Protein AF-0000000079725754 (afdb_homodimer)

pLDDT: mean 85.3, std 19.96, range [20.05, 97.38]

Radius of gyration: 43.08 Å; Cα contacts (8 Å, |Δi|>4): 451; chains: 2; bounding box: 110×137×98 Å

Foldseek 3Di:
DVLQVVLVVLLVVLLVLLDDVLSVLLCVLCNDVLSSVLCSLAPSVLVSVLPNLDHSVLVSLCPVLADSVLVSQLSVQADSVLVSLLSVLDDSVLVSVCSVQPRSNLLRVLCVLPNSVLSSVLCVLQDVVLVSLVCVQDPSVLVSVLCVLANSVLVSLLNNLDDSVLSNVCCVQPNRVCVSVVCVLQNSVRVSVVCVVQPSVRVSVVCVVQPDVRVSVVVVVVVPDDDDPVPDDPDDDDPDPVPVVPPPVPPPPPPPPPPPPDPPPPDD/DVLQVVLVVLLVVLLVLLDDVLSVLLCVLCNDVLSSVLCSLAPSVLVSVLSNLDDSVLVSLCPVLADSVLVSQLSVQADSVLVSLLSVLDDSVLVSVCSVQPRSNLLRVLCVLVNSVLSSVLCVLQDVVLVSLVCVQDPSVLVSVLCVLANSVLVSLLNNLDDSVLSNVCCVQPNRVCVSVVCVLQNSVRVSVVCVVQPSVRVSVVCVVQPDVRVSVVVVVVVPDDDDPVPDDPDDDDPPDDPVVPPVPVPCPVPPPPPPPPVPPPDD

Secondary structure (DSSP, 8-state):
-HHHHHHHHHHHHHHHHH-HHHHHHHHHHHHHHHHHHHHHHS-HHHHHHHHHHS-HHHHHHHHHHS-HHHHHHHHHHS-HHHHHHHHHHS-HHHHHHHHHHS-HHHHHHHHHHH-HHHHHHHHHHH-HHHHHHHHTTS-HHHHHHHHHHS-HHHHHHHHHHS-HHHHHHHHHHH-STTHHHHHHHH-HHHHHHHHHHH-HHHHHHHHHHH-HHHHHHHHHHHHTS---GGGS-S--------GGGTT---------------------/-HHHHHHHHHHHHHHHHH-HHHHHHHHHHHHHHHHHHHHHHS-HHHHHHHHHHS-HHHHHHHHHHS-HHHHHHHHHHS-HHHHHHHHHHS-HHHHHHHHHHS-HHHHHHHHHHH-HHHHHHHHHHH-HHHHHHHHTTS-HHHHHHHHHHS-HHHHHHHHHHS-HHHHHHHHHHH-STHHHHHHHHH-HHHHHHHHHHH-HHHHHHHHHHH-HHHHHHHHHHHHTS---GGGS-S------STGGGTT---------------------

Organism: NCBI:txid2484901

Structure (mmCIF, N/CA/C/O backbone):
data_AF-0000000079725754-model_v1
#
loop_
_entity.id
_entity.type
_entity.pdbx_description
1 polymer 'Magnesium transporter MgtE intracellular domain-containing protein'
#
loop_
_atom_site.group_PDB
_atom_site.id
_atom_site.type_symbol
_atom_site.label_atom_id
_atom_site.label_alt_id
_atom_site.label_comp_id
_atom_site.label_asym_id
_atom_site.label_entity_id
_atom_site.label_seq_id
_atom_site.pdbx_PDB_ins_code
_atom_site.Cartn_x
_atom_site.Cartn_y
_atom_site.Cartn_z
_atom_site.occupancy
_atom_site.B_iso_or_equiv
_atom_site.auth_seq_id
_atom_site.auth_comp_id
_atom_site.auth_asym_id
_atom_site.auth_atom_id
_atom_site.pdbx_PDB_model_num
ATOM 1 N N . MET A 1 1 ? 11.883 57.156 43.969 1 67.56 1 MET A N 1
ATOM 2 C CA . MET A 1 1 ? 11.031 58.344 43.875 1 67.56 1 MET A CA 1
ATOM 3 C C . MET A 1 1 ? 11.117 58.938 42.469 1 67.56 1 MET A C 1
ATOM 5 O O . MET A 1 1 ? 10.086 59.219 41.844 1 67.56 1 MET A O 1
ATOM 9 N N . LYS A 1 2 ? 12.305 59.031 41.969 1 76 2 LYS A N 1
ATOM 10 C CA . LYS A 1 2 ? 12.477 59.594 40.625 1 76 2 LYS A CA 1
ATOM 11 C C . LYS A 1 2 ? 11.797 58.719 39.562 1 76 2 LYS A C 1
ATOM 13 O O . LYS A 1 2 ? 11.148 59.25 38.656 1 76 2 LYS A O 1
ATOM 18 N N . GLU A 1 3 ? 11.953 57.469 39.75 1 73.5 3 GLU A N 1
ATOM 19 C CA . GLU A 1 3 ? 11.383 56.562 38.75 1 73.5 3 GLU A CA 1
ATOM 20 C C . GLU A 1 3 ? 9.859 56.625 38.75 1 73.5 3 GLU A C 1
ATOM 22 O O . GLU A 1 3 ? 9.242 56.594 37.688 1 73.5 3 GLU A O 1
ATOM 27 N N . VAL A 1 4 ? 9.414 56.875 39.844 1 75.69 4 VAL A N 1
ATOM 28 C CA . VAL A 1 4 ? 7.965 57 40 1 75.69 4 VAL A CA 1
ATOM 29 C C . VAL A 1 4 ? 7.48 58.281 39.344 1 75.69 4 VAL A C 1
ATOM 31 O O . VAL A 1 4 ? 6.445 58.312 38.688 1 75.69 4 VAL A O 1
ATOM 34 N N . LEU A 1 5 ? 8.172 59.281 39.594 1 77.38 5 LEU A N 1
ATOM 35 C CA . LEU A 1 5 ? 7.801 60.562 39.031 1 77.38 5 LEU A CA 1
ATOM 36 C C . LEU A 1 5 ? 7.832 60.5 37.5 1 77.38 5 LEU A C 1
ATOM 38 O O . LEU A 1 5 ? 6.965 61.094 36.844 1 77.38 5 LEU A O 1
ATOM 42 N N . VAL A 1 6 ? 8.852 59.969 37.062 1 78.44 6 VAL A N 1
ATOM 43 C CA . VAL A 1 6 ? 8.977 59.844 35.594 1 78.44 6 VAL A CA 1
ATOM 44 C C . VAL A 1 6 ? 7.797 59.062 35.062 1 78.44 6 VAL A C 1
ATOM 46 O O . VAL A 1 6 ? 7.254 59.406 34 1 78.44 6 VAL A O 1
ATOM 49 N N . THR A 1 7 ? 7.375 58.125 35.781 1 80.19 7 THR A N 1
ATOM 50 C CA . THR A 1 7 ? 6.262 57.281 35.344 1 80.19 7 THR A CA 1
ATOM 51 C C . THR A 1 7 ? 4.957 58.062 35.344 1 80.19 7 THR A C 1
ATOM 53 O O . THR A 1 7 ? 4.121 57.938 34.438 1 80.19 7 THR A O 1
ATOM 56 N N . ILE A 1 8 ? 4.816 58.812 36.312 1 82.69 8 ILE A N 1
ATOM 57 C CA . ILE A 1 8 ? 3.625 59.656 36.406 1 82.69 8 ILE A CA 1
ATOM 58 C C . ILE A 1 8 ? 3.588 60.625 35.25 1 82.69 8 ILE A C 1
ATOM 60 O O . ILE A 1 8 ? 2.539 60.844 34.656 1 82.69 8 ILE A O 1
ATOM 64 N N . GLN A 1 9 ? 4.719 61.188 35 1 84.19 9 GLN A N 1
ATOM 65 C CA . GLN A 1 9 ? 4.812 62.125 33.906 1 84.19 9 GLN A CA 1
ATOM 66 C C . GLN A 1 9 ? 4.477 61.438 32.562 1 84.19 9 GLN A C 1
ATOM 68 O O . GLN A 1 9 ? 3.828 62 31.703 1 84.19 9 GLN A O 1
ATOM 73 N N . ASN A 1 10 ? 4.965 60.344 32.469 1 82.94 10 ASN A N 1
ATOM 74 C CA . ASN A 1 10 ? 4.691 59.562 31.266 1 82.94 10 ASN A CA 1
ATOM 75 C C . ASN A 1 10 ? 3.199 59.312 31.109 1 82.94 10 ASN A C 1
ATOM 77 O O . ASN A 1 10 ? 2.676 59.375 29.984 1 82.94 10 ASN A O 1
ATOM 81 N N . VAL A 1 11 ? 2.557 58.969 32.156 1 85.19 11 VAL A N 1
ATOM 82 C CA . VAL A 1 11 ? 1.119 58.719 32.125 1 85.19 11 VAL A CA 1
ATOM 83 C C . VAL A 1 11 ? 0.39 60 31.656 1 85.19 11 VAL A C 1
ATOM 85 O O . VAL A 1 11 ? -0.514 59.938 30.812 1 85.19 11 VAL A O 1
ATOM 88 N N . TYR A 1 12 ? 0.832 61.031 32.188 1 84.88 12 TYR A N 1
ATOM 89 C CA . TYR A 1 12 ? 0.195 62.281 31.828 1 84.88 12 TYR A CA 1
ATOM 90 C C . TYR A 1 12 ? 0.4 62.594 30.344 1 84.88 12 TYR A C 1
ATOM 92 O O . TYR A 1 12 ? -0.533 63.031 29.656 1 84.88 12 TYR A O 1
ATOM 100 N N . GLN A 1 13 ? 1.567 62.5 29.922 1 86.44 13 GLN A N 1
ATOM 101 C CA . GLN A 1 13 ? 1.865 62.75 28.516 1 86.44 13 GLN A CA 1
ATOM 102 C C . GLN A 1 13 ? 1.074 61.812 27.609 1 86.44 13 GLN A C 1
ATOM 104 O O . GLN A 1 13 ? 0.595 62.219 26.547 1 86.44 13 GLN A O 1
ATOM 109 N N . TYR A 1 14 ? 1.067 60.594 28.016 1 87.75 14 TYR A N 1
ATOM 110 C CA . TYR A 1 14 ? 0.296 59.594 27.297 1 87.75 14 TYR A CA 1
ATOM 111 C C . TYR A 1 14 ? -1.165 60 27.172 1 87.75 14 TYR A C 1
ATOM 113 O O . TYR A 1 14 ? -1.729 60 26.078 1 87.75 14 TYR A O 1
ATOM 121 N N . LEU A 1 15 ? -1.794 60.406 28.234 1 87.12 15 LEU A N 1
ATOM 122 C CA . LEU A 1 15 ? -3.201 60.812 28.25 1 87.12 15 LEU A CA 1
ATOM 123 C C . LEU A 1 15 ? -3.43 62.094 27.453 1 87.12 15 LEU A C 1
ATOM 125 O O . LEU A 1 15 ? -4.445 62.219 26.766 1 87.12 15 LEU A O 1
ATOM 129 N N . GLU A 1 16 ? -2.533 62.906 27.5 1 87.31 16 GLU A N 1
ATOM 130 C CA . GLU A 1 16 ? -2.635 64.188 26.781 1 87.31 16 GLU A CA 1
ATOM 131 C C . GLU A 1 16 ? -2.633 63.969 25.281 1 87.31 16 GLU A C 1
ATOM 133 O O . GLU A 1 16 ? -3.379 64.625 24.547 1 87.31 16 GLU A O 1
ATOM 138 N N . LYS A 1 17 ? -1.833 63.156 24.859 1 88.69 17 LYS A N 1
ATOM 139 C CA . LYS A 1 17 ? -1.67 62.906 23.422 1 88.69 17 LYS A CA 1
ATOM 140 C C . LYS A 1 17 ? -2.877 62.156 22.844 1 88.69 17 LYS A C 1
ATOM 142 O O . LYS A 1 17 ? -3.143 62.25 21.656 1 88.69 17 LYS A O 1
ATOM 147 N N . LEU A 1 18 ? -3.67 61.438 23.578 1 88.44 18 LEU A N 1
ATOM 148 C CA . LEU A 1 18 ? -4.828 60.656 23.125 1 88.44 18 LEU A CA 1
ATOM 149 C C . LEU A 1 18 ? -6.035 61.562 22.938 1 88.44 18 LEU A C 1
ATOM 151 O O . LEU A 1 18 ? -6.977 61.219 22.219 1 88.44 18 LEU A O 1
ATOM 155 N N . GLY A 1 19 ? -6.043 62.719 23.484 1 85.88 19 GLY A N 1
ATOM 156 C CA . GLY A 1 19 ? -7.191 63.594 23.469 1 85.88 19 GLY A CA 1
ATOM 157 C C . GLY A 1 19 ? -8.094 63.438 24.672 1 85.88 19 GLY A C 1
ATOM 158 O O . GLY A 1 19 ? -8.07 62.375 25.328 1 85.88 19 GLY A O 1
ATOM 159 N N . PRO A 1 20 ? -8.844 64.312 24.922 1 87.44 20 PRO A N 1
ATOM 160 C CA . PRO A 1 20 ? -9.609 64.375 26.172 1 87.44 20 PRO A CA 1
ATOM 161 C C . PRO A 1 20 ? -10.656 63.25 26.266 1 87.44 20 PRO A C 1
ATOM 163 O O . PRO A 1 20 ? -10.773 62.594 27.297 1 87.44 20 PRO A O 1
ATOM 166 N N . LYS A 1 21 ? -11.438 63.125 25.25 1 87.25 21 LYS A N 1
ATOM 167 C CA . LYS A 1 21 ? -12.508 62.125 25.281 1 87.25 21 LYS A CA 1
ATOM 168 C C . LYS A 1 21 ? -11.961 60.719 25.516 1 87.25 21 LYS A C 1
ATOM 170 O O . LYS A 1 21 ? -12.398 60.031 26.422 1 87.25 21 LYS A O 1
ATOM 175 N N . LYS A 1 22 ? -11.016 60.375 24.734 1 88.44 22 LYS A N 1
ATOM 176 C CA . LYS A 1 22 ? -10.453 59.031 24.812 1 88.44 22 LYS A CA 1
ATOM 177 C C . LYS A 1 22 ? -9.68 58.844 26.109 1 88.44 22 LYS A C 1
ATOM 179 O O . LYS A 1 22 ? -9.758 57.781 26.719 1 88.44 22 LYS A O 1
ATOM 184 N N . SER A 1 23 ? -8.945 59.844 26.531 1 87.88 23 SER A N 1
ATOM 185 C CA . SER A 1 23 ? -8.164 59.75 27.766 1 87.88 23 SER A CA 1
ATOM 186 C C . SER A 1 23 ? -9.062 59.594 28.984 1 87.88 23 SER A C 1
ATOM 188 O O . SER A 1 23 ? -8.75 58.781 29.875 1 87.88 23 SER A O 1
ATOM 190 N N . PHE A 1 24 ? -10.062 60.281 28.969 1 88.5 24 PHE A N 1
ATOM 191 C CA . PHE A 1 24 ? -10.992 60.219 30.078 1 88.5 24 PHE A CA 1
ATOM 192 C C . PHE A 1 24 ? -11.586 58.812 30.188 1 88.5 24 PHE A C 1
ATOM 194 O O . PHE A 1 24 ? -11.672 58.25 31.266 1 88.5 24 PHE A O 1
ATOM 201 N N . GLN A 1 25 ? -12.031 58.281 29.141 1 89.06 25 GLN A N 1
ATOM 202 C CA . GLN A 1 25 ? -12.664 56.969 29.109 1 89.06 25 GLN A CA 1
ATOM 203 C C . GLN A 1 25 ? -11.688 55.875 29.547 1 89.06 25 GLN A C 1
ATOM 205 O O . GLN A 1 25 ? -12.047 54.969 30.281 1 89.06 25 GLN A O 1
ATOM 210 N N . ILE A 1 26 ? -10.477 55.906 29.078 1 89.31 26 ILE A N 1
ATOM 211 C CA . ILE A 1 26 ? -9.445 54.938 29.391 1 89.31 26 ILE A CA 1
ATOM 212 C C . ILE A 1 26 ? -9.102 55.031 30.875 1 89.31 26 ILE A C 1
ATOM 214 O O . ILE A 1 26 ? -9 54 31.562 1 89.31 26 ILE A O 1
ATOM 218 N N . LEU A 1 27 ? -8.953 56.25 31.344 1 88.88 27 LEU A N 1
ATOM 219 C CA . LEU A 1 27 ? -8.641 56.438 32.75 1 88.88 27 LEU A CA 1
ATOM 220 C C . LEU A 1 27 ? -9.781 55.938 33.625 1 88.88 27 LEU A C 1
ATOM 222 O O . LEU A 1 27 ? -9.539 55.344 34.688 1 88.88 27 LEU A O 1
ATOM 226 N N . LYS A 1 28 ? -10.898 56.219 33.219 1 89.81 28 LYS A N 1
ATOM 227 C CA . LYS A 1 28 ? -12.078 55.812 33.969 1 89.81 28 LYS A CA 1
ATOM 228 C C . LYS A 1 28 ? -12.195 54.312 34.031 1 89.81 28 LYS A C 1
ATOM 230 O O . LYS A 1 28 ? -12.523 53.75 35.062 1 89.81 28 LYS A O 1
ATOM 235 N N . SER A 1 29 ? -11.945 53.625 33 1 89 29 SER A N 1
ATOM 236 C CA . SER A 1 29 ? -12.188 52.188 32.875 1 89 29 SER A CA 1
ATOM 237 C C . SER A 1 29 ? -11.023 51.375 33.469 1 89 29 SER A C 1
ATOM 239 O O . SER A 1 29 ? -11.227 50.312 34.062 1 89 29 SER A O 1
ATOM 241 N N . LEU A 1 30 ? -9.797 51.719 33.281 1 89.31 30 LEU A N 1
ATOM 242 C CA . LEU A 1 30 ? -8.625 50.938 33.688 1 89.31 30 LEU A CA 1
ATOM 243 C C . LEU A 1 30 ? -8.094 51.406 35.031 1 89.31 30 LEU A C 1
ATOM 245 O O . LEU A 1 30 ? -7.48 50.625 35.75 1 89.31 30 LEU A O 1
ATOM 249 N N . GLY A 1 31 ? -8.359 52.656 35.281 1 86.12 31 GLY A N 1
ATOM 250 C CA . GLY A 1 31 ? -7.801 53.219 36.5 1 86.12 31 GLY A CA 1
ATOM 251 C C . GLY A 1 31 ? -6.363 53.688 36.344 1 86.12 31 GLY A C 1
ATOM 252 O O . GLY A 1 31 ? -5.676 53.25 35.406 1 86.12 31 GLY A O 1
ATOM 253 N N . TYR A 1 32 ? -6 54.5 37.219 1 84.12 32 TYR A N 1
ATOM 254 C CA . TYR A 1 32 ? -4.688 55.125 37.156 1 84.12 32 TYR A CA 1
ATOM 255 C C . TYR A 1 32 ? -3.58 54.125 37.406 1 84.12 32 TYR A C 1
ATOM 257 O O . TYR A 1 32 ? -2.518 54.188 36.781 1 84.12 32 TYR A O 1
ATOM 265 N N . GLU A 1 33 ? -3.748 53.156 38.25 1 85 33 GLU A N 1
ATOM 266 C CA . GLU A 1 33 ? -2.725 52.188 38.625 1 85 33 GLU A CA 1
ATOM 267 C C . GLU A 1 33 ? -2.32 51.312 37.469 1 85 33 GLU A C 1
ATOM 269 O O . GLU A 1 33 ? -1.132 51.062 37.25 1 85 33 GLU A O 1
ATOM 274 N N . LYS A 1 34 ? -3.303 50.875 36.812 1 86.94 34 LYS A N 1
ATOM 275 C CA . LYS A 1 34 ? -3.029 50 35.688 1 86.94 34 LYS A CA 1
ATOM 276 C C . LYS A 1 34 ? -2.275 50.781 34.594 1 86.94 34 LYS A C 1
ATOM 278 O O . LYS A 1 34 ? -1.373 50.219 33.969 1 86.94 34 LYS A O 1
ATOM 283 N N . LEU A 1 35 ? -2.664 51.969 34.375 1 86.69 35 LEU A N 1
ATOM 284 C CA . LEU A 1 35 ? -2.012 52.781 33.375 1 86.69 35 LEU A CA 1
ATOM 285 C C . LEU A 1 35 ? -0.565 53.062 33.75 1 86.69 35 LEU A C 1
ATOM 287 O O . LEU A 1 35 ? 0.328 53.031 32.906 1 86.69 35 LEU A O 1
ATOM 291 N N . LEU A 1 36 ? -0.364 53.375 34.969 1 86.56 36 LEU A N 1
ATOM 292 C CA . LEU A 1 36 ? 0.98 53.594 35.469 1 86.56 36 LEU A CA 1
ATOM 293 C C . LEU A 1 36 ? 1.87 52.375 35.281 1 86.56 36 LEU A C 1
ATOM 295 O O . LEU A 1 36 ? 3.029 52.5 34.875 1 86.56 36 LEU A O 1
ATOM 299 N N . SER A 1 37 ? 1.345 51.312 35.625 1 88.69 37 SER A N 1
ATOM 300 C CA . SER A 1 37 ? 2.09 50.062 35.5 1 88.69 37 SER A CA 1
ATOM 301 C C . SER A 1 37 ? 2.467 49.812 34.031 1 88.69 37 SER A C 1
ATOM 303 O O . SER A 1 37 ? 3.609 49.438 33.75 1 88.69 37 SER A O 1
ATOM 305 N N . LEU A 1 38 ? 1.552 49.969 33.125 1 88.81 38 LEU A N 1
ATOM 306 C CA . LEU A 1 38 ? 1.773 49.688 31.703 1 88.81 38 LEU A CA 1
ATOM 307 C C . LEU A 1 38 ? 2.758 50.688 31.109 1 88.81 38 LEU A C 1
ATOM 309 O O . LEU A 1 38 ? 3.652 50.312 30.359 1 88.81 38 LEU A O 1
ATOM 313 N N . THR A 1 39 ? 2.623 51.938 31.422 1 87.31 39 THR A N 1
ATOM 314 C CA . THR A 1 39 ? 3.463 53 30.859 1 87.31 39 THR A CA 1
ATOM 315 C C . THR A 1 39 ? 4.887 52.906 31.406 1 87.31 39 THR A C 1
ATOM 317 O O . THR A 1 39 ? 5.824 53.438 30.797 1 87.31 39 THR A O 1
ATOM 320 N N . GLY A 1 40 ? 5.008 52.25 32.5 1 87.56 40 GLY A N 1
ATOM 321 C CA . GLY A 1 40 ? 6.332 52.062 33.062 1 87.56 40 GLY A CA 1
ATOM 322 C C . GLY A 1 40 ? 7.094 50.938 32.375 1 87.56 40 GLY A C 1
ATOM 323 O O . GLY A 1 40 ? 8.32 50.844 32.469 1 87.56 40 GLY A O 1
ATOM 324 N N . LYS A 1 41 ? 6.41 50.125 31.766 1 90.94 41 LYS A N 1
ATOM 325 C CA . LYS A 1 41 ? 7.016 48.906 31.234 1 90.94 41 LYS A CA 1
ATOM 326 C C . LYS A 1 41 ? 7.09 48.938 29.719 1 90.94 41 LYS A C 1
ATOM 328 O O . LYS A 1 41 ? 7.844 48.188 29.109 1 90.94 41 LYS A O 1
ATOM 333 N N . VAL A 1 42 ? 6.285 49.75 29.094 1 91 42 VAL A N 1
ATOM 334 C CA . VAL A 1 42 ? 6.23 49.875 27.641 1 91 42 VAL A CA 1
ATOM 335 C C . VAL A 1 42 ? 6.566 51.312 27.234 1 91 42 VAL A C 1
ATOM 337 O O . VAL A 1 42 ? 6.18 52.25 27.906 1 91 42 VAL A O 1
ATOM 340 N N . PRO A 1 43 ? 7.324 51.406 26.141 1 89.25 43 PRO A N 1
ATOM 341 C CA . PRO A 1 43 ? 7.586 52.781 25.656 1 89.25 43 PRO A CA 1
ATOM 342 C C . PRO A 1 43 ? 6.305 53.562 25.359 1 89.25 43 PRO A C 1
ATOM 344 O O . PRO A 1 43 ? 5.402 53.031 24.688 1 89.25 43 PRO A O 1
ATOM 347 N N . LYS A 1 44 ? 6.336 54.719 25.797 1 87.5 44 LYS A N 1
ATOM 348 C CA . LYS A 1 44 ? 5.164 55.594 25.703 1 87.5 44 LYS A CA 1
ATOM 349 C C . LYS A 1 44 ? 4.727 55.781 24.266 1 87.5 44 LYS A C 1
ATOM 351 O O . LYS A 1 44 ? 3.527 55.812 23.969 1 87.5 44 LYS A O 1
ATOM 356 N N . GLU A 1 45 ? 5.699 56 23.391 1 89.62 45 GLU A N 1
ATOM 357 C CA . GLU A 1 45 ? 5.391 56.25 21.984 1 89.62 45 GLU A CA 1
ATOM 358 C C . GLU A 1 45 ? 4.629 55.094 21.375 1 89.62 45 GLU A C 1
ATOM 360 O O . GLU A 1 45 ? 3.713 55.281 20.578 1 89.62 45 GLU A O 1
ATOM 365 N N . ARG A 1 46 ? 4.973 53.875 21.766 1 92.19 46 ARG A N 1
ATOM 366 C CA . ARG A 1 46 ? 4.309 52.656 21.281 1 92.19 46 ARG A CA 1
ATOM 367 C C . ARG A 1 46 ? 2.877 52.594 21.797 1 92.19 46 ARG A C 1
ATOM 369 O O . ARG A 1 46 ? 1.961 52.25 21.047 1 92.19 46 ARG A O 1
ATOM 376 N N . LEU A 1 47 ? 2.74 52.875 23.047 1 91.5 47 LEU A N 1
ATOM 377 C CA . LEU A 1 47 ? 1.422 52.844 23.672 1 91.5 47 LEU A CA 1
ATOM 378 C C . LEU A 1 47 ? 0.488 53.875 23.016 1 91.5 47 LEU A C 1
ATOM 380 O O . LEU A 1 47 ? -0.689 53.594 22.797 1 91.5 47 LEU A O 1
ATOM 384 N N . ILE A 1 48 ? 1.032 55 22.75 1 90.5 48 ILE A N 1
ATOM 385 C CA . ILE A 1 48 ? 0.248 56.031 22.125 1 90.5 48 ILE A CA 1
ATOM 386 C C . ILE A 1 48 ? -0.207 55.594 20.734 1 90.5 48 ILE A C 1
ATOM 388 O O . ILE A 1 48 ? -1.38 55.75 20.391 1 90.5 48 ILE A O 1
ATOM 392 N N . GLU A 1 49 ? 0.721 55.156 19.969 1 91.75 49 GLU A N 1
ATOM 393 C CA . GLU A 1 49 ? 0.414 54.719 18.609 1 91.75 49 GLU A CA 1
ATOM 394 C C . GLU A 1 49 ? -0.647 53.625 18.594 1 91.75 49 GLU A C 1
ATOM 396 O O . GLU A 1 49 ? -1.595 53.688 17.812 1 91.75 49 GLU A O 1
ATOM 401 N N . LEU A 1 50 ? -0.537 52.625 19.438 1 93.19 50 LEU A N 1
ATOM 402 C CA . LEU A 1 50 ? -1.479 51.531 19.516 1 93.19 50 LEU A CA 1
ATOM 403 C C . LEU A 1 50 ? -2.854 52 19.953 1 93.19 50 LEU A C 1
ATOM 405 O O . LEU A 1 50 ? -3.871 51.625 19.375 1 93.19 50 LEU A O 1
ATOM 409 N N . THR A 1 51 ? -2.877 52.844 20.984 1 91.5 51 THR A N 1
ATOM 410 C CA . THR A 1 51 ? -4.141 53.312 21.531 1 91.5 51 THR A CA 1
ATOM 411 C C . THR A 1 51 ? -4.859 54.219 20.531 1 91.5 51 THR A C 1
ATOM 413 O O . THR A 1 51 ? -6.09 54.219 20.484 1 91.5 51 THR A O 1
ATOM 416 N N . ARG A 1 52 ? -4.086 54.875 19.719 1 91.06 52 ARG A N 1
ATOM 417 C CA . ARG A 1 52 ? -4.695 55.719 18.703 1 91.06 52 ARG A CA 1
ATOM 418 C C . ARG A 1 52 ? -5.387 54.906 17.641 1 91.06 52 ARG A C 1
ATOM 420 O O . ARG A 1 52 ? -6.414 55.312 17.094 1 91.06 52 ARG A O 1
ATOM 427 N N . LYS A 1 53 ? -4.844 53.812 17.328 1 92.69 53 LYS A N 1
ATOM 428 C CA . LYS A 1 53 ? -5.32 53 16.234 1 92.69 53 LYS A CA 1
ATOM 429 C C . LYS A 1 53 ? -6.422 52.031 16.688 1 92.69 53 LYS A C 1
ATOM 431 O O . LYS A 1 53 ? -7.121 51.438 15.875 1 92.69 53 LYS A O 1
ATOM 436 N N . LEU A 1 54 ? -6.586 51.938 17.984 1 93.81 54 LEU A N 1
ATOM 437 C CA . LEU A 1 54 ? -7.594 51.031 18.547 1 93.81 54 LEU A CA 1
ATOM 438 C C . LEU A 1 54 ? -8.711 51.844 19.219 1 93.81 54 LEU A C 1
ATOM 440 O O . LEU A 1 54 ? -8.5 52.969 19.641 1 93.81 54 LEU A O 1
ATOM 444 N N . SER A 1 55 ? -9.859 51.25 19.234 1 91.12 55 SER A N 1
ATOM 445 C CA . SER A 1 55 ? -10.953 51.906 19.969 1 91.12 55 SER A CA 1
ATOM 446 C C . SER A 1 55 ? -10.727 51.812 21.469 1 91.12 55 SER A C 1
ATOM 448 O O . SER A 1 55 ? -9.984 50.969 21.953 1 91.12 55 SER A O 1
ATOM 450 N N . GLU A 1 56 ? -11.398 52.719 22.188 1 90 56 GLU A N 1
ATOM 451 C CA . GLU A 1 56 ? -11.281 52.75 23.641 1 90 56 GLU A CA 1
ATOM 452 C C . GLU A 1 56 ? -11.758 51.438 24.25 1 90 56 GLU A C 1
ATOM 454 O O . GLU A 1 56 ? -11.117 50.875 25.156 1 90 56 GLU A O 1
ATOM 459 N N . ASP A 1 57 ? -12.859 50.969 23.719 1 91.56 57 ASP A N 1
ATOM 460 C CA . ASP A 1 57 ? -13.43 49.719 24.234 1 91.56 57 ASP A CA 1
ATOM 461 C C . ASP A 1 57 ? -12.469 48.562 24.031 1 91.56 57 ASP A C 1
ATOM 463 O O . ASP A 1 57 ? -12.328 47.688 24.906 1 91.56 57 ASP A O 1
ATOM 467 N N . THR A 1 58 ? -11.812 48.531 22.922 1 93.62 58 THR A N 1
ATOM 468 C CA . THR A 1 58 ? -10.875 47.469 22.594 1 93.62 58 THR A CA 1
ATOM 469 C C . THR A 1 58 ? -9.672 47.5 23.531 1 93.62 58 THR A C 1
ATOM 471 O O . THR A 1 58 ? -9.219 46.438 24 1 93.62 58 THR A O 1
ATOM 474 N N . VAL A 1 59 ? -9.172 48.688 23.75 1 92.56 59 VAL A N 1
ATOM 475 C CA . VAL A 1 59 ? -8.008 48.875 24.609 1 92.56 59 VAL A CA 1
ATOM 476 C C . VAL A 1 59 ? -8.328 48.406 26.031 1 92.56 59 VAL A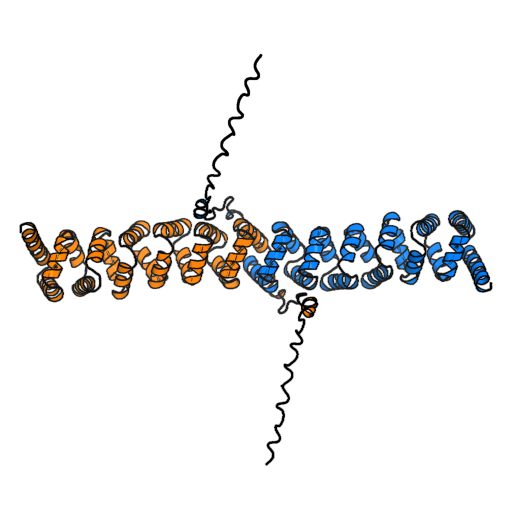 C 1
ATOM 478 O O . VAL A 1 59 ? -7.543 47.656 26.625 1 92.56 59 VAL A O 1
ATOM 481 N N . VAL A 1 60 ? -9.453 48.75 26.484 1 91.75 60 VAL A N 1
ATOM 482 C CA . VAL A 1 60 ? -9.875 48.375 27.828 1 91.75 60 VAL A CA 1
ATOM 483 C C . VAL A 1 60 ? -10.039 46.875 27.938 1 91.75 60 VAL A C 1
ATOM 485 O O . VAL A 1 60 ? -9.617 46.25 28.922 1 91.75 60 VAL A O 1
ATOM 488 N N . GLU A 1 61 ? -10.641 46.312 27 1 93.62 61 GLU A N 1
ATOM 489 C CA . GLU A 1 61 ? -10.852 44.844 26.984 1 93.62 61 GLU A CA 1
ATOM 490 C C . GLU A 1 61 ? -9.523 44.094 26.953 1 93.62 61 GLU A C 1
ATOM 492 O O . GLU A 1 61 ? -9.359 43.094 27.625 1 93.62 61 GLU A O 1
ATOM 497 N N . LEU A 1 62 ? -8.625 44.562 26.125 1 93.94 62 LEU A N 1
ATOM 498 C CA . LEU A 1 62 ? -7.305 43.969 26.031 1 93.94 62 LEU A CA 1
ATOM 499 C C . LEU A 1 62 ? -6.605 43.938 27.375 1 93.94 62 LEU A C 1
ATOM 501 O O . LEU A 1 62 ? -6.09 42.906 27.797 1 93.94 62 LEU A O 1
ATOM 505 N N . VAL A 1 63 ? -6.582 45.031 28.047 1 92.69 63 VAL A N 1
ATOM 506 C CA . VAL A 1 63 ? -5.883 45.188 29.312 1 92.69 63 VAL A CA 1
ATOM 507 C C . VAL A 1 63 ? -6.559 44.312 30.375 1 92.69 63 VAL A C 1
ATOM 509 O O . VAL A 1 63 ? -5.891 43.75 31.266 1 92.69 63 VAL A O 1
ATOM 512 N N . ASN A 1 64 ? -7.82 44.125 30.234 1 91.94 64 ASN A N 1
ATOM 513 C CA . ASN A 1 64 ? -8.562 43.375 31.234 1 91.94 64 ASN A CA 1
ATOM 514 C C . ASN A 1 64 ? -8.461 41.875 30.984 1 91.94 64 ASN A C 1
ATOM 516 O O . ASN A 1 64 ? -8.5 41.094 31.938 1 91.94 64 ASN A O 1
ATOM 520 N N . GLN A 1 65 ? -8.375 41.5 29.75 1 92.69 65 GLN A N 1
ATOM 521 C CA . GLN A 1 65 ? -8.477 40.062 29.422 1 92.69 65 GLN A CA 1
ATOM 522 C C . GLN A 1 65 ? -7.098 39.438 29.266 1 92.69 65 GLN A C 1
ATOM 524 O O . GLN A 1 65 ? -6.953 38.219 29.391 1 92.69 65 GLN A O 1
ATOM 529 N N . ILE A 1 66 ? -6.164 40.219 28.953 1 93.88 66 ILE A N 1
ATOM 530 C CA . ILE A 1 66 ? -4.816 39.688 28.75 1 93.88 66 ILE A CA 1
ATOM 531 C C . ILE A 1 66 ? -3.918 40.125 29.906 1 93.88 66 ILE A C 1
ATOM 533 O O . ILE A 1 66 ? -3.84 41.344 30.203 1 93.88 66 ILE A O 1
ATOM 537 N N . PRO A 1 67 ? -3.295 39.156 30.547 1 93.5 67 PRO A N 1
ATOM 538 C CA . PRO A 1 67 ? -2.377 39.562 31.625 1 93.5 67 PRO A CA 1
ATOM 539 C C . PRO A 1 67 ? -1.335 40.562 31.172 1 93.5 67 PRO A C 1
ATOM 541 O O . PRO A 1 67 ? -0.827 40.469 30.047 1 93.5 67 PRO A O 1
ATOM 544 N N . GLU A 1 68 ? -1.016 41.406 32.094 1 93.31 68 GLU A N 1
ATOM 545 C CA . GLU A 1 68 ? -0.135 42.531 31.797 1 93.31 68 GLU A CA 1
ATOM 546 C C . GLU A 1 68 ? 1.215 42.031 31.266 1 93.31 68 GLU A C 1
ATOM 548 O O . GLU A 1 68 ? 1.764 42.625 30.328 1 93.31 68 GLU A O 1
ATOM 553 N N . ARG A 1 69 ? 1.733 41.062 31.922 1 93.5 69 ARG A N 1
ATOM 554 C CA . ARG A 1 69 ? 3.035 40.531 31.516 1 93.5 69 ARG A CA 1
ATOM 555 C C . ARG A 1 69 ? 3.031 40.125 30.047 1 93.5 69 ARG A C 1
ATOM 557 O O . ARG A 1 69 ? 3.992 40.375 29.312 1 93.5 69 ARG A O 1
ATOM 564 N N . ILE A 1 70 ? 1.96 39.5 29.609 1 94.88 70 ILE A N 1
ATOM 565 C CA . ILE A 1 70 ? 1.827 39 28.234 1 94.88 70 ILE A CA 1
ATOM 566 C C . ILE A 1 70 ? 1.638 40.188 27.281 1 94.88 70 ILE A C 1
ATOM 568 O O . ILE A 1 70 ? 2.213 40.219 26.203 1 94.88 70 ILE A O 1
ATOM 572 N N . LEU A 1 71 ? 0.833 41.125 27.734 1 94.69 71 LEU A N 1
ATOM 573 C CA . LEU A 1 71 ? 0.576 42.312 26.938 1 94.69 71 LEU A CA 1
ATOM 574 C C . LEU A 1 71 ? 1.869 43.062 26.656 1 94.69 71 LEU A C 1
ATOM 576 O O . LEU A 1 71 ? 2.098 43.531 25.547 1 94.69 71 LEU A O 1
ATOM 580 N N . VAL A 1 72 ? 2.633 43.219 27.656 1 94.56 72 VAL A N 1
ATOM 581 C CA . VAL A 1 72 ? 3.908 43.906 27.547 1 94.56 72 VAL A CA 1
ATOM 582 C C . VAL A 1 72 ? 4.805 43.188 26.547 1 94.56 72 VAL A C 1
ATOM 584 O O . VAL A 1 72 ? 5.438 43.812 25.688 1 94.56 72 VAL A O 1
ATOM 587 N N . GLU A 1 73 ? 4.859 41.906 26.609 1 95.12 73 GLU A N 1
ATOM 588 C CA . GLU A 1 73 ? 5.676 41.125 25.703 1 95.12 73 GLU A CA 1
ATOM 589 C C . GLU A 1 73 ? 5.152 41.219 24.266 1 95.12 73 GLU A C 1
ATOM 591 O O . GLU A 1 73 ? 5.938 41.25 23.312 1 95.12 73 GLU A O 1
ATOM 596 N N . MET A 1 74 ? 3.865 41.219 24.156 1 95.5 74 MET A N 1
ATOM 597 C CA . MET A 1 74 ? 3.246 41.344 22.844 1 95.5 74 MET A CA 1
ATOM 598 C C . MET A 1 74 ? 3.674 42.625 22.172 1 95.5 74 MET A C 1
ATOM 600 O O . MET A 1 74 ? 4.02 42.656 20.984 1 95.5 74 MET A O 1
ATOM 604 N N . ILE A 1 75 ? 3.643 43.688 22.906 1 94.69 75 ILE A N 1
ATOM 605 C CA . ILE A 1 75 ? 3.988 45 22.375 1 94.69 75 ILE A CA 1
ATOM 606 C C . ILE A 1 75 ? 5.484 45.031 22.078 1 94.69 75 ILE A C 1
ATOM 608 O O . ILE A 1 75 ? 5.898 45.625 21.078 1 94.69 75 ILE A O 1
ATOM 612 N N . ARG A 1 76 ? 6.246 44.406 22.875 1 93.88 76 ARG A N 1
ATOM 613 C CA . ARG A 1 76 ? 7.695 44.406 22.703 1 93.88 76 ARG A CA 1
ATOM 614 C C . ARG A 1 76 ? 8.117 43.625 21.469 1 93.88 76 ARG A C 1
ATOM 616 O O . ARG A 1 76 ? 9.008 44.031 20.734 1 93.88 76 ARG A O 1
ATOM 623 N N . GLU A 1 77 ? 7.438 42.469 21.219 1 94.38 77 GLU A N 1
ATOM 624 C CA . GLU A 1 77 ? 7.91 41.5 20.234 1 94.38 77 GLU A CA 1
ATOM 625 C C . GLU A 1 77 ? 7.281 41.75 18.875 1 94.38 77 GLU A C 1
ATOM 627 O O . GLU A 1 77 ? 7.781 41.25 17.859 1 94.38 77 GLU A O 1
ATOM 632 N N . ASN A 1 78 ? 6.199 42.531 18.828 1 94.88 78 ASN A N 1
ATOM 633 C CA . ASN A 1 78 ? 5.465 42.656 17.578 1 94.88 78 ASN A CA 1
ATOM 634 C C . ASN A 1 78 ? 5.418 44.094 17.109 1 94.88 78 ASN A C 1
ATOM 636 O O . ASN A 1 78 ? 5.41 45.031 17.922 1 94.88 78 ASN A O 1
ATOM 640 N N . ALA A 1 79 ? 5.402 44.281 15.836 1 94.5 79 ALA A N 1
ATOM 641 C CA . ALA A 1 79 ? 5.207 45.594 15.273 1 94.5 79 ALA A CA 1
ATOM 642 C C . ALA A 1 79 ? 3.783 46.094 15.523 1 94.5 79 ALA A C 1
ATOM 644 O O . ALA A 1 79 ? 2.84 45.312 15.555 1 94.5 79 ALA A O 1
ATOM 645 N N . ASP A 1 80 ? 3.664 47.375 15.578 1 94.38 80 ASP A N 1
ATOM 646 C CA . ASP A 1 80 ? 2.371 47.969 15.875 1 94.38 80 ASP A CA 1
ATOM 647 C C . ASP A 1 80 ? 1.334 47.625 14.812 1 94.38 80 ASP A C 1
ATOM 649 O O . ASP A 1 80 ? 0.19 47.281 15.141 1 94.38 80 ASP A O 1
ATOM 653 N N . GLU A 1 81 ? 1.753 47.688 13.578 1 94.44 81 GLU A N 1
ATOM 654 C CA . GLU A 1 81 ? 0.829 47.406 12.484 1 94.44 81 GLU A CA 1
ATOM 655 C C . GLU A 1 81 ? 0.307 45.969 12.555 1 94.44 81 GLU A C 1
ATOM 657 O O . GLU A 1 81 ? -0.866 45.719 12.273 1 94.44 81 GLU A O 1
ATOM 662 N N . ASP A 1 82 ? 1.176 45.062 12.938 1 95 82 ASP A N 1
ATOM 663 C CA . ASP A 1 82 ? 0.788 43.656 13.055 1 95 82 ASP A CA 1
ATOM 664 C C . ASP A 1 82 ? -0.166 43.469 14.234 1 95 82 ASP A C 1
ATOM 666 O O . ASP A 1 82 ? -1.18 42.781 14.102 1 95 82 ASP A O 1
ATOM 670 N N . LEU A 1 83 ? 0.186 44.031 15.32 1 95.31 83 LEU A N 1
ATOM 671 C CA . LEU A 1 83 ? -0.647 43.906 16.516 1 95.31 83 LEU A CA 1
ATOM 672 C C . LEU A 1 83 ? -2.053 44.438 16.25 1 95.31 83 LEU A C 1
ATOM 674 O O . LEU A 1 83 ? -3.041 43.812 16.594 1 95.31 83 LEU A O 1
ATOM 678 N N . VAL A 1 84 ? -2.09 45.562 15.656 1 95.69 84 VAL A N 1
ATOM 679 C CA . VAL A 1 84 ? -3.373 46.219 15.375 1 95.69 84 VAL A CA 1
ATOM 680 C C . VAL A 1 84 ? -4.191 45.312 14.438 1 95.69 84 VAL A C 1
ATOM 682 O O . VAL A 1 84 ? -5.395 45.125 14.641 1 95.69 84 VAL A O 1
ATOM 685 N N . TYR A 1 85 ? -3.59 44.812 13.438 1 96.12 85 TYR A N 1
ATOM 686 C CA . TYR A 1 85 ? -4.281 43.969 12.492 1 96.12 85 TYR A CA 1
ATOM 687 C C . TYR A 1 85 ? -4.836 42.719 13.18 1 96.12 85 TYR A C 1
ATOM 689 O O . TYR A 1 85 ? -5.98 42.312 12.945 1 96.12 85 TYR A O 1
ATOM 697 N N . PHE A 1 86 ? -4.039 42.125 14.008 1 95.56 86 PHE A N 1
ATOM 698 C CA . PHE A 1 86 ? -4.469 40.938 14.727 1 95.56 86 PHE A CA 1
ATOM 699 C C . PHE A 1 86 ? -5.648 41.25 15.641 1 95.56 86 PHE A C 1
ATOM 701 O O . PHE A 1 86 ? -6.617 40.469 15.695 1 95.56 86 PHE A O 1
ATOM 708 N N . ILE A 1 87 ? -5.582 42.312 16.328 1 95.56 87 ILE A N 1
ATOM 709 C CA . ILE A 1 87 ? -6.609 42.719 17.281 1 95.56 87 ILE A CA 1
ATOM 710 C C . ILE A 1 87 ? -7.918 42.969 16.547 1 95.56 87 ILE A C 1
ATOM 712 O O . ILE A 1 87 ? -9 42.656 17.047 1 95.56 87 ILE A O 1
ATOM 716 N N . HIS A 1 88 ? -7.812 43.5 15.336 1 95.06 88 HIS A N 1
ATOM 717 C CA . HIS A 1 88 ? -9.016 43.812 14.562 1 95.06 88 HIS A CA 1
ATOM 718 C C . HIS A 1 88 ? -9.578 42.562 13.891 1 95.06 88 HIS A C 1
ATOM 720 O O . HIS A 1 88 ? -10.766 42.5 13.578 1 95.06 88 HIS A O 1
ATOM 726 N N . SER A 1 89 ? -8.766 41.625 13.695 1 95 89 SER A N 1
ATOM 727 C CA . SER A 1 89 ? -9.141 40.5 12.852 1 95 89 SER A CA 1
ATOM 728 C C . SER A 1 89 ? -9.68 39.344 13.68 1 95 89 SER A C 1
ATOM 730 O O . SER A 1 89 ? -10.359 38.438 13.148 1 95 89 SER A O 1
ATOM 732 N N . LEU A 1 90 ? -9.344 39.312 14.938 1 94.31 90 LEU A N 1
ATOM 733 C CA . LEU A 1 90 ? -9.758 38.219 15.789 1 94.31 90 LEU A CA 1
ATOM 734 C C . LEU A 1 90 ? -10.688 38.719 16.906 1 94.31 90 LEU A C 1
ATOM 736 O O . LEU A 1 90 ? -10.5 39.812 17.422 1 94.31 90 LEU A O 1
ATOM 740 N N . PRO A 1 91 ? -11.711 37.906 17.172 1 93.94 91 PRO A N 1
ATOM 741 C CA . PRO A 1 91 ? -12.484 38.219 18.375 1 93.94 91 PRO A CA 1
ATOM 742 C C . PRO A 1 91 ? -11.633 38.25 19.641 1 93.94 91 PRO A C 1
ATOM 744 O O . PRO A 1 91 ? -10.672 37.469 19.75 1 93.94 91 PRO A O 1
ATOM 747 N N . MET A 1 92 ? -12.039 39 20.578 1 93.44 92 MET A N 1
ATOM 748 C CA . MET A 1 92 ? -11.266 39.219 21.797 1 93.44 92 MET A CA 1
ATOM 749 C C . MET A 1 92 ? -11.031 37.875 22.531 1 93.44 92 MET A C 1
ATOM 751 O O . MET A 1 92 ? -9.945 37.656 23.078 1 93.44 92 MET A O 1
ATOM 755 N N . THR A 1 93 ? -12.023 37.094 22.547 1 93.19 93 THR A N 1
ATOM 756 C CA . THR A 1 93 ? -11.898 35.812 23.234 1 93.19 93 THR A CA 1
ATOM 757 C C . THR A 1 93 ? -10.805 34.938 22.609 1 93.19 93 THR A C 1
ATOM 759 O O . THR A 1 93 ? -10.023 34.312 23.312 1 93.19 93 THR A O 1
ATOM 762 N N . GLU A 1 94 ? -10.766 34.969 21.312 1 93.81 94 GLU A N 1
ATOM 763 C CA . GLU A 1 94 ? -9.766 34.219 20.578 1 93.81 94 GLU A CA 1
ATOM 764 C C . GLU A 1 94 ? -8.383 34.812 20.719 1 93.81 94 GLU A C 1
ATOM 766 O O . GLU A 1 94 ? -7.387 34.125 20.859 1 93.81 94 GLU A O 1
ATOM 771 N N . LEU A 1 95 ? -8.398 36.125 20.688 1 94.5 95 LEU A N 1
ATOM 772 C CA . LEU A 1 95 ? -7.137 36.844 20.859 1 94.5 95 LEU A CA 1
ATOM 773 C C . LEU A 1 95 ? -6.527 36.531 22.219 1 94.5 95 LEU A C 1
ATOM 775 O O . LEU A 1 95 ? -5.32 36.312 22.328 1 94.5 95 LEU A O 1
ATOM 779 N N . ALA A 1 96 ? -7.309 36.562 23.203 1 94.19 96 ALA A N 1
ATOM 780 C CA . ALA A 1 96 ? -6.855 36.281 24.562 1 94.19 96 ALA A CA 1
ATOM 781 C C . ALA A 1 96 ? -6.312 34.844 24.656 1 94.19 96 ALA A C 1
ATOM 783 O O . ALA A 1 96 ? -5.289 34.594 25.297 1 94.19 96 ALA A O 1
ATOM 784 N N . LEU A 1 97 ? -6.992 33.969 24.031 1 94.25 97 LEU A N 1
ATOM 785 C CA . LEU A 1 97 ? -6.582 32.594 24.031 1 94.25 97 LEU A CA 1
ATOM 786 C C . LEU A 1 97 ? -5.238 32.406 23.344 1 94.25 97 LEU A C 1
ATOM 788 O O . LEU A 1 97 ? -4.352 31.719 23.844 1 94.25 97 LEU A O 1
ATOM 792 N N . VAL A 1 98 ? -5.102 32.969 22.203 1 94.06 98 VAL A N 1
ATOM 793 C CA . VAL A 1 98 ? -3.865 32.875 21.438 1 94.06 98 VAL A CA 1
ATOM 794 C C . VAL A 1 98 ? -2.715 33.469 22.25 1 94.06 98 VAL A C 1
ATOM 796 O O . VAL A 1 98 ? -1.634 32.906 22.328 1 94.06 98 VAL A O 1
ATOM 799 N N . SER A 1 99 ? -2.955 34.656 22.844 1 93.5 99 SER A N 1
ATOM 800 C CA . SER A 1 99 ? -1.916 35.375 23.578 1 93.5 99 SER A CA 1
ATOM 801 C C . SER A 1 99 ? -1.43 34.594 24.781 1 93.5 99 SER A C 1
ATOM 803 O O . SER A 1 99 ? -0.252 34.656 25.141 1 93.5 99 SER A O 1
ATOM 805 N N . ARG A 1 100 ? -2.27 33.781 25.328 1 92.38 100 ARG A N 1
ATOM 806 C CA . ARG A 1 100 ? -1.912 33 26.516 1 92.38 100 ARG A CA 1
ATOM 807 C C . ARG A 1 100 ? -1.231 31.703 26.125 1 92.38 100 ARG A C 1
ATOM 809 O O . ARG A 1 100 ? -0.477 31.125 26.906 1 92.38 100 ARG A O 1
ATOM 816 N N . SER A 1 101 ? -1.484 31.266 24.922 1 93.56 101 SER A N 1
ATOM 817 C CA . SER A 1 101 ? -1.086 29.906 24.562 1 93.56 101 SER A CA 1
ATOM 818 C C . SER A 1 101 ? 0.13 29.906 23.641 1 93.56 101 SER A C 1
ATOM 820 O O . SER A 1 101 ? 0.851 28.922 23.547 1 93.56 101 SER A O 1
ATOM 822 N N . ILE A 1 102 ? 0.26 30.938 22.859 1 93.31 102 ILE A N 1
ATOM 823 C CA . ILE A 1 102 ? 1.364 31.047 21.906 1 93.31 102 ILE A CA 1
ATOM 824 C C . ILE A 1 102 ? 2.289 32.188 22.312 1 93.31 102 ILE A C 1
ATOM 826 O O . ILE A 1 102 ? 1.843 33.312 22.469 1 93.31 102 ILE A O 1
ATOM 830 N N . PRO A 1 103 ? 3.508 31.891 22.469 1 93.81 103 PRO A N 1
ATOM 831 C CA . PRO A 1 103 ? 4.434 32.969 22.812 1 93.81 103 PRO A CA 1
ATOM 832 C C . PRO A 1 103 ? 4.387 34.125 21.812 1 93.81 103 PRO A C 1
ATOM 834 O O . PRO A 1 103 ? 4.359 33.875 20.609 1 93.81 103 PRO A O 1
ATOM 837 N N . PRO A 1 104 ? 4.449 35.312 22.328 1 94.62 104 PRO A N 1
ATOM 838 C CA . PRO A 1 104 ? 4.387 36.469 21.453 1 94.62 104 PRO A CA 1
ATOM 839 C C . PRO A 1 104 ? 5.496 36.5 20.406 1 94.62 104 PRO A C 1
ATOM 841 O O . PRO A 1 104 ? 5.281 36.969 19.281 1 94.62 104 PRO A O 1
ATOM 844 N N . ALA A 1 105 ? 6.629 35.969 20.781 1 94.06 105 ALA A N 1
ATOM 845 C CA . ALA A 1 105 ? 7.742 35.938 19.844 1 94.06 105 ALA A CA 1
ATOM 846 C C . ALA A 1 105 ? 7.402 35.062 18.641 1 94.06 105 ALA A C 1
ATOM 848 O O . ALA A 1 105 ? 7.836 35.312 17.516 1 94.06 105 ALA A O 1
ATOM 849 N N . ASP A 1 106 ? 6.691 34 18.891 1 94.25 106 ASP A N 1
ATOM 850 C CA . ASP A 1 106 ? 6.289 33.094 17.828 1 94.25 106 ASP A CA 1
ATOM 851 C C . ASP A 1 106 ? 5.266 33.75 16.891 1 94.25 106 ASP A C 1
ATOM 853 O O . ASP A 1 106 ? 5.297 33.531 15.68 1 94.25 106 ASP A O 1
ATOM 857 N N . VAL A 1 107 ? 4.395 34.5 17.547 1 92.81 107 VAL A N 1
ATOM 858 C CA . VAL A 1 107 ? 3.408 35.219 16.75 1 92.81 107 VAL A CA 1
ATOM 859 C C . VAL A 1 107 ? 4.109 36.219 15.844 1 92.81 107 VAL A C 1
ATOM 861 O O . VAL A 1 107 ? 3.752 36.375 14.672 1 92.81 107 VAL A O 1
ATOM 864 N N . SER A 1 108 ? 5.055 36.875 16.375 1 95.06 108 SER A N 1
ATOM 865 C CA . SER A 1 108 ? 5.84 37.844 15.609 1 95.06 108 SER A CA 1
ATOM 866 C C . SER A 1 108 ? 6.574 37.156 14.461 1 95.06 108 SER A C 1
ATOM 868 O O . SER A 1 108 ? 6.605 37.688 13.344 1 95.06 108 SER A O 1
ATOM 870 N N . LEU A 1 109 ? 7.148 36.062 14.766 1 95.31 109 LEU A N 1
ATOM 871 C CA . LEU A 1 109 ? 7.875 35.312 13.75 1 95.31 109 LEU A CA 1
ATOM 872 C C . LEU A 1 109 ? 6.957 34.906 12.602 1 95.31 109 LEU A C 1
ATOM 874 O O . LEU A 1 109 ? 7.352 34.969 11.43 1 95.31 109 LEU A O 1
ATOM 878 N N . LEU A 1 110 ? 5.797 34.5 12.961 1 94.44 110 LEU A N 1
ATOM 879 C CA . LEU A 1 110 ? 4.797 34.125 11.961 1 94.44 110 LEU A CA 1
ATOM 880 C C . LEU A 1 110 ? 4.457 35.312 11.07 1 94.44 110 LEU A C 1
ATOM 882 O O . LEU A 1 110 ? 4.445 35.188 9.844 1 94.44 110 LEU A O 1
ATOM 886 N N . ALA A 1 111 ? 4.227 36.438 11.672 1 95 111 ALA A N 1
ATOM 887 C CA . ALA A 1 111 ? 3.83 37.656 10.953 1 95 111 ALA A CA 1
ATOM 888 C C . ALA A 1 111 ? 4.965 38.156 10.07 1 95 111 ALA A C 1
ATOM 890 O O . ALA A 1 111 ? 4.727 38.625 8.945 1 95 111 ALA A O 1
ATOM 891 N N . VAL A 1 112 ? 6.145 38.062 10.531 1 95.56 112 VAL A N 1
ATOM 892 C CA . VAL A 1 112 ? 7.305 38.562 9.797 1 95.56 112 VAL A CA 1
ATOM 893 C C . VAL A 1 112 ? 7.59 37.656 8.602 1 95.56 112 VAL A C 1
ATOM 895 O O . VAL A 1 112 ? 7.984 38.156 7.539 1 95.56 112 VAL A O 1
ATOM 898 N N . THR A 1 113 ? 7.379 36.406 8.766 1 95.56 113 THR A N 1
ATOM 899 C CA . THR A 1 113 ? 7.762 35.438 7.746 1 95.56 113 THR A CA 1
ATOM 900 C C . THR A 1 113 ? 6.672 35.312 6.684 1 95.56 113 THR A C 1
ATOM 902 O O . THR A 1 113 ? 6.969 35.25 5.488 1 95.56 113 THR A O 1
ATOM 905 N N . LEU A 1 114 ? 5.371 35.25 7.141 1 95.44 114 LEU A N 1
ATOM 906 C CA . LEU A 1 114 ? 4.293 34.969 6.207 1 95.44 114 LEU A CA 1
ATOM 907 C C . LEU A 1 114 ? 3.436 36.188 5.953 1 95.44 114 LEU A C 1
ATOM 909 O O . LEU A 1 114 ? 2.656 36.219 4.996 1 95.44 114 LEU A O 1
ATOM 913 N N . GLY A 1 115 ? 3.605 37.156 6.809 1 95.44 115 GLY A N 1
ATOM 914 C CA . GLY A 1 115 ? 2.734 38.312 6.742 1 95.44 115 GLY A CA 1
ATOM 915 C C . GLY A 1 115 ? 1.568 38.25 7.711 1 95.44 115 GLY A C 1
ATOM 916 O O . GLY A 1 115 ? 1.082 37.156 8.023 1 95.44 115 GLY A O 1
ATOM 917 N N . LYS A 1 116 ? 1.11 39.406 8.125 1 94.5 116 LYS A N 1
ATOM 918 C CA . LYS A 1 116 ? 0.052 39.469 9.133 1 94.5 116 LYS A CA 1
ATOM 919 C C . LYS A 1 116 ? -1.261 38.906 8.586 1 94.5 116 LYS A C 1
ATOM 921 O O . LYS A 1 116 ? -1.991 38.219 9.305 1 94.5 116 LYS A O 1
ATOM 926 N N . GLU A 1 117 ? -1.593 39.156 7.305 1 95.56 117 GLU A N 1
ATOM 927 C CA . GLU A 1 117 ? -2.842 38.688 6.719 1 95.56 117 GLU A CA 1
ATOM 928 C C . GLU A 1 117 ? -2.869 37.156 6.633 1 95.56 117 GLU A C 1
ATOM 930 O O . GLU A 1 117 ? -3.85 36.531 7.027 1 95.56 117 GLU A O 1
ATOM 935 N N . THR A 1 118 ? -1.74 36.656 6.152 1 94.94 118 THR A N 1
ATOM 936 C CA . THR A 1 118 ? -1.624 35.188 6.008 1 94.94 118 THR A CA 1
ATOM 937 C C . THR A 1 118 ? -1.632 34.531 7.375 1 94.94 118 THR A C 1
ATOM 939 O O . THR A 1 118 ? -2.195 33.438 7.527 1 94.94 118 THR A O 1
ATOM 942 N N . SER A 1 119 ? -1.02 35.156 8.312 1 94.19 119 SER A N 1
ATOM 943 C CA . SER A 1 119 ? -0.969 34.625 9.664 1 94.19 119 SER A CA 1
ATOM 944 C C . SER A 1 119 ? -2.365 34.5 10.266 1 94.19 119 SER A C 1
ATOM 946 O O . SER A 1 119 ? -2.709 33.438 10.836 1 94.19 119 SER A O 1
ATOM 948 N N . VAL A 1 120 ? -3.154 35.469 10.109 1 94.12 120 VAL A N 1
ATOM 949 C CA . VAL A 1 120 ? -4.516 35.469 10.633 1 94.12 120 VAL A CA 1
ATOM 950 C C . VAL A 1 120 ? -5.355 34.438 9.883 1 94.12 120 VAL A C 1
ATOM 952 O O . VAL A 1 120 ? -6.172 33.719 10.484 1 94.12 120 VAL A O 1
ATOM 955 N N . GLU A 1 121 ? -5.113 34.344 8.641 1 92.69 121 GLU A N 1
ATOM 956 C CA . GLU A 1 121 ? -5.844 33.375 7.824 1 92.69 121 GLU A CA 1
ATOM 957 C C . GLU A 1 121 ? -5.566 31.938 8.289 1 92.69 121 GLU A C 1
ATOM 959 O O . GLU A 1 121 ? -6.477 31.109 8.336 1 92.69 121 GLU A O 1
ATOM 964 N N . ILE A 1 122 ? -4.355 31.688 8.562 1 93.19 122 ILE A N 1
ATOM 965 C CA . ILE A 1 122 ? -3.963 30.359 9.023 1 93.19 122 ILE A CA 1
ATOM 966 C C . ILE A 1 122 ? -4.695 30.031 10.328 1 93.19 122 ILE A C 1
ATOM 968 O O . ILE A 1 122 ? -5.281 28.953 10.461 1 93.19 122 ILE A O 1
ATOM 972 N N . LEU A 1 123 ? -4.719 30.953 11.266 1 92.44 123 LEU A N 1
ATOM 973 C CA . LEU A 1 123 ? -5.352 30.75 12.562 1 92.44 123 LEU A CA 1
ATOM 974 C C . LEU A 1 123 ? -6.859 30.562 12.414 1 92.44 123 LEU A C 1
ATOM 976 O O . LEU A 1 123 ? -7.453 29.703 13.055 1 92.44 123 LEU A O 1
ATOM 980 N N . LYS A 1 124 ? -7.414 31.328 11.539 1 91.69 124 LYS A N 1
ATOM 981 C CA . LYS A 1 124 ? -8.859 31.25 11.328 1 91.69 124 LYS A CA 1
ATOM 982 C C . LYS A 1 124 ? -9.242 29.953 10.609 1 91.69 124 LYS A C 1
ATOM 984 O O . LYS A 1 124 ? -10.25 29.328 10.938 1 91.69 124 LYS A O 1
ATOM 989 N N . SER A 1 125 ? -8.469 29.578 9.672 1 92.38 125 SER A N 1
ATOM 990 C CA . SER A 1 125 ? -8.781 28.406 8.852 1 92.38 125 SER A CA 1
ATOM 991 C C . SER A 1 125 ? -8.609 27.109 9.648 1 92.38 125 SER A C 1
ATOM 993 O O . SER A 1 125 ? -9.414 26.188 9.516 1 92.38 125 SER A O 1
ATOM 995 N N . LEU A 1 126 ? -7.648 27 10.398 1 92.81 126 LEU A N 1
ATOM 996 C CA . LEU A 1 126 ? -7.375 25.812 11.18 1 92.81 126 LEU A CA 1
ATOM 997 C C . LEU A 1 126 ? -8.234 25.766 12.438 1 92.81 126 LEU A C 1
ATOM 999 O O . LEU A 1 126 ? -8.578 24.688 12.93 1 92.81 126 LEU A O 1
ATOM 1003 N N . GLY A 1 127 ? -8.594 26.938 12.859 1 91.75 127 GLY A N 1
ATOM 1004 C CA . GLY A 1 127 ? -9.148 27.062 14.195 1 91.75 127 GLY A CA 1
ATOM 1005 C C . GLY A 1 127 ? -8.094 27.266 15.266 1 91.75 127 GLY A C 1
ATOM 1006 O O . GLY A 1 127 ? -7.07 26.578 15.273 1 91.75 127 GLY A O 1
ATOM 1007 N N . ILE A 1 128 ? -8.375 28.109 16.156 1 93 128 ILE A N 1
ATOM 1008 C CA . ILE A 1 128 ? -7.398 28.547 17.156 1 93 128 ILE A CA 1
ATOM 1009 C C . ILE A 1 128 ? -7.039 27.375 18.062 1 93 128 ILE A C 1
ATOM 1011 O O . ILE A 1 128 ? -5.863 27.141 18.359 1 93 128 ILE A O 1
ATOM 1015 N N . GLU A 1 129 ? -7.992 26.641 18.484 1 93.38 129 GLU A N 1
ATOM 1016 C CA . GLU A 1 129 ? -7.75 25.531 19.391 1 93.38 129 GLU A CA 1
ATOM 1017 C C . GLU A 1 129 ? -6.863 24.469 18.75 1 93.38 129 GLU A C 1
ATOM 1019 O O . GLU A 1 129 ? -5.941 23.953 19.375 1 93.38 129 GLU A O 1
ATOM 1024 N N . LYS A 1 130 ? -7.203 24.203 17.516 1 94.5 130 LYS A N 1
ATOM 1025 C CA . LYS A 1 130 ? -6.402 23.234 16.781 1 94.5 130 LYS A CA 1
ATOM 1026 C C . LYS A 1 130 ? -4.973 23.734 16.578 1 94.5 130 LYS A C 1
ATOM 1028 O O . LYS A 1 130 ? -4.016 22.969 16.75 1 94.5 130 LYS A O 1
ATOM 1033 N N . ALA A 1 131 ? -4.934 24.969 16.25 1 92.56 131 ALA A N 1
ATOM 1034 C CA . ALA A 1 131 ? -3.621 25.578 16.047 1 92.56 131 ALA A CA 1
ATOM 1035 C C . ALA A 1 131 ? -2.781 25.516 17.328 1 92.56 131 ALA A C 1
ATOM 1037 O O . ALA A 1 131 ? -1.606 25.141 17.281 1 92.56 131 ALA A O 1
ATOM 1038 N N . ILE A 1 132 ? -3.326 25.812 18.375 1 93.38 132 ILE A N 1
ATOM 1039 C CA . ILE A 1 132 ? -2.635 25.812 19.672 1 93.38 132 ILE A CA 1
ATOM 1040 C C . ILE A 1 132 ? -2.191 24.391 20 1 93.38 132 ILE A C 1
ATOM 1042 O O . ILE A 1 132 ? -1.052 24.172 20.422 1 93.38 132 ILE A O 1
ATOM 1046 N N . SER A 1 133 ? -3.057 23.484 19.797 1 93.81 133 SER A N 1
ATOM 1047 C CA . SER A 1 133 ? -2.76 22.078 20.125 1 93.81 133 SER A CA 1
ATOM 1048 C C . SER A 1 133 ? -1.585 21.562 19.297 1 93.81 133 SER A C 1
ATOM 1050 O O . SER A 1 133 ? -0.729 20.844 19.812 1 93.81 133 SER A O 1
ATOM 1052 N N . LEU A 1 134 ? -1.592 21.938 18.062 1 92.56 134 LEU A N 1
ATOM 1053 C CA . LEU A 1 134 ? -0.555 21.438 17.172 1 92.56 134 LEU A CA 1
ATOM 1054 C C . LEU A 1 134 ? 0.773 22.141 17.422 1 92.56 134 LEU A C 1
ATOM 1056 O O . LEU A 1 134 ? 1.839 21.531 17.281 1 92.56 134 LEU A O 1
ATOM 1060 N N . LEU A 1 135 ? 0.695 23.359 17.859 1 91.25 135 LEU A N 1
ATOM 1061 C CA . LEU A 1 135 ? 1.909 24.125 18.141 1 91.25 135 LEU A CA 1
ATOM 1062 C C . LEU A 1 135 ? 2.543 23.688 19.453 1 91.25 135 LEU A C 1
ATOM 1064 O O . LEU A 1 135 ? 3.689 24.031 19.734 1 91.25 135 LEU A O 1
ATOM 1068 N N . LYS A 1 136 ? 1.863 22.891 20.141 1 90.06 136 LYS A N 1
ATOM 1069 C CA . LYS A 1 136 ? 2.459 22.266 21.312 1 90.06 136 LYS A CA 1
ATOM 1070 C C . LYS A 1 136 ? 3.336 21.078 20.906 1 90.06 136 LYS A C 1
ATOM 1072 O O . LYS A 1 136 ? 4.219 20.672 21.672 1 90.06 136 LYS A O 1
ATOM 1077 N N . GLU A 1 137 ? 3.092 20.562 19.703 1 90.94 137 GLU A N 1
ATOM 1078 C CA . GLU A 1 137 ? 3.809 19.375 19.234 1 90.94 137 GLU A CA 1
ATOM 1079 C C . GLU A 1 137 ? 5.02 19.75 18.391 1 90.94 137 GLU A C 1
ATOM 1081 O O . GLU A 1 137 ? 5.992 19 18.312 1 90.94 137 GLU A O 1
ATOM 1086 N N . ILE A 1 138 ? 4.863 20.844 17.75 1 91.81 138 ILE A N 1
ATOM 1087 C CA . ILE A 1 138 ? 5.957 21.297 16.891 1 91.81 138 ILE A CA 1
ATOM 1088 C C . ILE A 1 138 ? 6.285 22.75 17.188 1 91.81 138 ILE A C 1
ATOM 1090 O O . ILE A 1 138 ? 5.422 23.5 17.656 1 91.81 138 ILE A O 1
ATOM 1094 N N . SER A 1 139 ? 7.492 23.109 16.906 1 93.19 139 SER A N 1
ATOM 1095 C CA . SER A 1 139 ? 7.891 24.5 17.078 1 93.19 139 SER A CA 1
ATOM 1096 C C . SER A 1 139 ? 7.398 25.375 15.93 1 93.19 139 SER A C 1
ATOM 1098 O O . SER A 1 139 ? 7.059 24.875 14.859 1 93.19 139 SER A O 1
ATOM 1100 N N . MET A 1 140 ? 7.34 26.688 16.234 1 94.12 140 MET A N 1
ATOM 1101 C CA . MET A 1 140 ? 6.969 27.641 15.195 1 94.12 140 MET A CA 1
ATOM 1102 C C . MET A 1 140 ? 7.945 27.594 14.023 1 94.12 140 MET A C 1
ATOM 1104 O O . 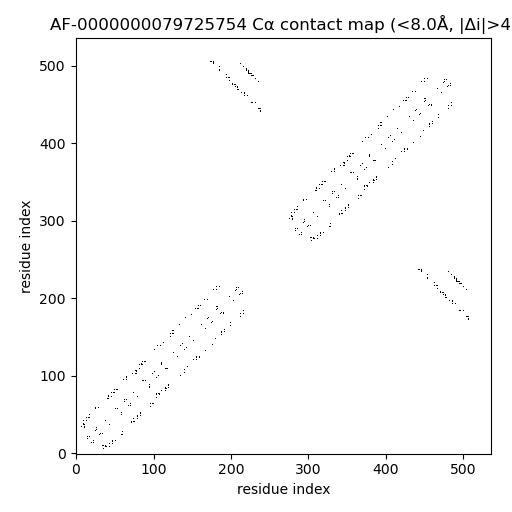MET A 1 140 ? 7.543 27.688 12.867 1 94.12 140 MET A O 1
ATOM 1108 N N . LYS A 1 141 ? 9.117 27.344 14.312 1 94.62 141 LYS A N 1
ATOM 1109 C CA . LYS A 1 141 ? 10.141 27.25 13.273 1 94.62 141 LYS A CA 1
ATOM 1110 C C . LYS A 1 141 ? 9.891 26.047 12.375 1 94.62 141 LYS A C 1
ATOM 1112 O O . LYS A 1 141 ? 10.07 26.125 11.156 1 94.62 141 LYS A O 1
ATOM 1117 N N . GLU A 1 142 ? 9.516 24.969 12.984 1 94.69 142 GLU A N 1
ATOM 1118 C CA . GLU A 1 142 ? 9.203 23.766 12.219 1 94.69 142 GLU A CA 1
ATOM 1119 C C . GLU A 1 142 ? 7.977 23.984 11.336 1 94.69 142 GLU A C 1
ATOM 1121 O O . GLU A 1 142 ? 7.949 23.516 10.188 1 94.69 142 GLU A O 1
ATOM 1126 N N . PHE A 1 143 ? 7.078 24.594 11.969 1 95 143 PHE A N 1
ATOM 1127 C CA . PHE A 1 143 ? 5.879 24.891 11.195 1 95 143 PHE A CA 1
ATOM 1128 C C . PHE A 1 143 ? 6.211 25.766 9.992 1 95 143 PHE A C 1
ATOM 1130 O O . PHE A 1 143 ? 5.77 25.484 8.875 1 95 143 PHE A O 1
ATOM 1137 N N . LEU A 1 144 ? 6.926 26.797 10.211 1 95.62 144 LEU A N 1
ATOM 1138 C CA . LEU A 1 144 ? 7.305 27.703 9.133 1 95.62 144 LEU A CA 1
ATOM 1139 C C . LEU A 1 144 ? 8.141 26.984 8.078 1 95.62 144 LEU A C 1
ATOM 1141 O O . LEU A 1 144 ? 8.016 27.25 6.887 1 95.62 144 LEU A O 1
ATOM 1145 N N . TRP A 1 145 ? 9 26.109 8.484 1 95.75 145 TRP A N 1
ATOM 1146 C CA . TRP A 1 145 ? 9.766 25.281 7.555 1 95.75 145 TRP A CA 1
ATOM 1147 C C . TRP A 1 145 ? 8.844 24.453 6.664 1 95.75 145 TRP A C 1
ATOM 1149 O O . TRP A 1 145 ? 9.055 24.375 5.449 1 95.75 145 TRP A O 1
ATOM 1159 N N . LEU A 1 146 ? 7.879 23.844 7.305 1 95.06 146 LEU A N 1
ATOM 1160 C CA . LEU A 1 146 ? 6.926 23.031 6.559 1 95.06 146 LEU A CA 1
ATOM 1161 C C . LEU A 1 146 ? 6.211 23.875 5.5 1 95.06 146 LEU A C 1
ATOM 1163 O O . LEU A 1 146 ? 6.035 23.422 4.363 1 95.06 146 LEU A O 1
ATOM 1167 N N . VAL A 1 147 ? 5.816 25.031 5.906 1 94.38 147 VAL A N 1
ATOM 1168 C CA . VAL A 1 147 ? 5.117 25.922 4.996 1 94.38 147 VAL A CA 1
ATOM 1169 C C . VAL A 1 147 ? 6.043 26.328 3.85 1 94.38 147 VAL A C 1
ATOM 1171 O O . VAL A 1 147 ? 5.617 26.406 2.695 1 94.38 147 VAL A O 1
ATOM 1174 N N . LYS A 1 148 ? 7.234 26.562 4.145 1 94 148 LYS A N 1
ATOM 1175 C CA . LYS A 1 148 ? 8.211 26.953 3.131 1 94 148 LYS A CA 1
ATOM 1176 C C . LYS A 1 148 ? 8.453 25.812 2.143 1 94 148 LYS A C 1
ATOM 1178 O O . LYS A 1 148 ? 8.586 26.047 0.939 1 94 148 LYS A O 1
ATOM 1183 N N . GLU A 1 149 ? 8.484 24.609 2.641 1 93.94 149 GLU A N 1
ATOM 1184 C CA . GLU A 1 149 ? 8.781 23.438 1.818 1 93.94 149 GLU A CA 1
ATOM 1185 C C . GLU A 1 149 ? 7.582 23.031 0.966 1 93.94 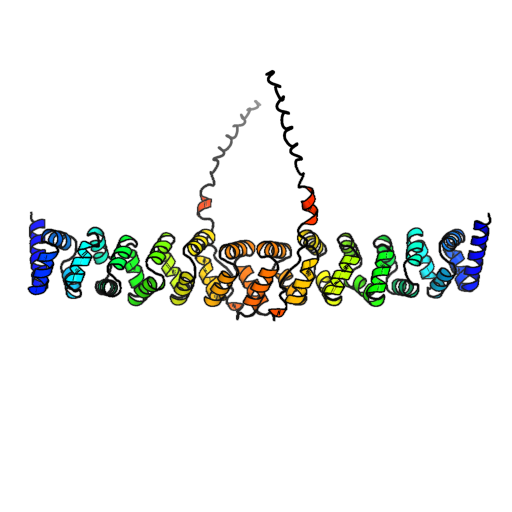149 GLU A C 1
ATOM 1187 O O . GLU A 1 149 ? 7.73 22.344 -0.04 1 93.94 149 GLU A O 1
ATOM 1192 N N . THR A 1 150 ? 6.492 23.391 1.378 1 93.69 150 THR A N 1
ATOM 1193 C CA . THR A 1 150 ? 5.273 23.062 0.65 1 93.69 150 THR A CA 1
ATOM 1194 C C . THR A 1 150 ? 4.578 24.328 0.16 1 93.69 150 THR A C 1
ATOM 1196 O O . THR A 1 150 ? 5.004 24.938 -0.826 1 93.69 150 THR A O 1
ATOM 1199 N N . ASP A 1 151 ? 3.639 24.812 0.77 1 93.81 151 ASP A N 1
ATOM 1200 C CA . ASP A 1 151 ? 2.9 26.062 0.61 1 93.81 151 ASP A CA 1
ATOM 1201 C C . ASP A 1 151 ? 1.772 26.172 1.635 1 93.81 151 ASP A C 1
ATOM 1203 O O . ASP A 1 151 ? 1.271 25.156 2.119 1 93.81 151 ASP A O 1
ATOM 1207 N N . VAL A 1 152 ? 1.429 27.344 1.921 1 93.56 152 VAL A N 1
ATOM 1208 C CA . VAL A 1 152 ? 0.504 27.641 3.01 1 93.56 152 VAL A CA 1
ATOM 1209 C C . VAL A 1 152 ? -0.847 26.984 2.738 1 93.56 152 VAL A C 1
ATOM 1211 O O . VAL A 1 152 ? -1.454 26.406 3.639 1 93.56 152 VAL A O 1
ATOM 1214 N N . HIS A 1 153 ? -1.249 27.062 1.606 1 93.94 153 HIS A N 1
ATOM 1215 C CA . HIS A 1 153 ? -2.566 26.547 1.257 1 93.94 153 HIS A CA 1
ATOM 1216 C C . HIS A 1 153 ? -2.629 25.031 1.445 1 93.94 153 HIS A C 1
ATOM 1218 O O . HIS A 1 153 ? -3.592 24.516 2.012 1 93.94 153 HIS A O 1
ATOM 1224 N N . SER A 1 154 ? -1.613 24.375 0.966 1 95 154 SER A N 1
ATOM 1225 C CA . SER A 1 154 ? -1.558 22.922 1.065 1 95 154 SER A CA 1
ATOM 1226 C C . SER A 1 154 ? -1.504 22.469 2.521 1 95 154 SER A C 1
ATOM 1228 O O . SER A 1 154 ? -2.152 21.5 2.896 1 95 154 SER A O 1
ATOM 1230 N N . VAL A 1 155 ? -0.758 23.188 3.32 1 94.44 155 VAL A N 1
ATOM 1231 C CA . VAL A 1 155 ? -0.617 22.828 4.727 1 94.44 155 VAL A CA 1
ATOM 1232 C C . VAL A 1 155 ? -1.944 23.047 5.453 1 94.44 155 VAL A C 1
ATOM 1234 O O . VAL A 1 155 ? -2.369 22.203 6.246 1 94.44 155 VAL A O 1
ATOM 1237 N N . ILE A 1 156 ? -2.566 24.094 5.172 1 93.62 156 ILE A N 1
ATOM 1238 C CA . ILE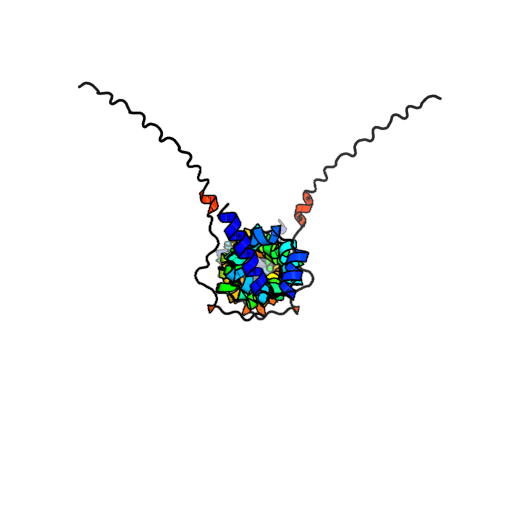 A 1 156 ? -3.844 24.406 5.809 1 93.62 156 ILE A CA 1
ATOM 1239 C C . ILE A 1 156 ? -4.875 23.344 5.422 1 93.62 156 ILE A C 1
ATOM 1241 O O . ILE A 1 156 ? -5.609 22.844 6.277 1 93.62 156 ILE A O 1
ATOM 1245 N N . LEU A 1 157 ? -4.902 23.016 4.203 1 94.75 157 LEU A N 1
ATOM 1246 C CA . LEU A 1 157 ? -5.852 22.031 3.717 1 94.75 157 LEU A CA 1
ATOM 1247 C C . LEU A 1 157 ? -5.602 20.672 4.363 1 94.75 157 LEU A C 1
ATOM 1249 O O . LEU A 1 157 ? -6.543 20 4.797 1 94.75 157 LEU A O 1
ATOM 1253 N N . LEU A 1 158 ? -4.398 20.266 4.387 1 94.94 158 LEU A N 1
ATOM 1254 C CA . LEU A 1 158 ? -4.027 18.984 4.98 1 94.94 158 LEU A CA 1
ATOM 1255 C C . LEU A 1 158 ? -4.426 18.922 6.449 1 94.94 158 LEU A C 1
ATOM 1257 O O . LEU A 1 158 ? -5.074 17.969 6.891 1 94.94 158 LEU A O 1
ATOM 1261 N N . VAL A 1 159 ? -4.07 19.969 7.172 1 93.5 159 VAL A N 1
ATOM 1262 C CA . VAL A 1 159 ? -4.27 20 8.617 1 93.5 159 VAL A CA 1
ATOM 1263 C C . VAL A 1 159 ? -5.754 20.172 8.938 1 93.5 159 VAL A C 1
ATOM 1265 O O . VAL A 1 159 ? -6.246 19.625 9.922 1 93.5 159 VAL A O 1
ATOM 1268 N N . SER A 1 160 ? -6.41 20.875 8.117 1 92.12 160 SER A N 1
ATOM 1269 C CA . SER A 1 160 ? -7.832 21.094 8.359 1 92.12 160 SER A CA 1
ATOM 1270 C C . SER A 1 160 ? -8.625 19.812 8.227 1 92.12 160 SER A C 1
ATOM 1272 O O . SER A 1 160 ? -9.594 19.594 8.961 1 92.12 160 SER A O 1
ATOM 1274 N N . GLU A 1 161 ? -8.219 18.953 7.344 1 90.75 161 GLU A N 1
ATOM 1275 C CA . GLU A 1 161 ? -8.953 17.719 7.07 1 90.75 161 GLU A CA 1
ATOM 1276 C C . GLU A 1 161 ? -8.562 16.609 8.039 1 90.75 161 GLU A C 1
ATOM 1278 O O . GLU A 1 161 ? -9.336 15.68 8.273 1 90.75 161 GLU A O 1
ATOM 1283 N N . MET A 1 162 ? -7.473 16.766 8.625 1 92.88 162 MET A N 1
ATOM 1284 C CA . MET A 1 162 ? -7 15.758 9.57 1 92.88 162 MET A CA 1
ATOM 1285 C C . MET A 1 162 ? -7.422 16.109 10.992 1 92.88 162 MET A C 1
ATOM 1287 O O . MET A 1 162 ? -7.539 17.297 11.336 1 92.88 162 MET A O 1
ATOM 1291 N N . THR A 1 163 ? -7.629 15.125 11.797 1 94 163 THR A N 1
ATOM 1292 C CA . THR A 1 163 ? -7.883 15.383 13.211 1 94 163 THR A CA 1
ATOM 1293 C C . THR A 1 163 ? -6.586 15.711 13.938 1 94 163 THR A C 1
ATOM 1295 O O . THR A 1 163 ? -5.5 15.359 13.477 1 94 163 THR A O 1
ATOM 1298 N N . VAL A 1 164 ? -6.727 16.375 15.078 1 94.69 164 VAL A N 1
ATOM 1299 C CA . VAL A 1 164 ? -5.566 16.719 15.891 1 94.69 164 VAL A CA 1
ATOM 1300 C C . VAL A 1 164 ? -4.836 15.445 16.312 1 94.69 164 VAL A C 1
ATOM 1302 O O . VAL A 1 164 ? -3.604 15.398 16.297 1 94.69 164 VAL A O 1
ATOM 1305 N N . ALA A 1 165 ? -5.605 14.492 16.625 1 95.31 165 ALA A N 1
ATOM 1306 C CA . ALA A 1 165 ? -5.027 13.227 17.062 1 95.31 165 ALA A CA 1
ATOM 1307 C C . ALA A 1 165 ? -4.195 12.594 15.953 1 95.31 165 ALA A C 1
ATOM 1309 O O . ALA A 1 165 ? -3.105 12.07 16.203 1 95.31 165 ALA A O 1
ATOM 1310 N N . ASP A 1 166 ? -4.684 12.641 14.773 1 95.69 166 ASP A N 1
ATOM 1311 C CA . ASP A 1 166 ? -3.973 12.078 13.633 1 95.69 166 ASP A CA 1
ATOM 1312 C C . ASP A 1 166 ? -2.689 12.852 13.344 1 95.69 166 ASP A C 1
ATOM 1314 O O . ASP A 1 166 ? -1.649 12.258 13.055 1 95.69 166 ASP A O 1
ATOM 1318 N N . CYS A 1 167 ? -2.834 14.141 13.461 1 95.25 167 CYS A N 1
ATOM 1319 C CA . CYS A 1 167 ? -1.65 14.969 13.258 1 95.25 167 CYS A CA 1
ATOM 1320 C C . CYS A 1 167 ? -0.575 14.641 14.289 1 95.25 167 CYS A C 1
ATOM 1322 O O . CYS A 1 167 ? 0.595 14.477 13.938 1 95.25 167 CYS A O 1
ATOM 1324 N N . LYS A 1 168 ? -0.988 14.562 15.477 1 94.94 168 LYS A N 1
ATOM 1325 C CA . LYS A 1 168 ? -0.052 14.25 16.547 1 94.94 168 LYS A CA 1
ATOM 1326 C C . LYS A 1 168 ? 0.59 12.883 16.344 1 94.94 168 LYS A C 1
ATOM 1328 O O . LYS A 1 168 ? 1.794 12.719 16.562 1 94.94 168 LYS A O 1
ATOM 1333 N N . ARG A 1 169 ? -0.188 12.023 15.938 1 94.75 169 ARG A N 1
ATOM 1334 C CA . ARG A 1 169 ? 0.308 10.672 15.688 1 94.75 169 ARG A CA 1
ATOM 1335 C C . ARG A 1 169 ? 1.36 10.672 14.586 1 94.75 169 ARG A C 1
ATOM 1337 O O . ARG A 1 169 ? 2.395 10.016 14.703 1 94.75 169 ARG A O 1
ATOM 1344 N N . TRP A 1 170 ? 1.057 11.328 13.57 1 94.75 170 TRP A N 1
ATOM 1345 C CA . TRP A 1 170 ? 2.012 11.422 12.469 1 94.75 170 TRP A CA 1
ATOM 1346 C C . TRP A 1 170 ? 3.324 12.039 12.938 1 94.75 170 TRP A C 1
ATOM 1348 O O . TRP A 1 170 ? 4.402 11.492 12.688 1 94.75 170 TRP A O 1
ATOM 1358 N N . ILE A 1 171 ? 3.234 13.117 13.578 1 93.69 171 ILE A N 1
ATOM 1359 C CA . ILE A 1 171 ? 4.406 13.867 14.008 1 93.69 171 ILE A CA 1
ATOM 1360 C C . ILE A 1 171 ? 5.262 13.008 14.938 1 93.69 171 ILE A C 1
ATOM 1362 O O . ILE A 1 171 ? 6.484 12.969 14.805 1 93.69 171 ILE A O 1
ATOM 1366 N N . LYS A 1 172 ? 4.633 12.359 15.797 1 92.06 172 LYS A N 1
ATOM 1367 C CA . LYS A 1 172 ? 5.344 11.539 16.766 1 92.06 172 LYS A CA 1
ATOM 1368 C C . LYS A 1 172 ? 6.008 10.344 16.109 1 92.06 172 LYS A C 1
ATOM 1370 O O . LYS A 1 172 ? 7.098 9.922 16.5 1 92.06 172 LYS A O 1
ATOM 1375 N N . THR A 1 173 ? 5.41 9.844 15.086 1 92.56 173 THR A N 1
ATOM 1376 C CA . THR A 1 173 ? 5.867 8.594 14.484 1 92.56 173 THR A CA 1
ATOM 1377 C C . THR A 1 173 ? 6.848 8.859 13.352 1 92.56 173 THR A C 1
ATOM 1379 O O . THR A 1 173 ? 7.844 8.148 13.203 1 92.56 173 THR A O 1
ATOM 1382 N N . ARG A 1 174 ? 6.531 9.852 12.562 1 91.81 174 ARG A N 1
ATOM 1383 C CA . ARG A 1 174 ? 7.285 10.016 11.328 1 91.81 174 ARG A CA 1
ATOM 1384 C C . ARG A 1 174 ? 8.031 11.344 11.305 1 91.81 174 ARG A C 1
ATOM 1386 O O . ARG A 1 174 ? 8.977 11.516 10.531 1 91.81 174 ARG A O 1
ATOM 1393 N N . GLY A 1 175 ? 7.586 12.219 12.148 1 90.81 175 GLY A N 1
ATOM 1394 C CA . GLY A 1 175 ? 8.148 13.555 12.07 1 90.81 175 GLY A CA 1
ATOM 1395 C C . GLY A 1 175 ? 7.586 14.367 10.922 1 90.81 175 GLY A C 1
ATOM 1396 O O . GLY A 1 175 ? 6.547 14.023 10.359 1 90.81 175 GLY A O 1
ATOM 1397 N N . LEU A 1 176 ? 8.242 15.516 10.578 1 93.44 176 LEU A N 1
ATOM 1398 C CA . LEU A 1 176 ? 7.691 16.438 9.602 1 93.44 176 LEU A CA 1
ATOM 1399 C C . LEU A 1 176 ? 8.414 16.328 8.266 1 93.44 176 LEU A C 1
ATOM 1401 O O . LEU A 1 176 ? 7.91 16.781 7.234 1 93.44 176 LEU A O 1
ATOM 1405 N N . GLU A 1 177 ? 9.5 15.672 8.195 1 91.44 177 GLU A N 1
ATOM 1406 C CA . GLU A 1 177 ? 10.438 15.75 7.082 1 91.44 177 GLU A CA 1
ATOM 1407 C C . GLU A 1 177 ? 9.867 15.07 5.836 1 91.44 177 GLU A C 1
ATOM 1409 O O . GLU A 1 177 ? 10.148 15.492 4.711 1 91.44 177 GLU A O 1
ATOM 1414 N N . GLU A 1 178 ? 9.055 14.125 6.066 1 92.88 178 GLU A N 1
ATOM 1415 C CA . GLU A 1 178 ? 8.57 13.336 4.938 1 92.88 178 GLU A CA 1
ATOM 1416 C C . GLU A 1 178 ? 7.301 13.945 4.348 1 92.88 178 GLU A C 1
ATOM 1418 O O . GLU A 1 178 ? 6.926 13.633 3.215 1 92.88 178 GLU A O 1
ATOM 1423 N N . LEU A 1 179 ? 6.688 14.766 5.078 1 93.62 179 LEU A N 1
ATOM 1424 C CA . LEU A 1 179 ? 5.391 15.289 4.672 1 93.62 179 LEU A CA 1
ATOM 1425 C C . LEU A 1 179 ? 5.508 16.094 3.385 1 93.62 179 LEU A C 1
ATOM 1427 O O . LEU A 1 179 ? 4.707 15.922 2.461 1 93.62 179 LEU A O 1
ATOM 1431 N N . PRO A 1 180 ? 6.473 16.938 3.297 1 94.62 180 PRO A N 1
ATOM 1432 C CA . PRO A 1 180 ? 6.609 17.688 2.045 1 94.62 180 PRO A CA 1
ATOM 1433 C C . PRO A 1 180 ? 6.848 16.781 0.84 1 94.62 180 PRO A C 1
ATOM 1435 O O . PRO A 1 180 ? 6.355 17.062 -0.256 1 94.62 180 PRO A O 1
ATOM 1438 N N . VAL A 1 181 ? 7.559 15.773 1.012 1 95.06 181 VAL A N 1
ATOM 1439 C CA . VAL A 1 181 ? 7.859 14.836 -0.067 1 95.06 181 VAL A CA 1
ATOM 1440 C C . VAL A 1 181 ? 6.574 14.18 -0.555 1 95.06 181 VAL A C 1
ATOM 1442 O O . VAL A 1 181 ? 6.324 14.102 -1.761 1 95.06 181 VAL A O 1
ATOM 1445 N N . ILE A 1 182 ? 5.809 13.781 0.364 1 96.06 182 ILE A N 1
ATOM 1446 C CA . ILE A 1 182 ? 4.555 13.102 0.056 1 96.06 182 ILE A CA 1
ATOM 1447 C C . ILE A 1 182 ? 3.594 14.07 -0.629 1 96.06 182 ILE A C 1
ATOM 1449 O O . ILE A 1 182 ? 2.99 13.734 -1.65 1 96.06 182 ILE A O 1
ATOM 1453 N N . MET A 1 183 ? 3.537 15.227 -0.133 1 95.31 183 MET A N 1
ATOM 1454 C CA . MET A 1 183 ? 2.605 16.219 -0.664 1 95.31 183 MET A CA 1
ATOM 1455 C C . MET A 1 183 ? 3.039 16.688 -2.051 1 95.31 183 MET A C 1
ATOM 1457 O O . MET A 1 183 ? 2.199 16.984 -2.9 1 95.31 183 MET A O 1
ATOM 1461 N N . LYS A 1 184 ? 4.273 16.75 -2.293 1 94.88 184 LYS A N 1
ATOM 1462 C CA . LYS A 1 184 ? 4.773 17.156 -3.605 1 94.88 184 LYS A CA 1
ATOM 1463 C C . LYS A 1 184 ? 4.531 16.062 -4.645 1 94.88 184 LYS A C 1
ATOM 1465 O O . LYS A 1 184 ? 4.246 16.359 -5.805 1 94.88 184 LYS A O 1
ATOM 1470 N N . PHE A 1 185 ? 4.629 14.898 -4.234 1 96.94 185 PHE A N 1
ATOM 1471 C CA . PHE A 1 185 ? 4.477 13.766 -5.145 1 96.94 185 PHE A CA 1
ATOM 1472 C C . PHE A 1 185 ? 3.008 13.531 -5.469 1 96.94 185 PHE A C 1
ATOM 1474 O O . PHE A 1 185 ? 2.635 13.445 -6.641 1 96.94 185 PHE A O 1
ATOM 1481 N N . PHE A 1 186 ? 2.164 13.461 -4.457 1 97.38 186 PHE A N 1
ATOM 1482 C CA . PHE A 1 186 ? 0.763 13.094 -4.641 1 97.38 186 PHE A CA 1
ATOM 1483 C C . PHE A 1 186 ? -0.088 14.336 -4.898 1 97.38 186 PHE A C 1
ATOM 1485 O O . PHE A 1 186 ? -1.122 14.258 -5.562 1 97.38 186 PHE A O 1
ATOM 1492 N N . GLY A 1 187 ? 0.355 15.438 -4.34 1 96 187 GLY A N 1
ATOM 1493 C CA . GLY A 1 187 ? -0.559 16.547 -4.148 1 96 187 GLY A CA 1
ATOM 1494 C C . GLY A 1 187 ? -1.401 16.422 -2.895 1 96 187 GLY A C 1
ATOM 1495 O O . GLY A 1 187 ? -1.591 15.32 -2.377 1 96 187 GLY A O 1
ATOM 1496 N N . VAL A 1 188 ? -1.881 17.5 -2.418 1 95.75 188 VAL A N 1
ATOM 1497 C CA . VAL A 1 188 ? -2.566 17.516 -1.131 1 95.75 188 VAL A CA 1
ATOM 1498 C C . VAL A 1 188 ? -3.896 16.766 -1.246 1 95.75 188 VAL A C 1
ATOM 1500 O O . VAL A 1 188 ? -4.27 16 -0.348 1 95.75 188 VAL A O 1
ATOM 1503 N N . GLU A 1 189 ? -4.578 16.922 -2.312 1 95.31 189 GLU A N 1
ATOM 1504 C CA . GLU A 1 189 ? -5.883 16.281 -2.48 1 95.31 189 GLU A CA 1
ATOM 1505 C C . GLU A 1 189 ? -5.75 14.758 -2.537 1 95.31 189 GLU A C 1
ATOM 1507 O O . GLU A 1 189 ? -6.523 14.039 -1.902 1 95.31 189 GLU A O 1
ATOM 1512 N N . ASN A 1 190 ? -4.801 14.359 -3.305 1 96.62 190 ASN A N 1
ATOM 1513 C CA . ASN A 1 190 ? -4.562 12.922 -3.402 1 96.62 190 ASN A CA 1
ATOM 1514 C C . ASN A 1 190 ? -4.082 12.344 -2.074 1 96.62 190 ASN A C 1
ATOM 1516 O O . ASN A 1 190 ? -4.469 11.234 -1.698 1 96.62 190 ASN A O 1
ATOM 1520 N N . THR A 1 191 ? -3.238 13.078 -1.417 1 96.69 191 THR A N 1
ATOM 1521 C CA . THR A 1 191 ? -2.771 12.656 -0.103 1 96.69 191 THR A CA 1
ATOM 1522 C C . THR A 1 191 ? -3.945 12.461 0.854 1 96.69 191 THR A C 1
ATOM 1524 O O . THR A 1 191 ? -4.031 11.445 1.546 1 96.69 191 THR A O 1
ATOM 1527 N N . LEU A 1 192 ? -4.785 13.391 0.829 1 95.69 192 LEU A N 1
ATOM 1528 C CA . LEU A 1 192 ? -5.953 13.32 1.702 1 95.69 192 LEU A CA 1
ATOM 1529 C C . LEU A 1 192 ? -6.859 12.164 1.309 1 95.69 192 LEU A C 1
ATOM 1531 O O . LEU A 1 192 ? -7.449 11.508 2.172 1 95.69 192 LEU A O 1
ATOM 1535 N N . SER A 1 193 ? -6.973 11.961 0.052 1 95.31 193 SER A N 1
ATOM 1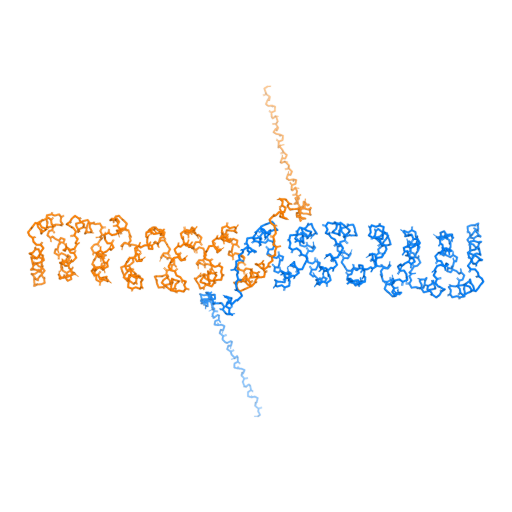536 C CA . SER A 1 193 ? -7.773 10.836 -0.427 1 95.31 193 SER A CA 1
ATOM 1537 C C . SER A 1 193 ? -7.215 9.508 0.064 1 95.31 193 SER A C 1
ATOM 1539 O O . SER A 1 193 ? -7.969 8.633 0.49 1 95.31 193 SER A O 1
ATOM 1541 N N . ILE A 1 194 ? -5.941 9.359 0.018 1 96 194 ILE A N 1
ATOM 1542 C CA . ILE A 1 194 ? -5.281 8.141 0.472 1 96 194 ILE A CA 1
ATOM 1543 C C . ILE A 1 194 ? -5.473 7.984 1.979 1 96 194 ILE A C 1
ATOM 1545 O O . ILE A 1 194 ? -5.832 6.902 2.457 1 96 194 ILE A O 1
ATOM 1549 N N . PHE A 1 195 ? -5.277 9.07 2.697 1 94.88 195 PHE A N 1
ATOM 1550 C CA . PHE A 1 195 ? -5.449 9.023 4.145 1 94.88 195 PHE A CA 1
ATOM 1551 C C . PHE A 1 195 ? -6.898 8.727 4.512 1 94.88 195 PHE A C 1
ATOM 1553 O O . PHE A 1 195 ? -7.164 8.023 5.488 1 94.88 195 PHE A O 1
ATOM 1560 N N . GLY A 1 196 ? -7.746 9.305 3.748 1 93.19 196 GLY A N 1
ATOM 1561 C CA . GLY A 1 196 ? -9.156 9.047 3.984 1 93.19 196 GLY A CA 1
ATOM 1562 C C . GLY A 1 196 ? -9.547 7.602 3.752 1 93.19 196 GLY A C 1
ATOM 1563 O O . GLY A 1 196 ? -10.344 7.039 4.504 1 93.19 196 GLY A O 1
ATOM 1564 N N . LYS A 1 197 ? -8.969 7.008 2.82 1 92.81 197 LYS A N 1
ATOM 1565 C CA . LYS A 1 197 ? -9.289 5.629 2.471 1 92.81 197 LYS A CA 1
ATOM 1566 C C . LYS A 1 197 ? -8.664 4.652 3.459 1 92.81 197 LYS A C 1
ATOM 1568 O O . LYS A 1 197 ? -9.297 3.676 3.865 1 92.81 197 LYS A O 1
ATOM 1573 N N . LEU A 1 198 ? -7.465 4.859 3.83 1 94.06 198 LEU A N 1
ATOM 1574 C CA . LEU A 1 198 ? -6.699 3.924 4.648 1 94.06 198 LEU A CA 1
ATOM 1575 C C . LEU A 1 198 ? -6.945 4.176 6.133 1 94.06 198 LEU A C 1
ATOM 1577 O O . LEU A 1 198 ? -7.004 3.234 6.926 1 94.06 198 LEU A O 1
ATOM 1581 N N . GLY A 1 199 ? -7.141 5.434 6.441 1 92.88 199 GLY A N 1
ATOM 1582 C CA . GLY A 1 199 ? -7.012 5.836 7.832 1 92.88 199 GLY A CA 1
ATOM 1583 C C . GLY A 1 199 ? -5.57 6.055 8.258 1 92.88 199 GLY A C 1
ATOM 1584 O O . GLY A 1 199 ? -4.656 5.445 7.703 1 92.88 199 GLY A O 1
ATOM 1585 N N . MET A 1 200 ? -5.363 6.805 9.273 1 93.62 200 MET A N 1
ATOM 1586 C CA . MET A 1 200 ? -4.031 7.254 9.664 1 93.62 200 MET A CA 1
ATOM 1587 C C . MET A 1 200 ? -3.213 6.094 10.227 1 93.62 200 MET A C 1
ATOM 1589 O O . MET A 1 200 ? -2.025 5.965 9.922 1 93.62 200 MET A O 1
ATOM 1593 N N . VAL A 1 201 ? -3.83 5.336 10.953 1 93.81 201 VAL A N 1
ATOM 1594 C CA . VAL A 1 201 ? -3.107 4.234 11.586 1 93.81 201 VAL A CA 1
ATOM 1595 C C . VAL A 1 201 ? -2.555 3.297 10.516 1 93.81 201 VAL A C 1
ATOM 1597 O O . VAL A 1 201 ? -1.358 2.994 10.5 1 93.81 201 VAL A O 1
ATOM 1600 N N . LYS A 1 202 ? -3.354 2.91 9.602 1 94.69 202 LYS A N 1
ATOM 1601 C CA . LYS A 1 202 ? -2.92 2.01 8.539 1 94.69 202 LYS A CA 1
ATOM 1602 C C . LYS A 1 202 ? -1.92 2.695 7.609 1 94.69 202 LYS A C 1
ATOM 1604 O O . LYS A 1 202 ? -1.004 2.053 7.094 1 94.69 202 LYS A O 1
ATOM 1609 N N . ALA A 1 203 ? -2.201 3.926 7.418 1 95.19 203 ALA A N 1
ATOM 1610 C CA . ALA A 1 203 ? -1.27 4.68 6.582 1 95.19 203 ALA A CA 1
ATOM 1611 C C . ALA A 1 203 ? 0.132 4.68 7.184 1 95.19 203 ALA A C 1
ATOM 1613 O O . ALA A 1 203 ? 1.121 4.484 6.473 1 95.19 203 ALA A O 1
ATOM 1614 N N . LEU A 1 204 ? 0.192 4.871 8.445 1 95.25 204 LEU A N 1
ATOM 1615 C CA . LEU A 1 204 ? 1.479 4.898 9.133 1 95.25 204 LEU A CA 1
ATOM 1616 C C . LEU A 1 204 ? 2.127 3.518 9.125 1 95.25 204 LEU A C 1
ATOM 1618 O O . LEU A 1 204 ? 3.342 3.4 8.961 1 95.25 204 LEU A O 1
ATOM 1622 N N . GLU A 1 205 ? 1.348 2.547 9.305 1 95.75 205 GLU A N 1
ATOM 1623 C CA . GLU A 1 205 ? 1.869 1.184 9.258 1 95.75 205 GLU A CA 1
ATOM 1624 C C . GLU A 1 205 ? 2.391 0.836 7.867 1 95.75 205 GLU A C 1
ATOM 1626 O O . GLU A 1 205 ? 3.414 0.163 7.73 1 95.75 205 GLU A O 1
ATOM 1631 N N . LEU A 1 206 ? 1.655 1.252 6.922 1 95.56 206 LEU A N 1
ATOM 1632 C CA . LEU A 1 206 ? 2.078 1.037 5.543 1 95.56 206 LEU A CA 1
ATOM 1633 C C . LEU A 1 206 ? 3.416 1.719 5.273 1 95.56 206 LEU A C 1
ATOM 1635 O O . LEU A 1 206 ? 4.301 1.13 4.648 1 95.56 206 LEU A O 1
ATOM 1639 N N . LEU A 1 207 ? 3.49 2.879 5.742 1 94.06 207 LEU A N 1
ATOM 1640 C CA . LEU A 1 207 ? 4.727 3.629 5.562 1 94.06 207 LEU A CA 1
ATOM 1641 C C . LEU A 1 207 ? 5.879 2.971 6.32 1 94.06 207 LEU A C 1
ATOM 1643 O O . LEU A 1 207 ? 7.023 3.01 5.871 1 94.06 207 LEU A O 1
ATOM 1647 N N . HIS A 1 208 ? 5.551 2.494 7.422 1 93.94 208 HIS A N 1
ATOM 1648 C CA . HIS A 1 208 ? 6.566 1.787 8.195 1 93.94 208 HIS A CA 1
ATOM 1649 C C . HIS A 1 208 ? 7.039 0.533 7.473 1 93.94 208 HIS A C 1
ATOM 1651 O O . HIS A 1 208 ? 8.234 0.236 7.449 1 93.94 208 HIS A O 1
ATOM 1657 N N . LEU A 1 209 ? 6.145 -0.081 6.859 1 94.75 209 LEU A N 1
ATOM 1658 C CA . LEU A 1 209 ? 6.426 -1.337 6.176 1 94.75 209 LEU A CA 1
ATOM 1659 C C . LEU A 1 209 ? 7.227 -1.092 4.898 1 94.75 209 LEU A C 1
ATOM 1661 O O . LEU A 1 209 ? 8.234 -1.752 4.66 1 94.75 209 LEU A O 1
ATOM 1665 N N . LEU A 1 210 ? 6.824 -0.195 4.082 1 94.19 210 LEU A N 1
ATOM 1666 C CA . LEU A 1 210 ? 7.395 -0.008 2.754 1 94.19 210 LEU A CA 1
ATOM 1667 C C . LEU A 1 210 ? 8.508 1.033 2.785 1 94.19 210 LEU A C 1
ATOM 1669 O O . LEU A 1 210 ? 9.453 0.959 1.998 1 94.19 210 LEU A O 1
ATOM 1673 N N . GLY A 1 211 ? 8.367 1.944 3.688 1 92.62 211 GLY A N 1
ATOM 1674 C CA . GLY A 1 211 ? 9.164 3.154 3.564 1 92.62 211 GLY A CA 1
ATOM 1675 C C . GLY A 1 211 ? 8.586 4.148 2.574 1 92.62 211 GLY A C 1
ATOM 1676 O O . GLY A 1 211 ? 7.809 3.777 1.695 1 92.62 211 GLY A O 1
ATOM 1677 N N . THR A 1 212 ? 9.039 5.336 2.693 1 94.38 212 THR A N 1
ATOM 1678 C CA . THR A 1 212 ? 8.445 6.402 1.892 1 94.38 212 THR A CA 1
ATOM 1679 C C . THR A 1 212 ? 8.852 6.266 0.426 1 94.38 212 THR A C 1
ATOM 1681 O O . THR A 1 212 ? 8.008 6.363 -0.466 1 94.38 212 THR A O 1
ATOM 1684 N N . LYS A 1 213 ? 10.07 6.043 0.185 1 94.38 213 LYS A N 1
ATOM 1685 C CA . LYS A 1 213 ? 10.539 5.969 -1.194 1 94.38 213 LYS A CA 1
ATOM 1686 C C . LYS A 1 213 ? 9.859 4.828 -1.949 1 94.38 213 LYS A C 1
ATOM 1688 O O . LYS A 1 213 ? 9.352 5.027 -3.053 1 94.38 213 LYS A O 1
ATOM 1693 N N . GLU A 1 214 ? 9.836 3.723 -1.376 1 94.75 214 GLU A N 1
ATOM 1694 C CA . GLU A 1 214 ? 9.219 2.555 -2.002 1 94.75 214 GLU A CA 1
ATOM 1695 C C . GLU A 1 214 ? 7.719 2.758 -2.195 1 94.75 214 GLU A C 1
ATOM 1697 O O . GLU A 1 214 ? 7.148 2.297 -3.186 1 94.75 214 GLU A O 1
ATOM 1702 N N . MET A 1 215 ? 7.129 3.363 -1.232 1 95.81 215 MET A N 1
ATOM 1703 C CA . MET A 1 215 ? 5.707 3.66 -1.348 1 95.81 215 MET A CA 1
ATOM 1704 C C . MET A 1 215 ? 5.434 4.57 -2.541 1 95.81 215 MET A C 1
ATOM 1706 O O . MET A 1 215 ? 4.488 4.348 -3.295 1 95.81 215 MET A O 1
ATOM 1710 N N . LEU A 1 216 ? 6.273 5.527 -2.732 1 96.88 216 LEU A N 1
ATOM 1711 C CA . LEU A 1 216 ? 6.102 6.445 -3.854 1 96.88 216 LEU A CA 1
ATOM 1712 C C . LEU A 1 216 ? 6.32 5.73 -5.184 1 96.88 216 LEU A C 1
ATOM 1714 O O . LEU A 1 216 ? 5.539 5.902 -6.121 1 96.88 216 LEU A O 1
ATOM 1718 N N . GLU A 1 217 ? 7.297 4.941 -5.211 1 96.38 217 GLU A N 1
ATOM 1719 C CA . GLU A 1 217 ? 7.602 4.203 -6.438 1 96.38 217 GLU A CA 1
ATOM 1720 C C . GLU A 1 217 ? 6.477 3.236 -6.793 1 96.38 217 GLU A C 1
ATOM 1722 O O . GLU A 1 217 ? 6.094 3.125 -7.957 1 96.38 217 GLU A O 1
ATOM 1727 N N . LEU A 1 218 ? 6.059 2.521 -5.812 1 96.88 2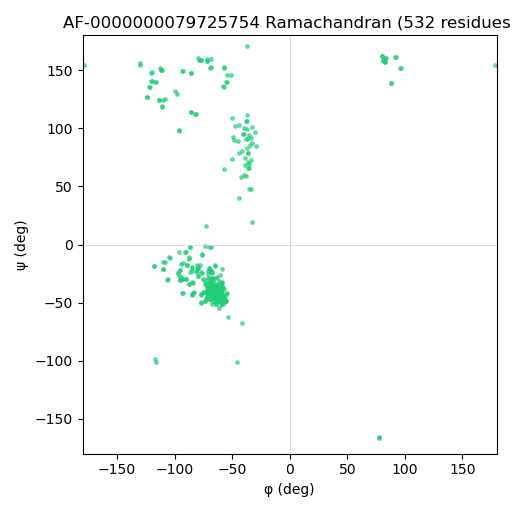18 LEU A N 1
ATOM 1728 C CA . LEU A 1 218 ? 4.949 1.602 -6.035 1 96.88 218 LEU A CA 1
ATOM 1729 C C . LEU A 1 218 ? 3.709 2.352 -6.508 1 96.88 218 LEU A C 1
ATOM 1731 O O . LEU A 1 218 ? 3 1.888 -7.406 1 96.88 218 LEU A O 1
ATOM 1735 N N . SER A 1 219 ? 3.453 3.477 -5.879 1 97.38 219 SER A N 1
ATOM 1736 C CA . SER A 1 219 ? 2.299 4.281 -6.27 1 97.38 219 SER A CA 1
ATOM 1737 C C . SER A 1 219 ? 2.414 4.75 -7.715 1 97.38 219 SER A C 1
ATOM 1739 O O . SER A 1 219 ? 1.416 4.801 -8.438 1 97.38 219 SER A O 1
ATOM 1741 N N . PHE A 1 220 ? 3.594 5.07 -8.094 1 97.25 220 PHE A N 1
ATOM 1742 C CA . PHE A 1 220 ? 3.812 5.496 -9.469 1 97.25 220 PHE A CA 1
ATOM 1743 C C . PHE A 1 220 ? 3.488 4.367 -10.445 1 97.25 220 PHE A C 1
ATOM 1745 O O . PHE A 1 220 ? 2.811 4.582 -11.453 1 97.25 220 PHE A O 1
ATOM 1752 N N . VAL A 1 221 ? 3.924 3.205 -10.117 1 97 221 VAL A N 1
ATOM 1753 C CA . VAL A 1 221 ? 3.676 2.039 -10.961 1 97 221 VAL A CA 1
ATOM 1754 C C . VAL A 1 221 ? 2.174 1.788 -11.07 1 97 221 VAL A C 1
ATOM 1756 O O . VAL A 1 221 ? 1.651 1.561 -12.164 1 97 221 VAL A O 1
ATOM 1759 N N . ILE A 1 222 ? 1.52 1.852 -10 1 97.31 222 ILE A N 1
ATOM 1760 C CA . ILE A 1 222 ? 0.089 1.57 -9.945 1 97.31 222 ILE A CA 1
ATOM 1761 C C . ILE A 1 222 ? -0.678 2.65 -10.711 1 97.31 222 ILE A C 1
ATOM 1763 O O . ILE A 1 222 ? -1.685 2.363 -11.359 1 97.31 222 ILE A O 1
ATOM 1767 N N . SER A 1 223 ? -0.184 3.861 -10.625 1 96.81 223 SER A N 1
ATOM 1768 C CA . SER A 1 223 ? -0.875 4.977 -11.266 1 96.81 223 SER A CA 1
ATOM 1769 C C . SER A 1 223 ? -0.88 4.832 -12.781 1 96.81 223 SER A C 1
ATOM 1771 O O . SER A 1 223 ? -1.697 5.453 -13.469 1 96.81 223 SER A O 1
ATOM 1773 N N . LYS A 1 224 ? -0.044 4.027 -13.359 1 96.25 224 LYS A N 1
ATOM 1774 C CA . LYS A 1 224 ? 0.043 3.82 -14.805 1 96.25 224 LYS A CA 1
ATOM 1775 C C . LYS A 1 224 ? -0.855 2.67 -15.25 1 96.25 224 LYS A C 1
ATOM 1777 O O . LYS A 1 224 ? -1.021 2.434 -16.453 1 96.25 224 LYS A O 1
ATOM 1782 N N . MET A 1 225 ? -1.416 2.014 -14.312 1 96.69 225 MET A N 1
ATOM 1783 C CA . MET A 1 225 ? -2.25 0.857 -14.625 1 96.69 225 MET A CA 1
ATOM 1784 C C . MET A 1 225 ? -3.68 1.285 -14.938 1 96.69 225 MET A C 1
ATOM 1786 O O . MET A 1 225 ? -4.16 2.293 -14.414 1 96.69 225 MET A O 1
ATOM 1790 N N . GLU A 1 226 ? -4.246 0.497 -15.82 1 95.12 226 GLU A N 1
ATOM 1791 C CA . GLU A 1 226 ? -5.664 0.698 -16.109 1 95.12 226 GLU A CA 1
ATOM 1792 C C . GLU A 1 226 ? -6.535 -0.257 -15.297 1 95.12 226 GLU A C 1
ATOM 1794 O O . GLU A 1 226 ? -6.746 -1.402 -15.703 1 95.12 226 GLU A O 1
ATOM 1799 N N . LEU A 1 227 ? -7.047 0.314 -14.203 1 96.81 227 LEU A N 1
ATOM 1800 C CA . LEU A 1 227 ? -7.832 -0.521 -13.297 1 96.81 227 LEU A CA 1
ATOM 1801 C C . LEU A 1 227 ? -9.297 -0.112 -13.312 1 96.81 227 LEU A C 1
ATOM 1803 O O . LEU A 1 227 ? -9.625 1.04 -13.609 1 96.81 227 LEU A O 1
ATOM 1807 N N . SER A 1 228 ? -10.156 -1.119 -13.062 1 95 228 SER A N 1
ATOM 1808 C CA . SER A 1 228 ? -11.594 -0.875 -13.055 1 95 228 SER A CA 1
ATOM 1809 C C . SER A 1 228 ? -12.211 -1.245 -11.711 1 95 228 SER A C 1
ATOM 1811 O O . SER A 1 228 ? -11.977 -2.338 -11.188 1 95 228 SER A O 1
ATOM 1813 N N . GLN A 1 229 ? -13.078 -0.334 -11.266 1 93.12 229 GLN A N 1
ATOM 1814 C CA . GLN A 1 229 ? -13.742 -0.546 -9.984 1 93.12 229 GLN A CA 1
ATOM 1815 C C . GLN A 1 229 ? -14.703 -1.728 -10.055 1 93.12 229 GLN A C 1
ATOM 1817 O O . GLN A 1 229 ? -14.945 -2.398 -9.047 1 93.12 229 GLN A O 1
ATOM 1822 N N . LYS A 1 230 ? -15.172 -2.049 -11.148 1 93.19 230 LYS A N 1
ATOM 1823 C CA . LYS A 1 230 ? -16.156 -3.111 -11.344 1 93.19 230 LYS A CA 1
ATOM 1824 C C . LYS A 1 230 ? -15.539 -4.484 -11.07 1 93.19 230 LYS A C 1
ATOM 1826 O O . LYS A 1 230 ? -16.266 -5.445 -10.805 1 93.19 230 LYS A O 1
ATOM 1831 N N . LYS A 1 231 ? -14.281 -4.539 -11.156 1 93.31 231 LYS A N 1
ATOM 1832 C CA . LYS A 1 231 ? -13.594 -5.82 -10.992 1 93.31 231 LYS A CA 1
ATOM 1833 C C . LYS A 1 231 ? -13.305 -6.109 -9.523 1 93.31 231 LYS A C 1
ATOM 1835 O O . LYS A 1 231 ? -12.773 -7.168 -9.188 1 93.31 231 LYS A O 1
ATOM 1840 N N . ILE A 1 232 ? -13.672 -5.176 -8.656 1 94.12 232 ILE A N 1
ATOM 1841 C CA . ILE A 1 232 ? -13.5 -5.398 -7.223 1 94.12 232 ILE A CA 1
ATOM 1842 C C . ILE A 1 232 ? -14.703 -6.148 -6.668 1 94.12 232 ILE A C 1
ATOM 1844 O O . ILE A 1 232 ? -15.812 -5.609 -6.629 1 94.12 232 ILE A O 1
ATOM 1848 N N . PRO A 1 233 ? -14.43 -7.34 -6.234 1 91.06 233 PRO A N 1
ATOM 1849 C CA . PRO A 1 233 ? -15.57 -8.094 -5.707 1 91.06 233 PRO A CA 1
ATOM 1850 C C . PRO A 1 233 ? -16.062 -7.562 -4.363 1 91.06 233 PRO A C 1
ATOM 1852 O O . PRO A 1 233 ? -15.297 -6.945 -3.619 1 91.06 233 PRO A O 1
ATOM 1855 N N . GLU A 1 234 ? -17.281 -7.867 -4.09 1 85.38 234 GLU A N 1
ATOM 1856 C CA . GLU A 1 234 ? -17.859 -7.445 -2.824 1 85.38 234 GLU A CA 1
ATOM 1857 C C . GLU A 1 234 ? -17.344 -8.281 -1.663 1 85.38 234 GLU A C 1
ATOM 1859 O O . GLU A 1 234 ? -17.047 -7.754 -0.59 1 85.38 234 GLU A O 1
ATOM 1864 N N . VAL A 1 235 ? -17.25 -9.602 -1.976 1 82.38 235 VAL A N 1
ATOM 1865 C CA . VAL A 1 235 ? -16.781 -10.516 -0.946 1 82.38 235 VAL A CA 1
ATOM 1866 C C . VAL A 1 235 ? -15.57 -11.297 -1.465 1 82.38 235 VAL A C 1
ATOM 1868 O O . VAL A 1 235 ? -15.578 -11.797 -2.594 1 82.38 235 VAL A O 1
ATOM 1871 N N . ILE A 1 236 ? -14.555 -11.188 -0.624 1 82.75 236 ILE A N 1
ATOM 1872 C CA . ILE A 1 236 ? -13.367 -11.945 -0.987 1 82.75 236 ILE A CA 1
ATOM 1873 C C . ILE A 1 236 ? -13.164 -13.094 0.003 1 82.75 236 ILE A C 1
ATOM 1875 O O . ILE A 1 236 ? -13.062 -12.867 1.212 1 82.75 236 ILE A O 1
ATOM 1879 N N . HIS A 1 237 ? -13.211 -14.305 -0.564 1 74.19 237 HIS A N 1
ATOM 1880 C CA . HIS A 1 237 ? -13.031 -15.484 0.273 1 74.19 237 HIS A CA 1
ATOM 1881 C C . HIS A 1 237 ? -11.555 -15.758 0.526 1 74.19 237 HIS A C 1
ATOM 1883 O O . HIS A 1 237 ? -10.742 -15.734 -0.404 1 74.19 237 HIS A O 1
ATOM 1889 N N . THR A 1 238 ? -11.203 -15.57 1.774 1 68.31 238 THR A N 1
ATOM 1890 C CA . THR A 1 238 ? -9.812 -15.836 2.133 1 68.31 238 THR A CA 1
ATOM 1891 C C . THR A 1 238 ? -9.672 -17.234 2.752 1 68.31 238 THR A C 1
ATOM 1893 O O . THR A 1 238 ? -10.656 -17.797 3.223 1 68.31 238 THR A O 1
ATOM 1896 N N . LYS A 1 239 ? -8.852 -18.219 2.467 1 58.75 239 LYS A N 1
ATOM 1897 C CA . LYS A 1 239 ? -8.617 -19.453 3.199 1 58.75 239 LYS A CA 1
ATOM 1898 C C . LYS A 1 239 ? -8.852 -19.266 4.695 1 58.75 239 LYS A C 1
ATOM 1900 O O . LYS A 1 239 ? -8.133 -18.516 5.348 1 58.75 239 LYS A O 1
ATOM 1905 N N . ARG A 1 240 ? -10.125 -19.375 5.277 1 42.28 240 ARG A N 1
ATOM 1906 C CA . ARG A 1 240 ? -10.297 -19.5 6.723 1 42.28 240 ARG A CA 1
ATOM 1907 C C . ARG A 1 240 ? -9.203 -20.359 7.336 1 42.28 240 ARG A C 1
ATOM 1909 O O . ARG A 1 240 ? -8.586 -21.172 6.645 1 42.28 240 ARG A O 1
ATOM 1916 N N . ALA A 1 241 ? -9.156 -20.391 8.758 1 40.84 241 ALA A N 1
ATOM 1917 C CA . ALA A 1 241 ? -8.93 -21.047 10.047 1 40.84 241 ALA A CA 1
ATOM 1918 C C . ALA A 1 241 ? -9.297 -22.531 9.977 1 40.84 241 ALA A C 1
ATOM 1920 O O . ALA A 1 241 ? -10.461 -22.891 10.148 1 40.84 241 ALA A O 1
ATOM 1921 N N . GLY A 1 242 ? -9.406 -23.25 8.93 1 33.44 242 GLY A N 1
ATOM 1922 C CA . GLY A 1 242 ? -9.75 -24.547 9.492 1 33.44 242 GLY A CA 1
ATOM 1923 C C . GLY A 1 242 ? -8.953 -24.891 10.742 1 33.44 242 GLY A C 1
ATOM 1924 O O . GLY A 1 242 ? -9.469 -25.547 11.648 1 33.44 242 GLY A O 1
ATOM 1925 N N . ALA A 1 243 ? -7.539 -25.109 10.547 1 33.75 243 ALA A N 1
ATOM 1926 C CA . ALA A 1 243 ? -7.059 -25.969 11.617 1 33.75 243 ALA A CA 1
ATOM 1927 C C . ALA A 1 243 ? -7.246 -25.328 12.984 1 33.75 243 ALA A C 1
ATOM 1929 O O . ALA A 1 243 ? -6.871 -25.906 14.008 1 33.75 243 ALA A O 1
ATOM 1930 N N . SER A 1 244 ? -7.18 -24 13.141 1 30.62 244 SER A N 1
ATOM 1931 C CA . SER A 1 244 ? -7.168 -23.891 14.594 1 30.62 244 SER A CA 1
ATOM 1932 C C . SER A 1 244 ? -8.5 -24.312 15.195 1 30.62 244 SER A C 1
ATOM 1934 O O . SER A 1 244 ? -8.773 -24.062 16.375 1 30.62 244 SER A O 1
ATOM 1936 N N . SER A 1 245 ? -9.43 -24.656 14.281 1 32.19 245 SER A N 1
ATOM 1937 C CA . SER A 1 245 ? -10.523 -25.031 15.172 1 32.19 245 SER A CA 1
ATOM 1938 C C . SER A 1 245 ? -10.109 -26.172 16.109 1 32.19 245 SER A C 1
ATOM 1940 O O . SER A 1 245 ? -10.938 -26.703 16.844 1 32.19 245 SER A O 1
ATOM 1942 N N . LEU A 1 246 ? -9.016 -26.969 15.703 1 29.92 246 LEU A N 1
ATOM 1943 C CA . LEU A 1 246 ? -9.07 -28.094 16.641 1 29.92 246 LEU A CA 1
ATOM 1944 C C . LEU A 1 246 ? -8.891 -27.594 18.078 1 29.92 246 LEU A C 1
ATOM 1946 O O . LEU A 1 246 ? -9.281 -28.297 19.031 1 29.92 246 LEU A O 1
ATOM 1950 N N . ALA A 1 247 ? -7.781 -26.859 18.328 1 25.95 247 ALA A N 1
ATOM 1951 C CA . ALA A 1 247 ? -7.469 -27.109 19.734 1 25.95 247 ALA A CA 1
ATOM 1952 C C . ALA A 1 247 ? -8.477 -26.406 20.656 1 25.95 247 ALA A C 1
ATOM 1954 O O . ALA A 1 247 ? -8.258 -25.266 21.062 1 25.95 247 ALA A O 1
ATOM 1955 N N . LYS A 1 248 ? -9.641 -25.953 20.172 1 30.8 248 LYS A N 1
ATOM 1956 C CA . LYS A 1 248 ? -10.359 -25.719 21.422 1 30.8 248 LYS A CA 1
ATOM 1957 C C . LYS A 1 248 ? -10.289 -26.953 22.328 1 30.8 248 LYS A C 1
ATOM 1959 O O . LYS A 1 248 ? -10.797 -28.016 21.984 1 30.8 248 LYS A O 1
ATOM 1964 N N . ASN A 1 249 ? -9.094 -27.203 22.953 1 21.94 249 ASN A N 1
ATOM 1965 C CA . ASN A 1 249 ? -9.133 -28 24.188 1 21.94 249 ASN A CA 1
ATOM 1966 C C . ASN A 1 249 ? -10.344 -27.641 25.047 1 21.94 249 ASN A C 1
ATOM 1968 O O . ASN A 1 249 ? -10.5 -26.5 25.484 1 21.94 249 ASN A O 1
ATOM 1972 N N . LYS A 1 250 ? -11.438 -28.078 24.609 1 28.27 250 LYS A N 1
ATOM 1973 C CA . LYS A 1 250 ? -12.562 -28.156 25.547 1 28.27 250 LYS A CA 1
ATOM 1974 C C . LYS A 1 250 ? -12.086 -28.547 26.938 1 28.27 250 LYS A C 1
ATOM 1976 O O . LYS A 1 250 ? -11.562 -29.641 27.141 1 28.27 250 LYS A O 1
ATOM 1981 N N . SER A 1 251 ? -11.266 -27.578 27.547 1 25.95 251 SER A N 1
ATOM 1982 C CA . SER A 1 251 ? -11.203 -27.828 28.984 1 25.95 251 SER A CA 1
ATOM 1983 C C . SER A 1 251 ? -12.57 -28.219 29.531 1 25.95 251 SER A C 1
ATOM 1985 O O . SER A 1 251 ? -13.539 -27.469 29.359 1 25.95 251 SER A O 1
ATOM 1987 N N . LYS A 1 252 ? -12.883 -29.453 29.344 1 32.56 252 LYS A N 1
ATOM 1988 C CA . LYS A 1 252 ? -13.922 -30.109 30.125 1 32.56 252 LYS A CA 1
ATOM 1989 C C . LYS A 1 252 ? -13.953 -29.609 31.562 1 32.56 252 LYS A C 1
ATOM 1991 O O . LYS A 1 252 ? -13.094 -29.969 32.375 1 32.56 252 LYS A O 1
ATOM 1996 N N . THR A 1 253 ? -13.93 -28.188 31.641 1 27.02 253 THR A N 1
ATOM 1997 C CA . THR A 1 253 ? -14.203 -27.859 33.031 1 27.02 253 THR A CA 1
ATOM 1998 C C . THR A 1 253 ? -15.438 -28.609 33.531 1 27.02 253 THR A C 1
ATOM 2000 O O . THR A 1 253 ? -16.5 -28.578 32.906 1 27.02 253 THR A O 1
ATOM 2003 N N . LYS A 1 254 ? -15.141 -29.797 34.125 1 32.25 254 LYS A N 1
ATOM 2004 C CA . LYS A 1 254 ? -16.078 -30.609 34.906 1 32.25 254 LYS A CA 1
ATOM 2005 C C . LYS A 1 254 ? -17.078 -29.719 35.656 1 32.25 254 LYS A C 1
ATOM 2007 O O . LYS A 1 254 ? -16.703 -28.734 36.281 1 32.25 254 LYS A O 1
ATOM 2012 N N . PRO A 1 255 ? -18.266 -29.656 35.062 1 33.66 255 PRO A N 1
ATOM 2013 C CA . PRO A 1 255 ? -19.312 -28.875 35.75 1 33.66 255 PRO A CA 1
ATOM 2014 C C . PRO A 1 255 ? -19.266 -29 37.25 1 33.66 255 PRO A C 1
ATOM 2016 O O . PRO A 1 255 ? -18.969 -30.094 37.781 1 33.66 255 PRO A O 1
ATOM 2019 N N . PRO A 1 256 ? -18.672 -28 37.875 1 31.53 256 PRO A N 1
ATOM 2020 C CA . PRO A 1 256 ? -18.625 -28.203 39.344 1 31.53 256 PRO A CA 1
ATOM 2021 C C . PRO A 1 256 ? -19.891 -28.859 39.875 1 31.53 256 PRO A C 1
ATOM 2023 O O . PRO A 1 256 ? -20.969 -28.719 39.281 1 31.53 256 PRO A O 1
ATOM 2026 N N . MET A 1 257 ? -19.719 -30.094 40.312 1 29.16 257 MET A N 1
ATOM 2027 C CA . MET A 1 257 ? -20.75 -30.859 41 1 29.16 257 MET A CA 1
ATOM 2028 C C . MET A 1 257 ? -21.562 -29.953 41.938 1 29.16 257 MET A C 1
ATOM 2030 O O . MET A 1 257 ? -20.984 -29.203 42.75 1 29.16 257 MET A O 1
ATOM 2034 N N . LYS A 1 258 ? -22.672 -29.406 41.312 1 30 258 LYS A N 1
ATOM 2035 C CA . LYS A 1 258 ? -23.625 -28.703 42.188 1 30 258 LYS A CA 1
ATOM 2036 C C . LYS A 1 258 ? -23.703 -29.359 43.562 1 30 258 LYS A C 1
ATOM 2038 O O . LYS A 1 258 ? -23.891 -30.578 43.656 1 30 258 LYS A O 1
ATOM 2043 N N . LYS A 1 259 ? -22.844 -28.828 44.438 1 29.05 259 LYS A N 1
ATOM 2044 C CA . LYS A 1 259 ? -23.047 -29.281 45.844 1 29.05 259 LYS A CA 1
ATOM 2045 C C . LYS A 1 259 ? -24.531 -29.375 46.156 1 29.05 259 LYS A C 1
ATOM 2047 O O . LYS A 1 259 ? -25.297 -28.453 45.906 1 29.05 259 LYS A O 1
ATOM 2052 N N . LYS A 1 260 ? -25.062 -30.625 46 1 29.75 260 LYS A N 1
ATOM 2053 C CA . LYS A 1 260 ? -26.375 -30.969 46.562 1 29.75 260 LYS A CA 1
ATOM 2054 C C . LYS A 1 260 ? -26.594 -30.281 47.906 1 29.75 260 LYS A C 1
ATOM 2056 O O . LYS A 1 260 ? -25.828 -30.516 48.875 1 29.75 260 LYS A O 1
ATOM 2061 N N . ALA A 1 261 ? -26.797 -28.844 47.812 1 25.52 261 ALA A N 1
ATOM 2062 C CA . ALA A 1 261 ? -27.141 -28.297 49.125 1 25.52 261 ALA A CA 1
ATOM 2063 C C . ALA A 1 261 ? -28.172 -29.188 49.812 1 25.52 261 ALA A C 1
ATOM 2065 O O . ALA A 1 261 ? -29.125 -29.656 49.188 1 25.52 261 ALA A O 1
ATOM 2066 N N . LYS A 1 262 ? -27.672 -29.969 50.75 1 26.88 262 LYS A N 1
ATOM 2067 C CA . LYS A 1 262 ? -28.438 -30.75 51.719 1 26.88 262 LYS A CA 1
ATOM 2068 C C . LYS A 1 262 ? -29.641 -29.969 52.219 1 26.88 262 LYS A C 1
ATOM 2070 O O . LYS A 1 262 ? -29.516 -28.797 52.594 1 26.88 262 LYS A O 1
ATOM 2075 N N . LYS A 1 263 ? -30.844 -30.281 51.656 1 30.03 263 LYS A N 1
ATOM 2076 C CA . LYS A 1 263 ? -32.188 -29.891 52.062 1 30.03 263 LYS A CA 1
ATOM 2077 C C . LYS A 1 263 ? -32.344 -29.969 53.562 1 30.03 263 LYS A C 1
ATOM 2079 O O . LYS A 1 263 ? -32.25 -31.062 54.156 1 30.03 263 LYS A O 1
ATOM 2084 N N . THR A 1 264 ? -31.484 -29.203 54.281 1 26.64 264 THR A N 1
ATOM 2085 C CA . THR A 1 264 ? -31.797 -29.359 55.688 1 26.64 264 THR A CA 1
ATOM 2086 C C . THR A 1 264 ? -33.281 -29.188 55.938 1 26.64 264 THR A C 1
ATOM 2088 O O . THR A 1 264 ? -33.906 -28.219 55.5 1 26.64 264 THR A O 1
ATOM 2091 N N . SER A 1 265 ? -33.938 -30.328 55.844 1 27.12 265 SER A N 1
ATOM 2092 C CA . SER A 1 265 ? -35.312 -30.547 56.281 1 27.12 265 SER A CA 1
ATOM 2093 C C . SER A 1 265 ? -35.594 -29.828 57.594 1 27.12 265 SER A C 1
ATOM 2095 O O . SER A 1 265 ? -35 -30.172 58.625 1 27.12 265 SER A O 1
ATOM 2097 N N . LYS A 1 266 ? -35.438 -28.516 57.562 1 24.11 266 LYS A N 1
ATOM 2098 C CA . LYS A 1 266 ? -35.844 -28.047 58.875 1 24.11 266 LYS A CA 1
ATOM 2099 C C . LYS A 1 266 ? -37.219 -28.625 59.25 1 24.11 266 LYS A C 1
ATOM 2101 O O . LYS A 1 266 ? -38.156 -28.562 58.469 1 24.11 266 LYS A O 1
ATOM 2106 N N . LYS A 1 267 ? -37.25 -29.531 60.188 1 26.48 267 LYS A N 1
ATOM 2107 C CA . LYS A 1 267 ? -38.25 -30.109 61.094 1 26.48 267 LYS A CA 1
ATOM 2108 C C . LYS A 1 267 ? -39.219 -29.047 61.562 1 26.48 267 LYS A C 1
ATOM 2110 O O . LYS A 1 267 ? -38.812 -28.078 62.25 1 26.48 267 LYS A O 1
ATOM 2115 N N . LYS A 1 268 ? -40.25 -28.797 60.688 1 20.05 268 LYS A N 1
ATOM 2116 C CA . LYS A 1 268 ? -41.438 -28.5 61.531 1 20.05 268 LYS A CA 1
ATOM 2117 C C . LYS A 1 268 ? -41.781 -29.688 62.406 1 20.05 268 LYS A C 1
ATOM 2119 O O . LYS A 1 268 ? -41.812 -30.828 61.938 1 20.05 268 LYS A O 1
ATOM 2124 N N . MET B 1 1 ? -1.903 -72.562 -12.164 1 67.81 1 MET B N 1
ATOM 2125 C CA . MET B 1 1 ? -1.447 -73.062 -13.445 1 67.81 1 MET B CA 1
ATOM 2126 C C . MET B 1 1 ? -2.258 -72.5 -14.602 1 67.81 1 MET B C 1
ATOM 2128 O O . MET B 1 1 ? -1.692 -72.062 -15.586 1 67.81 1 MET B O 1
ATOM 2132 N N . LYS B 1 2 ? -3.535 -72.438 -14.383 1 75.69 2 LYS B N 1
ATOM 2133 C CA . LYS B 1 2 ? -4.391 -71.875 -15.438 1 75.69 2 LYS B CA 1
ATOM 2134 C C . LYS B 1 2 ? -4.094 -70.438 -15.695 1 75.69 2 LYS B C 1
ATOM 2136 O O . LYS B 1 2 ? -4.035 -70 -16.844 1 75.69 2 LYS B O 1
ATOM 2141 N N . GLU B 1 3 ? -3.904 -69.75 -14.648 1 73.44 3 GLU B N 1
ATOM 2142 C CA . GLU B 1 3 ? -3.645 -68.312 -14.773 1 73.44 3 GLU B CA 1
ATOM 2143 C C . GLU B 1 3 ? -2.342 -68.062 -15.523 1 73.44 3 GLU B C 1
ATOM 2145 O O . GLU B 1 3 ? -2.262 -67.125 -16.344 1 73.44 3 GLU B O 1
ATOM 2150 N N . VAL B 1 4 ? -1.494 -68.938 -15.289 1 75.5 4 VAL B N 1
ATOM 2151 C CA . VAL B 1 4 ? -0.189 -68.812 -15.93 1 75.5 4 VAL B CA 1
ATOM 2152 C C . VAL B 1 4 ? -0.314 -69.125 -17.422 1 75.5 4 VAL B C 1
ATOM 2154 O O . VAL B 1 4 ? 0.285 -68.438 -18.25 1 75.5 4 VAL B O 1
ATOM 2157 N N . LEU B 1 5 ? -1.043 -70.125 -17.688 1 77.81 5 LEU B N 1
ATOM 2158 C CA . LEU B 1 5 ? -1.233 -70.5 -19.094 1 77.81 5 LEU B CA 1
ATOM 2159 C C . LEU B 1 5 ? -1.912 -69.375 -19.875 1 77.81 5 LEU B C 1
ATOM 2161 O O . LEU B 1 5 ? -1.556 -69.062 -21.016 1 77.81 5 LEU B O 1
ATOM 2165 N N . VAL B 1 6 ? -2.889 -68.875 -19.266 1 77.81 6 VAL B N 1
ATOM 2166 C CA . VAL B 1 6 ? -3.605 -67.812 -19.906 1 77.81 6 VAL B CA 1
ATOM 2167 C C . VAL B 1 6 ? -2.646 -66.625 -20.172 1 77.81 6 VAL B C 1
ATOM 2169 O O . VAL B 1 6 ? -2.693 -66 -21.234 1 77.81 6 VAL B O 1
ATOM 2172 N N . THR B 1 7 ? -1.771 -66.438 -19.281 1 80.19 7 THR B N 1
ATOM 2173 C CA . THR B 1 7 ? -0.816 -65.312 -19.422 1 80.19 7 THR B CA 1
ATOM 2174 C C . THR B 1 7 ? 0.171 -65.625 -20.547 1 80.19 7 THR B C 1
ATOM 2176 O O . THR B 1 7 ? 0.531 -64.688 -21.297 1 80.19 7 THR B O 1
ATOM 2179 N N . ILE B 1 8 ? 0.577 -66.75 -20.609 1 82.69 8 ILE B N 1
ATOM 2180 C CA . ILE B 1 8 ? 1.495 -67.188 -21.672 1 82.69 8 ILE B CA 1
ATOM 2181 C C . ILE B 1 8 ? 0.817 -67 -23.031 1 82.69 8 ILE B C 1
ATOM 2183 O O . ILE B 1 8 ? 1.421 -66.438 -23.969 1 82.69 8 ILE B O 1
ATOM 2187 N N . GLN B 1 9 ? -0.395 -67.438 -23.047 1 84.06 9 GLN B N 1
ATOM 2188 C CA . GLN B 1 9 ? -1.158 -67.25 -24.281 1 84.06 9 GLN B CA 1
ATOM 2189 C C . GLN B 1 9 ? -1.302 -65.75 -24.656 1 84.06 9 GLN B C 1
ATOM 2191 O O . GLN B 1 9 ? -1.231 -65.438 -25.844 1 84.06 9 GLN B O 1
ATOM 2196 N N . ASN B 1 10 ? -1.544 -65.062 -23.734 1 83.06 10 ASN B N 1
ATOM 2197 C CA . ASN B 1 10 ? -1.685 -63.656 -23.953 1 83.06 10 ASN B CA 1
ATOM 2198 C C . ASN B 1 10 ? -0.399 -63.062 -24.516 1 83.06 10 ASN B C 1
ATOM 2200 O O . ASN B 1 10 ? -0.443 -62.188 -25.406 1 83.06 10 ASN B O 1
ATOM 2204 N N . VAL B 1 11 ? 0.688 -63.469 -24 1 85.38 11 VAL B N 1
ATOM 2205 C CA . VAL B 1 11 ? 1.975 -62.969 -24.484 1 85.38 11 VAL B CA 1
ATOM 2206 C C . VAL B 1 11 ? 2.152 -63.344 -25.953 1 85.38 11 VAL B C 1
ATOM 2208 O O . VAL B 1 11 ? 2.58 -62.5 -26.766 1 85.38 11 VAL B O 1
ATOM 2211 N N . TYR B 1 12 ? 1.784 -64.5 -26.203 1 85 12 TYR B N 1
ATOM 2212 C CA . TYR B 1 12 ? 1.928 -64.938 -27.578 1 85 12 TYR B CA 1
ATOM 2213 C C . TYR B 1 12 ? 1.03 -64.125 -28.516 1 85 12 TYR B C 1
ATOM 2215 O O . TYR B 1 12 ? 1.456 -63.75 -29.609 1 85 12 TYR B O 1
ATOM 2223 N N . GLN B 1 13 ? -0.149 -64 -28.188 1 86.44 13 GLN B N 1
ATOM 2224 C CA . GLN B 1 13 ? -1.082 -63.25 -28.984 1 86.44 13 GLN B CA 1
ATOM 2225 C C . GLN B 1 13 ? -0.6 -61.812 -29.156 1 86.44 13 GLN B C 1
ATOM 2227 O O . GLN B 1 13 ? -0.729 -61.219 -30.234 1 86.44 13 GLN B O 1
ATOM 2232 N N . TYR B 1 14 ? -0.167 -61.281 -28.062 1 87.94 14 TYR B N 1
ATOM 2233 C CA . TYR B 1 14 ? 0.393 -59.906 -28.078 1 87.94 14 TYR B CA 1
ATOM 2234 C C . TYR B 1 14 ? 1.53 -59.812 -29.094 1 87.94 14 TYR B C 1
ATOM 2236 O O . TYR B 1 14 ? 1.539 -58.906 -29.922 1 87.94 14 TYR B O 1
ATOM 2244 N N . LEU B 1 15 ? 2.465 -60.719 -29.094 1 87.19 15 LEU B N 1
ATOM 2245 C CA . LEU B 1 15 ? 3.629 -60.688 -29.969 1 87.19 15 LEU B CA 1
ATOM 2246 C C . LEU B 1 15 ? 3.217 -60.938 -31.422 1 87.19 15 LEU B C 1
ATOM 2248 O O . LEU B 1 15 ? 3.768 -60.344 -32.344 1 87.19 15 LEU B O 1
ATOM 2252 N N . GLU B 1 16 ? 2.275 -61.719 -31.578 1 87.44 16 GLU B N 1
ATOM 2253 C CA . GLU B 1 16 ? 1.789 -62.031 -32.938 1 87.44 16 GLU B CA 1
ATOM 2254 C C . GLU B 1 16 ? 1.167 -60.812 -33.594 1 87.44 16 GLU B C 1
ATOM 2256 O O . GLU B 1 16 ? 1.367 -60.562 -34.781 1 87.44 16 GLU B O 1
ATOM 2261 N N . LYS B 1 17 ? 0.468 -60.125 -32.875 1 88.69 17 LYS B N 1
ATOM 2262 C CA . LYS B 1 17 ? -0.255 -58.969 -33.406 1 88.69 17 LYS B CA 1
ATOM 2263 C C . LYS B 1 17 ? 0.698 -57.812 -33.75 1 88.69 17 LYS B C 1
ATOM 2265 O O . LYS B 1 17 ? 0.385 -56.969 -34.562 1 88.69 17 LYS B O 1
ATOM 2270 N N . LEU B 1 18 ? 1.861 -57.688 -33.156 1 88.5 18 LEU B N 1
ATOM 2271 C CA . LEU B 1 18 ? 2.83 -56.625 -33.375 1 88.5 18 LEU B CA 1
ATOM 2272 C C . LEU B 1 18 ? 3.617 -56.844 -34.656 1 88.5 18 LEU B C 1
ATOM 2274 O O . LEU B 1 18 ? 4.199 -55.906 -35.219 1 88.5 18 LEU B O 1
ATOM 2278 N N . GLY B 1 19 ? 3.617 -58 -35.188 1 85.81 19 GLY B N 1
ATOM 2279 C CA . GLY B 1 19 ? 4.434 -58.344 -36.344 1 85.81 19 GLY B CA 1
ATOM 2280 C C . GLY B 1 19 ? 5.793 -58.906 -35.938 1 85.81 19 GLY B C 1
ATOM 2281 O O . GLY B 1 19 ? 6.27 -58.688 -34.844 1 85.81 19 GLY B O 1
ATOM 2282 N N . PRO B 1 20 ? 6.383 -59.531 -36.781 1 87.25 20 PRO B N 1
ATOM 2283 C CA . PRO B 1 20 ? 7.594 -60.281 -36.469 1 87.25 20 PRO B CA 1
ATOM 2284 C C . PRO B 1 20 ? 8.773 -59.406 -36.094 1 87.25 20 PRO B C 1
ATOM 2286 O O . PRO B 1 20 ? 9.469 -59.656 -35.125 1 87.25 20 PRO B O 1
ATOM 2289 N N . LYS B 1 21 ? 9.031 -58.406 -36.875 1 87.31 21 LYS B N 1
ATOM 2290 C CA . LYS B 1 21 ? 10.188 -57.562 -36.625 1 87.31 21 LYS B CA 1
ATOM 2291 C C . LYS B 1 21 ? 10.094 -56.906 -35.25 1 87.31 21 LYS B C 1
ATOM 2293 O O . LYS B 1 21 ? 11.008 -57 -34.438 1 87.31 21 LYS B O 1
ATOM 2298 N N . LYS B 1 22 ? 8.984 -56.281 -35 1 88.69 22 LYS B N 1
ATOM 2299 C CA . LYS B 1 22 ? 8.789 -55.562 -33.75 1 88.69 22 LYS B CA 1
ATOM 2300 C C . LYS B 1 22 ? 8.734 -56.5 -32.562 1 88.69 22 LYS B C 1
ATOM 2302 O O . LYS B 1 22 ? 9.297 -56.219 -31.516 1 88.69 22 LYS B O 1
ATOM 2307 N N . SER B 1 23 ? 8.086 -57.656 -32.75 1 87.94 23 SER B N 1
ATOM 2308 C CA . SER B 1 23 ? 7.961 -58.625 -31.688 1 87.94 23 SER B CA 1
ATOM 2309 C C . SER B 1 23 ? 9.32 -59.188 -31.281 1 87.94 23 SER B C 1
ATOM 2311 O O . SER B 1 23 ? 9.602 -59.375 -30.109 1 87.94 23 SER B O 1
ATOM 2313 N N . PHE B 1 24 ? 10.039 -59.469 -32.25 1 88.5 24 PHE B N 1
ATOM 2314 C CA . PHE B 1 24 ? 11.367 -60 -31.969 1 88.5 24 PHE B CA 1
ATOM 2315 C C . PHE B 1 24 ? 12.211 -59 -31.188 1 88.5 24 PHE B C 1
ATOM 2317 O O . PHE B 1 24 ? 12.883 -59.406 -30.219 1 88.5 24 PHE B O 1
ATOM 2324 N N . GLN B 1 25 ? 12.25 -57.812 -31.578 1 89.25 25 GLN B N 1
ATOM 2325 C CA . GLN B 1 25 ? 13.055 -56.781 -30.922 1 89.25 25 GLN B CA 1
ATOM 2326 C C . GLN B 1 25 ? 12.609 -56.562 -29.484 1 89.25 25 GLN B C 1
ATOM 2328 O O . GLN B 1 25 ? 13.438 -56.438 -28.578 1 89.25 25 GLN B O 1
ATOM 2333 N N . ILE B 1 26 ? 11.328 -56.531 -29.234 1 89.31 26 ILE B N 1
ATOM 2334 C CA . ILE B 1 26 ? 10.773 -56.312 -27.906 1 89.31 26 ILE B CA 1
ATOM 2335 C C . ILE B 1 26 ? 11.109 -57.5 -27 1 89.31 26 ILE B C 1
ATOM 2337 O O . ILE B 1 26 ? 11.523 -57.312 -25.859 1 89.31 26 ILE B O 1
ATOM 2341 N N . LEU B 1 27 ? 10.922 -58.656 -27.578 1 88.75 27 LEU B N 1
ATOM 2342 C CA . LEU B 1 27 ? 11.234 -59.844 -26.812 1 88.75 27 LEU B CA 1
ATOM 2343 C C . LEU B 1 27 ? 12.719 -59.938 -26.484 1 88.75 27 LEU B C 1
ATOM 2345 O O . LEU B 1 27 ? 13.094 -60.312 -25.359 1 88.75 27 LEU B O 1
ATOM 2349 N N . LYS B 1 28 ? 13.469 -59.594 -27.391 1 89.69 28 LYS B N 1
ATOM 2350 C CA . LYS B 1 28 ? 14.914 -59.625 -27.203 1 89.69 28 LYS B CA 1
ATOM 2351 C C . LYS B 1 28 ? 15.344 -58.625 -26.125 1 89.69 28 LYS B C 1
ATOM 2353 O O . LYS B 1 28 ? 16.203 -58.906 -25.297 1 89.69 28 LYS B O 1
ATOM 2358 N N . SER B 1 29 ? 14.812 -57.469 -26.094 1 89 29 SER B N 1
ATOM 2359 C CA . SER B 1 29 ? 15.25 -56.375 -25.234 1 89 29 SER B CA 1
ATOM 2360 C C . SER B 1 29 ? 14.648 -56.5 -23.844 1 89 29 SER B C 1
ATOM 2362 O O . SER B 1 29 ? 15.32 -56.188 -22.844 1 89 29 SER B O 1
ATOM 2364 N N . LEU B 1 30 ? 13.438 -56.844 -23.641 1 89.31 30 LEU B N 1
ATOM 2365 C CA . LEU B 1 30 ? 12.742 -56.875 -22.359 1 89.31 30 LEU B CA 1
ATOM 2366 C C . LEU B 1 30 ? 12.789 -58.25 -21.719 1 89.31 30 LEU B C 1
ATOM 2368 O O . LEU B 1 30 ? 12.727 -58.375 -20.484 1 89.31 30 LEU B O 1
ATOM 2372 N N . GLY B 1 31 ? 12.883 -59.188 -22.578 1 86.25 31 GLY B N 1
ATOM 2373 C CA . GLY B 1 31 ? 12.82 -60.562 -22.078 1 86.25 31 GLY B CA 1
ATOM 2374 C C . GLY B 1 31 ? 11.406 -61.062 -21.859 1 86.25 31 GLY B C 1
ATOM 2375 O O . GLY B 1 31 ? 10.469 -60.25 -21.781 1 86.25 31 GLY B O 1
ATOM 2376 N N . TYR B 1 32 ? 11.312 -62.312 -21.812 1 84.62 32 TYR B N 1
ATOM 2377 C CA . TYR B 1 32 ? 10.016 -62.938 -21.719 1 84.62 32 TYR B CA 1
ATOM 2378 C C . TYR B 1 32 ? 9.367 -62.688 -20.359 1 84.62 32 TYR B C 1
ATOM 2380 O O . TYR B 1 32 ? 8.148 -62.5 -20.281 1 84.62 32 TYR B O 1
ATOM 2388 N N . GLU B 1 33 ? 10.078 -62.594 -19.312 1 85.06 33 GLU B N 1
ATOM 2389 C CA . GLU B 1 33 ? 9.555 -62.438 -17.953 1 85.06 33 GLU B CA 1
ATOM 2390 C C . GLU B 1 33 ? 8.859 -61.094 -17.781 1 85.06 33 GLU B C 1
ATOM 2392 O O . GLU B 1 33 ? 7.773 -61.031 -17.203 1 85.06 33 GLU B O 1
ATOM 2397 N N . LYS B 1 34 ? 9.516 -60.156 -18.25 1 86.94 34 LYS B N 1
ATOM 2398 C CA . LYS B 1 34 ? 8.938 -58.812 -18.141 1 86.94 34 LYS B CA 1
ATOM 2399 C C . LYS B 1 34 ? 7.648 -58.719 -18.938 1 86.94 34 LYS B C 1
ATOM 2401 O O . LYS B 1 34 ? 6.684 -58.094 -18.5 1 86.94 34 LYS B O 1
ATOM 2406 N N . LEU B 1 35 ? 7.664 -59.281 -20.078 1 86.75 35 LEU B N 1
ATOM 2407 C CA . LEU B 1 35 ? 6.48 -59.25 -20.938 1 86.75 35 LEU B CA 1
ATOM 2408 C C . LEU B 1 35 ? 5.328 -60 -20.297 1 86.75 35 LEU B C 1
ATOM 2410 O O . LEU B 1 35 ? 4.18 -59.562 -20.328 1 86.75 35 LEU B O 1
ATOM 2414 N N . LEU B 1 36 ? 5.641 -61.094 -19.766 1 86.81 36 LEU B N 1
ATOM 2415 C CA . LEU B 1 36 ? 4.645 -61.906 -19.062 1 86.81 36 LEU B CA 1
ATOM 2416 C C . LEU B 1 36 ? 4.023 -61.125 -17.906 1 86.81 36 LEU B C 1
ATOM 2418 O O . LEU B 1 36 ? 2.807 -61.188 -17.719 1 86.81 36 LEU B O 1
ATOM 2422 N N . SER B 1 37 ? 4.828 -60.562 -17.188 1 88.75 37 SER B N 1
ATOM 2423 C CA . SER B 1 37 ? 4.371 -59.781 -16.031 1 88.75 37 SER B CA 1
ATOM 2424 C C . SER B 1 37 ? 3.457 -58.625 -16.469 1 88.75 37 SER B C 1
ATOM 2426 O O . SER B 1 37 ? 2.404 -58.406 -15.859 1 88.75 37 SER B O 1
ATOM 2428 N N . LEU B 1 38 ? 3.814 -57.906 -17.469 1 88.94 38 LEU B N 1
ATOM 2429 C CA . LEU B 1 38 ? 3.0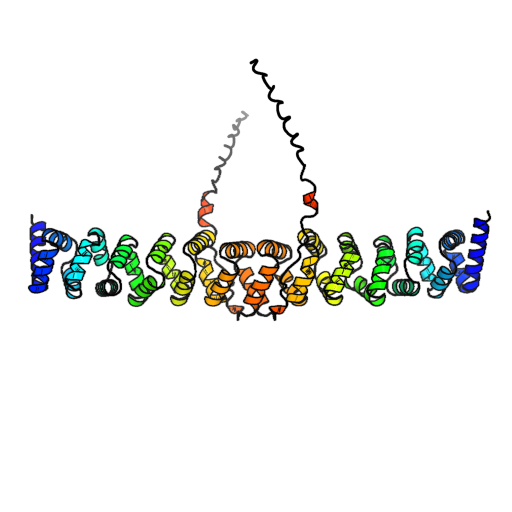47 -56.781 -17.953 1 88.94 38 LEU B CA 1
ATOM 2430 C C . LEU B 1 38 ? 1.723 -57.219 -18.562 1 88.94 38 LEU B C 1
ATOM 2432 O O . LEU B 1 38 ? 0.679 -56.625 -18.312 1 88.94 38 LEU B O 1
ATOM 2436 N N . THR B 1 39 ? 1.72 -58.25 -19.359 1 87.5 39 THR B N 1
ATOM 2437 C CA . THR B 1 39 ? 0.527 -58.719 -20.047 1 87.5 39 THR B CA 1
ATOM 2438 C C . THR B 1 39 ? -0.46 -59.344 -19.047 1 87.5 39 THR B C 1
ATOM 2440 O O . THR B 1 39 ? -1.649 -59.469 -19.359 1 87.5 39 THR B O 1
ATOM 2443 N N . GLY B 1 40 ? 0.053 -59.719 -17.938 1 87.69 40 GLY B N 1
ATOM 2444 C CA . GLY B 1 40 ? -0.818 -60.25 -16.906 1 87.69 40 GLY B CA 1
ATOM 2445 C C . GLY B 1 40 ? -1.554 -59.156 -16.125 1 87.69 40 GLY B C 1
ATOM 2446 O O . GLY B 1 40 ? -2.572 -59.438 -15.492 1 87.69 40 GLY B O 1
ATOM 2447 N N . LYS B 1 41 ? -1.074 -58.031 -16.188 1 91 41 LYS B N 1
ATOM 2448 C CA . LYS B 1 41 ? -1.59 -56.969 -15.336 1 91 41 LYS B CA 1
ATOM 2449 C C . LYS B 1 41 ? -2.338 -55.938 -16.156 1 91 41 LYS B C 1
ATOM 2451 O O . LYS B 1 41 ? -3.102 -55.125 -15.609 1 91 41 LYS B O 1
ATOM 2456 N N . VAL B 1 42 ? -2.078 -55.875 -17.438 1 91.12 42 VAL B N 1
ATOM 2457 C CA . VAL B 1 42 ? -2.693 -54.906 -18.344 1 91.12 42 VAL B CA 1
ATOM 2458 C C . VAL B 1 42 ? -3.455 -55.656 -19.453 1 91.12 42 VAL B C 1
ATOM 2460 O O . VAL B 1 42 ? -3.01 -56.688 -19.922 1 91.12 42 VAL B O 1
ATOM 2463 N N . PRO B 1 43 ? -4.621 -55.094 -19.781 1 89.44 43 PRO B N 1
ATOM 2464 C CA . PRO B 1 43 ? -5.332 -55.719 -20.891 1 89.44 43 PRO B CA 1
ATOM 2465 C C . PRO B 1 43 ? -4.5 -55.75 -22.172 1 89.44 43 PRO B C 1
ATOM 2467 O O . PRO B 1 43 ? -3.91 -54.75 -22.562 1 89.44 43 PRO B O 1
ATOM 2470 N N . LYS B 1 44 ? -4.574 -56.844 -22.766 1 87.75 44 LYS B N 1
ATOM 2471 C CA . LYS B 1 44 ? -3.762 -57.125 -23.953 1 87.75 44 LYS B CA 1
ATOM 2472 C C . LYS B 1 44 ? -4.059 -56.125 -25.062 1 87.75 44 LYS B C 1
ATOM 2474 O O . LYS B 1 44 ? -3.148 -55.688 -25.766 1 87.75 44 LYS B O 1
ATOM 2479 N N . GLU B 1 45 ? -5.348 -55.875 -25.281 1 89.69 45 GLU B N 1
ATOM 2480 C CA . GLU B 1 45 ? -5.754 -54.969 -26.344 1 89.69 45 GLU B CA 1
ATOM 2481 C C . GLU B 1 45 ? -5.117 -53.594 -26.172 1 89.69 45 GLU B C 1
ATOM 2483 O O . GLU B 1 45 ? -4.707 -52.938 -27.156 1 89.69 45 GLU B O 1
ATOM 2488 N N . ARG B 1 46 ? -5 -53.125 -24.953 1 92.31 46 ARG B N 1
ATOM 2489 C CA . ARG B 1 46 ? -4.391 -51.844 -24.641 1 92.31 46 ARG B CA 1
ATOM 2490 C C . ARG B 1 46 ? -2.896 -51.844 -24.938 1 92.31 46 ARG B C 1
ATOM 2492 O O . ARG B 1 46 ? -2.355 -50.906 -25.484 1 92.31 46 ARG B O 1
ATOM 2499 N N . LEU B 1 47 ? -2.279 -52.938 -24.531 1 91.44 47 LEU B N 1
ATOM 2500 C CA . LEU B 1 47 ? -0.846 -53.062 -24.75 1 91.44 47 LEU B CA 1
ATOM 2501 C C . LEU B 1 47 ? -0.523 -53.094 -26.25 1 91.44 47 LEU B C 1
ATOM 2503 O O . LEU B 1 47 ? 0.465 -52.5 -26.672 1 91.44 47 LEU B O 1
ATOM 2507 N N . ILE B 1 48 ? -1.349 -53.75 -26.953 1 90.69 48 ILE B N 1
ATOM 2508 C CA . ILE B 1 48 ? -1.154 -53.844 -28.406 1 90.69 48 ILE B CA 1
ATOM 2509 C C . ILE B 1 48 ? -1.281 -52.469 -29.031 1 90.69 48 ILE B C 1
ATOM 2511 O O . ILE B 1 48 ? -0.433 -52.062 -29.828 1 90.69 48 ILE B O 1
ATOM 2515 N N . GLU B 1 49 ? -2.344 -51.812 -28.719 1 91.75 49 GLU B N 1
ATOM 2516 C CA . GLU B 1 49 ? -2.592 -50.5 -29.281 1 91.75 49 GLU B CA 1
ATOM 2517 C C . GLU B 1 49 ? -1.448 -49.531 -28.969 1 91.75 49 GLU B C 1
ATOM 2519 O O . GLU B 1 49 ? -0.981 -48.812 -29.859 1 91.75 49 GLU B O 1
ATOM 2524 N N . LEU B 1 50 ? -0.971 -49.5 -27.75 1 93.19 50 LEU B N 1
ATOM 2525 C CA . LEU B 1 50 ? 0.109 -48.625 -27.328 1 93.19 50 LEU B CA 1
ATOM 2526 C C . LEU B 1 50 ? 1.412 -48.969 -28.031 1 93.19 50 LEU B C 1
ATOM 2528 O O . LEU B 1 50 ? 2.117 -48.094 -28.531 1 93.19 50 LEU B O 1
ATOM 2532 N N . THR B 1 51 ? 1.717 -50.25 -28.094 1 91.5 51 THR B N 1
ATOM 2533 C CA . THR B 1 51 ? 2.971 -50.688 -28.688 1 91.5 51 THR B CA 1
ATOM 2534 C C . THR B 1 51 ? 2.975 -50.438 -30.203 1 91.5 51 THR B C 1
ATOM 2536 O O . THR B 1 51 ? 4.023 -50.156 -30.781 1 91.5 51 THR B O 1
ATOM 2539 N N . ARG B 1 52 ? 1.805 -50.469 -30.766 1 91.19 52 ARG B N 1
ATOM 2540 C CA . ARG B 1 52 ? 1.711 -50.188 -32.188 1 91.19 52 ARG B CA 1
ATOM 2541 C C . ARG B 1 52 ? 2.016 -48.719 -32.469 1 91.19 52 ARG B C 1
ATOM 2543 O O . ARG B 1 52 ? 2.592 -48.375 -33.531 1 91.19 52 ARG B O 1
ATOM 2550 N N . LYS B 1 53 ? 1.638 -47.875 -31.641 1 92.62 53 LYS B N 1
ATOM 2551 C CA . LYS B 1 53 ? 1.739 -46.438 -31.859 1 92.62 53 LYS B CA 1
ATOM 2552 C C . LYS B 1 53 ? 3.1 -45.906 -31.406 1 92.62 53 LYS B C 1
ATOM 2554 O O . LYS B 1 53 ? 3.467 -44.781 -31.719 1 92.62 53 LYS B O 1
ATOM 2559 N N . LEU B 1 54 ? 3.822 -46.75 -30.688 1 93.88 54 LEU B N 1
ATOM 2560 C CA . LEU B 1 54 ? 5.133 -46.344 -30.188 1 93.88 54 LEU B CA 1
ATOM 2561 C C . LEU B 1 54 ? 6.242 -47.125 -30.875 1 93.88 54 LEU B C 1
ATOM 2563 O O . LEU B 1 54 ? 6.02 -48.219 -31.375 1 93.88 54 LEU B O 1
ATOM 2567 N N . SER B 1 55 ? 7.375 -46.5 -30.984 1 91.25 55 SER B N 1
ATOM 2568 C CA . SER B 1 55 ? 8.531 -47.219 -31.516 1 91.25 55 SER B CA 1
ATOM 2569 C C . SER B 1 55 ? 9.008 -48.312 -30.547 1 91.25 55 SER B C 1
ATOM 2571 O O . SER B 1 55 ? 8.742 -48.219 -29.344 1 91.25 55 SER B O 1
ATOM 2573 N N . GLU B 1 56 ? 9.727 -49.25 -31.094 1 90.12 56 GLU B N 1
ATOM 2574 C CA . GLU B 1 56 ? 10.266 -50.344 -30.266 1 90.12 56 GLU B CA 1
ATOM 2575 C C . GLU B 1 56 ? 11.219 -49.812 -29.203 1 90.12 56 GLU B C 1
ATOM 2577 O O . GLU B 1 56 ? 11.164 -50.219 -28.047 1 90.12 56 GLU B O 1
ATOM 2582 N N . ASP B 1 57 ? 12.023 -48.875 -29.656 1 91.56 57 ASP B N 1
ATOM 2583 C CA . ASP B 1 57 ? 13 -48.312 -28.734 1 91.56 57 ASP B CA 1
ATOM 2584 C C . ASP B 1 57 ? 12.312 -47.562 -27.578 1 91.56 57 ASP B C 1
ATOM 2586 O O . ASP B 1 57 ? 12.75 -47.656 -26.438 1 91.56 57 ASP B O 1
ATOM 2590 N N . THR B 1 58 ? 11.25 -46.906 -27.891 1 93.69 58 THR B N 1
ATOM 2591 C CA . THR B 1 58 ? 10.5 -46.156 -26.891 1 93.69 58 THR B CA 1
ATOM 2592 C C . THR B 1 58 ? 9.859 -47.094 -25.875 1 93.69 58 THR B C 1
ATOM 2594 O O . THR B 1 58 ? 9.883 -46.844 -24.672 1 93.69 58 THR B O 1
ATOM 2597 N N . VAL B 1 59 ? 9.289 -48.188 -26.375 1 92.56 59 VAL B N 1
ATOM 2598 C CA . VAL B 1 59 ? 8.625 -49.156 -25.531 1 92.56 59 VAL B CA 1
ATOM 2599 C C . VAL B 1 59 ? 9.625 -49.75 -24.562 1 92.56 59 VAL B C 1
ATOM 2601 O O . VAL B 1 59 ? 9.359 -49.875 -23.359 1 92.56 59 VAL B O 1
ATOM 2604 N N . VAL B 1 60 ? 10.742 -50.094 -25.062 1 91.56 60 VAL B N 1
ATOM 2605 C CA . VAL B 1 60 ? 11.781 -50.75 -24.266 1 91.56 60 VAL B CA 1
ATOM 2606 C C . VAL B 1 60 ? 12.273 -49.75 -23.188 1 91.56 60 VAL B C 1
ATOM 2608 O O . VAL B 1 60 ? 12.453 -50.125 -22.031 1 91.56 60 VAL B O 1
ATOM 2611 N N . GLU B 1 61 ? 12.492 -48.594 -23.547 1 93.5 61 GLU B N 1
ATOM 2612 C CA . GLU B 1 61 ? 12.961 -47.562 -22.609 1 93.5 61 GLU B CA 1
ATOM 2613 C C . GLU B 1 61 ? 11.938 -47.312 -21.516 1 93.5 61 GLU B C 1
ATOM 2615 O O . GLU B 1 61 ? 12.289 -47.156 -20.344 1 93.5 61 GLU B O 1
ATOM 2620 N N . LEU B 1 62 ? 10.703 -47.25 -21.906 1 93.88 62 LEU B N 1
ATOM 2621 C CA . LEU B 1 62 ? 9.625 -47.031 -20.938 1 93.88 62 LEU B CA 1
ATOM 2622 C C . LEU B 1 62 ? 9.617 -48.125 -19.875 1 93.88 62 LEU B C 1
ATOM 2624 O O . LEU B 1 62 ? 9.562 -47.812 -18.688 1 93.88 62 LEU B O 1
ATOM 2628 N N . VAL B 1 63 ? 9.656 -49.312 -20.281 1 92.69 63 VAL B N 1
ATOM 2629 C CA . VAL B 1 63 ? 9.57 -50.469 -19.391 1 92.69 63 VAL B CA 1
ATOM 2630 C C . VAL B 1 63 ? 10.812 -50.531 -18.5 1 92.69 63 VAL B C 1
ATOM 2632 O O . VAL B 1 63 ? 10.727 -50.906 -17.328 1 92.69 63 VAL B O 1
ATOM 2635 N N . ASN B 1 64 ? 11.875 -50.031 -19 1 91.94 64 ASN B N 1
ATOM 2636 C CA . ASN B 1 64 ? 13.125 -50.094 -18.234 1 91.94 64 ASN B CA 1
ATOM 2637 C C . ASN B 1 64 ? 13.242 -48.938 -17.25 1 91.94 64 ASN B C 1
ATOM 2639 O O . ASN B 1 64 ? 13.852 -49.062 -16.188 1 91.94 64 ASN B O 1
ATOM 2643 N N . GLN B 1 65 ? 12.695 -47.812 -17.609 1 92.62 65 GLN B N 1
ATOM 2644 C CA . GLN B 1 65 ? 12.93 -46.594 -16.828 1 92.62 65 GLN B CA 1
ATOM 2645 C C . GLN B 1 65 ? 11.789 -46.344 -15.852 1 92.62 65 GLN B C 1
ATOM 2647 O O . GLN B 1 65 ? 11.961 -45.656 -14.852 1 92.62 65 GLN B O 1
ATOM 2652 N N . ILE B 1 66 ? 10.672 -46.844 -16.156 1 93.75 66 ILE B N 1
ATOM 2653 C CA . ILE B 1 66 ? 9.516 -46.625 -15.297 1 93.75 66 ILE B CA 1
ATOM 2654 C C . ILE B 1 66 ? 9.141 -47.938 -14.602 1 93.75 66 ILE B C 1
ATOM 2656 O O . ILE B 1 66 ? 8.969 -48.969 -15.25 1 93.75 66 ILE B O 1
ATOM 2660 N N . PRO B 1 67 ? 9.102 -47.875 -13.281 1 93.56 67 PRO B N 1
ATOM 2661 C CA . PRO B 1 67 ? 8.688 -49.062 -12.57 1 93.56 67 PRO B CA 1
ATOM 2662 C C . PRO B 1 67 ? 7.371 -49.656 -13.094 1 93.56 67 PRO B C 1
ATOM 2664 O O . PRO B 1 67 ? 6.453 -48.875 -13.414 1 93.56 67 PRO B O 1
ATOM 2667 N N . GLU B 1 68 ? 7.324 -50.938 -13.031 1 93.19 68 GLU B N 1
ATOM 2668 C CA . GLU B 1 68 ? 6.188 -51.656 -13.617 1 93.19 68 GLU B CA 1
ATOM 2669 C C . GLU B 1 68 ? 4.879 -51.219 -12.953 1 93.19 68 GLU B C 1
ATOM 2671 O O . GLU B 1 68 ? 3.863 -51.062 -13.633 1 93.19 68 GLU B O 1
ATOM 2676 N N . ARG B 1 69 ? 4.922 -51.125 -11.672 1 93.38 69 ARG B N 1
ATOM 2677 C CA . ARG B 1 69 ? 3.717 -50.75 -10.938 1 93.38 69 ARG B CA 1
ATOM 2678 C C . ARG B 1 69 ? 3.156 -49.438 -11.445 1 93.38 69 ARG B C 1
ATOM 2680 O O . ARG B 1 69 ? 1.943 -49.281 -11.609 1 93.38 69 ARG B O 1
ATOM 2687 N N . ILE B 1 70 ? 4.004 -48.469 -11.703 1 94.69 70 ILE B N 1
ATOM 2688 C CA . ILE B 1 70 ? 3.611 -47.125 -12.172 1 94.69 70 ILE B CA 1
ATOM 2689 C C . ILE B 1 70 ? 3.121 -47.219 -13.609 1 94.69 70 ILE B C 1
ATOM 2691 O O . ILE B 1 70 ? 2.133 -46.562 -13.977 1 94.69 70 ILE B O 1
ATOM 2695 N N . LEU B 1 71 ? 3.836 -48 -14.383 1 94.69 71 LEU B N 1
ATOM 2696 C CA . LEU B 1 71 ? 3.465 -48.156 -15.781 1 94.69 71 LEU B CA 1
ATOM 2697 C C . LEU B 1 71 ? 2.059 -48.75 -15.898 1 94.69 71 LEU B C 1
ATOM 2699 O O . LEU B 1 71 ? 1.268 -48.312 -16.734 1 94.69 71 LEU B O 1
ATOM 2703 N N . VAL B 1 72 ? 1.81 -49.719 -15.117 1 94.56 72 VAL B N 1
ATOM 2704 C CA . VAL B 1 72 ? 0.5 -50.344 -15.117 1 94.56 72 VAL B CA 1
ATOM 2705 C C . VAL B 1 72 ? -0.576 -49.344 -14.742 1 94.56 72 VAL B C 1
ATOM 2707 O O . VAL B 1 72 ? -1.631 -49.281 -15.375 1 94.56 72 VAL B O 1
ATOM 2710 N N . GLU B 1 73 ? -0.341 -48.562 -13.773 1 95.19 73 GLU B N 1
ATOM 2711 C CA . GLU B 1 73 ? -1.289 -47.531 -13.336 1 95.19 73 GLU B CA 1
ATOM 2712 C C . GLU B 1 73 ? -1.484 -46.469 -14.406 1 95.19 73 GLU B C 1
ATOM 2714 O O . GLU B 1 73 ? -2.598 -45.969 -14.609 1 95.19 73 GLU B O 1
ATOM 2719 N N . MET B 1 74 ? -0.403 -46.125 -15.039 1 95.44 74 MET B N 1
ATOM 2720 C CA . MET B 1 74 ? -0.469 -45.125 -16.125 1 95.44 74 MET B CA 1
ATOM 2721 C C . MET B 1 74 ? -1.405 -45.625 -17.219 1 95.44 74 MET B C 1
ATOM 2723 O O . MET B 1 74 ? -2.236 -44.844 -17.719 1 95.44 74 MET B O 1
ATOM 2727 N N . ILE B 1 75 ? -1.267 -46.812 -17.594 1 94.75 75 ILE B N 1
ATOM 2728 C CA . ILE B 1 75 ? -2.072 -47.406 -18.656 1 94.75 75 ILE B CA 1
ATOM 2729 C C . ILE B 1 75 ? -3.525 -47.531 -18.203 1 94.75 75 ILE B C 1
ATOM 2731 O O . ILE B 1 75 ? -4.449 -47.281 -18.984 1 94.75 75 ILE B O 1
ATOM 2735 N N . ARG B 1 76 ? -3.695 -47.812 -16.953 1 94.06 76 ARG B N 1
ATOM 2736 C CA . ARG B 1 76 ? -5.035 -48 -16.422 1 94.06 76 ARG B CA 1
ATOM 2737 C C . ARG B 1 76 ? -5.789 -46.688 -16.328 1 94.06 76 ARG B C 1
ATOM 2739 O O . ARG B 1 76 ? -6.98 -46.594 -16.641 1 94.06 76 ARG B O 1
ATOM 2746 N N . GLU B 1 77 ? -5.078 -45.594 -15.969 1 94.38 77 GLU B N 1
ATOM 2747 C CA . GLU B 1 77 ? -5.723 -44.344 -15.602 1 94.38 77 GLU B CA 1
ATOM 2748 C C . GLU B 1 77 ? -5.832 -43.406 -16.797 1 94.38 77 GLU B C 1
ATOM 2750 O O . GLU B 1 77 ? -6.609 -42.438 -16.781 1 94.38 77 GLU B O 1
ATOM 2755 N N . ASN B 1 78 ? -5.066 -43.656 -17.859 1 94.81 78 ASN B N 1
ATOM 2756 C CA . ASN B 1 78 ? -5.008 -42.719 -18.953 1 94.81 78 ASN B CA 1
ATOM 2757 C C . ASN B 1 78 ? -5.473 -43.344 -20.266 1 94.81 78 ASN B C 1
ATOM 2759 O O . ASN B 1 78 ? -5.301 -44.531 -20.484 1 94.81 78 ASN B O 1
ATOM 2763 N N . ALA B 1 79 ? -6.047 -42.531 -21.094 1 94.38 79 ALA B N 1
ATOM 2764 C CA . ALA B 1 79 ? -6.395 -42.969 -22.438 1 94.38 79 ALA B CA 1
ATOM 2765 C C . ALA B 1 79 ? -5.145 -43.188 -23.281 1 94.38 79 ALA B C 1
ATOM 2767 O O . ALA B 1 79 ? -4.145 -42.5 -23.109 1 94.38 79 ALA B O 1
ATOM 2768 N N . ASP B 1 80 ? -5.277 -44.062 -24.219 1 94.38 80 ASP B N 1
ATOM 2769 C CA . ASP B 1 80 ? -4.137 -44.438 -25.047 1 94.38 80 ASP B CA 1
ATOM 2770 C C . ASP B 1 80 ? -3.629 -43.219 -25.828 1 94.38 80 ASP B C 1
ATOM 2772 O O . ASP B 1 80 ? -2.42 -43 -25.922 1 94.38 80 ASP B O 1
ATOM 2776 N N . GLU B 1 81 ? -4.562 -42.469 -26.359 1 94.38 81 GLU B N 1
ATOM 2777 C CA . GLU B 1 81 ? -4.18 -41.312 -27.172 1 94.38 81 GLU B CA 1
ATOM 2778 C C . GLU B 1 81 ? -3.398 -40.281 -26.328 1 94.38 81 GLU B C 1
ATOM 2780 O O . GLU B 1 81 ? -2.443 -39.688 -26.812 1 94.38 81 GLU B O 1
ATOM 2785 N N . ASP B 1 82 ? -3.814 -40.156 -25.109 1 94.94 82 ASP B N 1
ATOM 2786 C CA . ASP B 1 82 ? -3.139 -39.219 -24.203 1 94.94 82 ASP B CA 1
ATOM 2787 C C . ASP B 1 82 ? -1.744 -39.719 -23.844 1 94.94 82 ASP B C 1
ATOM 2789 O O . ASP B 1 82 ? -0.774 -38.969 -23.875 1 94.94 82 ASP B O 1
ATOM 2793 N N . LEU B 1 83 ? -1.68 -40.938 -23.5 1 95.25 83 LEU B N 1
ATOM 2794 C CA . LEU B 1 83 ? -0.403 -41.562 -23.141 1 95.25 83 LEU B CA 1
ATOM 2795 C C . LEU B 1 83 ? 0.602 -41.438 -24.281 1 95.25 83 LEU B C 1
ATOM 2797 O O . LEU B 1 83 ? 1.747 -41.031 -24.062 1 95.25 83 LEU B O 1
ATOM 2801 N N . VAL B 1 84 ? 0.145 -41.75 -25.422 1 95.69 84 VAL B N 1
ATOM 2802 C CA . VAL B 1 84 ? 1.012 -41.719 -26.594 1 95.69 84 VAL B CA 1
ATOM 2803 C C . VAL B 1 84 ? 1.492 -40.281 -26.828 1 95.69 84 VAL B C 1
ATOM 2805 O O . VAL B 1 84 ? 2.67 -40.062 -27.109 1 95.69 84 VAL B O 1
ATOM 2808 N N . TYR B 1 85 ? 0.632 -39.344 -26.75 1 96.19 85 TYR B N 1
ATOM 2809 C CA . TYR B 1 85 ? 0.991 -37.938 -26.953 1 96.19 85 TYR B CA 1
ATOM 2810 C C . TYR B 1 85 ? 2.033 -37.5 -25.938 1 96.19 85 TYR B C 1
ATOM 2812 O O . TYR B 1 85 ? 3.012 -36.844 -26.281 1 96.19 85 TYR B O 1
ATOM 2820 N N . PHE B 1 86 ? 1.828 -37.844 -24.688 1 95.56 86 PHE B N 1
ATOM 2821 C CA . PHE B 1 86 ? 2.764 -37.5 -23.641 1 95.56 86 PHE B CA 1
ATOM 2822 C C . PHE B 1 86 ? 4.133 -38.094 -23.891 1 95.56 86 PHE B C 1
ATOM 2824 O O . PHE B 1 86 ? 5.156 -37.438 -23.75 1 95.56 86 PHE B O 1
ATOM 2831 N N . ILE B 1 87 ? 4.164 -39.312 -24.25 1 95.56 87 ILE B N 1
ATOM 2832 C CA . ILE B 1 87 ? 5.402 -40.062 -24.484 1 95.56 87 ILE B CA 1
ATOM 2833 C C . ILE B 1 87 ? 6.168 -39.438 -25.641 1 95.56 87 ILE B C 1
ATOM 2835 O O . ILE B 1 87 ? 7.395 -39.344 -25.609 1 95.56 87 ILE B O 1
ATOM 2839 N N . HIS B 1 88 ? 5.43 -38.938 -26.641 1 95.06 88 HIS B N 1
ATOM 2840 C CA . HIS B 1 88 ? 6.074 -38.375 -27.812 1 95.06 88 HIS B CA 1
ATOM 2841 C C . HIS B 1 88 ? 6.52 -36.938 -27.531 1 95.06 88 HIS B C 1
ATOM 2843 O O . HIS B 1 88 ? 7.438 -36.438 -28.188 1 95.06 88 HIS B O 1
ATOM 2849 N N . SER B 1 89 ? 5.922 -36.344 -26.609 1 95 89 SER B N 1
ATOM 2850 C CA . SER B 1 89 ? 6.109 -34.906 -26.422 1 95 89 SER B CA 1
ATOM 2851 C C . SER B 1 89 ? 7.184 -34.594 -25.391 1 95 89 SER B C 1
ATOM 2853 O O . SER B 1 89 ? 7.727 -33.5 -25.344 1 95 89 SER B O 1
ATOM 2855 N N . LEU B 1 90 ? 7.434 -35.562 -24.547 1 94.38 90 LEU B N 1
ATOM 2856 C CA . LEU B 1 90 ? 8.398 -35.344 -23.469 1 94.38 90 LEU B CA 1
ATOM 2857 C C . LEU B 1 90 ? 9.594 -36.281 -23.625 1 94.38 90 LEU B C 1
ATOM 2859 O O . LEU B 1 90 ? 9.445 -37.438 -24.031 1 94.38 90 LEU B O 1
ATOM 2863 N N . PRO B 1 91 ? 10.773 -35.719 -23.359 1 93.88 91 PRO B N 1
ATOM 2864 C CA . PRO B 1 91 ? 11.914 -36.625 -23.266 1 93.88 91 PRO B CA 1
ATOM 2865 C C . PRO B 1 91 ? 11.727 -37.719 -22.219 1 93.88 91 PRO B C 1
ATOM 2867 O O . PRO B 1 91 ? 11.094 -37.469 -21.188 1 93.88 91 PRO B O 1
ATOM 2870 N N . MET B 1 92 ? 12.352 -38.812 -22.422 1 93.38 92 MET B N 1
ATOM 2871 C CA . MET B 1 92 ? 12.172 -40 -21.562 1 93.38 92 MET B CA 1
ATOM 2872 C C . MET B 1 92 ? 12.562 -39.688 -20.125 1 93.38 92 MET B C 1
ATOM 2874 O O . MET B 1 92 ? 11.898 -40.125 -19.188 1 93.38 92 MET B O 1
ATOM 2878 N N . THR B 1 93 ? 13.594 -38.938 -19.969 1 93.12 93 THR B N 1
ATOM 2879 C CA . THR B 1 93 ? 14.055 -38.594 -18.625 1 93.12 93 THR B CA 1
ATOM 2880 C C . THR B 1 93 ? 12.992 -37.812 -17.875 1 93.12 93 THR B C 1
ATOM 2882 O O . THR B 1 93 ? 12.742 -38.031 -16.703 1 93.12 93 THR B O 1
ATOM 2885 N N . GLU B 1 94 ? 12.383 -36.906 -18.578 1 93.75 94 GLU B N 1
ATOM 2886 C CA . GLU B 1 94 ? 11.336 -36.094 -18 1 93.75 94 GLU B CA 1
ATOM 2887 C C . GLU B 1 94 ? 10.062 -36.875 -17.75 1 93.75 94 GLU B C 1
ATOM 2889 O O . GLU B 1 94 ? 9.398 -36.719 -16.719 1 93.75 94 GLU B O 1
ATOM 2894 N N . LEU B 1 95 ? 9.797 -37.719 -18.703 1 94.5 95 LEU B N 1
ATOM 2895 C CA . LEU B 1 95 ? 8.625 -38.562 -18.562 1 94.5 95 LEU B CA 1
ATOM 2896 C C . LEU B 1 95 ? 8.758 -39.469 -17.344 1 94.5 95 LEU B C 1
ATOM 2898 O O . LEU B 1 95 ? 7.797 -39.656 -16.578 1 94.5 95 LEU B O 1
ATOM 2902 N N . ALA B 1 96 ? 9.867 -40.031 -17.188 1 94 96 ALA B N 1
ATOM 2903 C CA . ALA B 1 96 ? 10.125 -40.906 -16.031 1 94 96 ALA B CA 1
ATOM 2904 C C . ALA B 1 96 ? 9.984 -40.125 -14.727 1 94 96 ALA B C 1
ATOM 2906 O O . ALA B 1 96 ? 9.414 -40.625 -13.758 1 94 96 ALA B O 1
ATOM 2907 N N . LEU B 1 97 ? 10.492 -38.969 -14.75 1 94.06 97 LEU B N 1
ATOM 2908 C CA . LEU B 1 97 ? 10.422 -38.125 -13.562 1 94.06 97 LEU B CA 1
ATOM 2909 C C . LEU B 1 97 ? 8.977 -37.781 -13.227 1 94.06 97 LEU B C 1
ATOM 2911 O O . LEU B 1 97 ? 8.57 -37.844 -12.07 1 94.06 97 LEU B O 1
ATOM 2915 N N . VAL B 1 98 ? 8.242 -37.375 -14.172 1 93.88 98 VAL B N 1
ATOM 2916 C CA . VAL B 1 98 ? 6.836 -37.031 -13.984 1 93.88 98 VAL B CA 1
ATOM 2917 C C . VAL B 1 98 ? 6.066 -38.219 -13.469 1 93.88 98 VAL B C 1
ATOM 2919 O O . VAL B 1 98 ? 5.277 -38.125 -12.531 1 93.88 98 VAL B O 1
ATOM 2922 N N . SER B 1 99 ? 6.301 -39.375 -14.078 1 93.25 99 SER B N 1
ATOM 2923 C CA . SER B 1 99 ? 5.57 -40.594 -13.734 1 93.25 99 SER B CA 1
ATOM 2924 C C . SER B 1 99 ? 5.84 -41.031 -12.297 1 93.25 99 SER B C 1
ATOM 2926 O O . SER B 1 99 ? 4.957 -41.562 -11.625 1 93.25 99 SER B O 1
ATOM 2928 N N . ARG B 1 100 ? 6.98 -40.719 -11.805 1 92.19 100 ARG B N 1
ATOM 2929 C CA . ARG B 1 100 ? 7.352 -41.094 -10.453 1 92.19 100 ARG B CA 1
ATOM 2930 C C . ARG B 1 100 ? 6.852 -40.094 -9.43 1 92.19 100 ARG B C 1
ATOM 2932 O O . ARG B 1 100 ? 6.664 -40.438 -8.258 1 92.19 100 ARG B O 1
ATOM 2939 N N . SER B 1 101 ? 6.617 -38.906 -9.891 1 93.38 101 SER B N 1
ATOM 2940 C CA . SER B 1 101 ? 6.387 -37.812 -8.938 1 93.38 101 SER B CA 1
ATOM 2941 C C . SER B 1 101 ? 4.914 -37.406 -8.898 1 93.38 101 SER B C 1
ATOM 2943 O O . SER B 1 101 ? 4.441 -36.875 -7.91 1 93.38 101 SER B O 1
ATOM 2945 N N . ILE B 1 102 ? 4.254 -37.562 -10.008 1 93.12 102 ILE B N 1
ATOM 2946 C CA . ILE B 1 102 ? 2.85 -37.188 -10.102 1 93.12 102 ILE B CA 1
ATOM 2947 C C . ILE B 1 102 ? 1.989 -38.438 -10.297 1 93.12 102 ILE B C 1
ATOM 2949 O O . ILE B 1 102 ? 2.227 -39.219 -11.219 1 93.12 102 ILE B O 1
ATOM 2953 N N . PRO B 1 103 ? 1.065 -38.594 -9.445 1 93.62 103 PRO B N 1
ATOM 2954 C CA . PRO B 1 103 ? 0.189 -39.75 -9.641 1 93.62 103 PRO B CA 1
ATOM 2955 C C . PRO B 1 103 ? -0.447 -39.812 -11.023 1 93.62 103 PRO B C 1
ATOM 2957 O O . PRO B 1 103 ? -0.91 -38.781 -11.523 1 93.62 103 PRO B O 1
ATOM 2960 N N . PRO B 1 104 ? -0.525 -41 -11.57 1 94.5 104 PRO B N 1
ATOM 2961 C CA . PRO B 1 104 ? -1.096 -41.125 -12.914 1 94.5 104 PRO B CA 1
ATOM 2962 C C . PRO B 1 104 ? -2.529 -40.594 -13 1 94.5 104 PRO B C 1
ATOM 2964 O O . PRO B 1 104 ? -2.934 -40.062 -14.039 1 94.5 104 PRO B O 1
ATOM 2967 N N . ALA B 1 105 ? -3.246 -40.75 -11.93 1 93.94 105 ALA B N 1
ATOM 2968 C CA . ALA B 1 105 ? -4.625 -40.281 -11.906 1 93.94 105 ALA B CA 1
ATOM 2969 C C . ALA B 1 105 ? -4.676 -38.75 -12.078 1 93.94 105 ALA B C 1
ATOM 2971 O O . ALA B 1 105 ? -5.605 -38.219 -12.695 1 93.94 105 ALA B O 1
ATOM 2972 N N . ASP B 1 106 ? -3.732 -38.094 -11.508 1 94.19 106 ASP B N 1
ATOM 2973 C CA . ASP B 1 106 ? -3.664 -36.625 -11.609 1 94.19 106 ASP B CA 1
ATOM 2974 C C . ASP B 1 106 ? -3.311 -36.219 -13.031 1 94.19 106 ASP B C 1
ATOM 2976 O O . ASP B 1 106 ? -3.834 -35.219 -13.531 1 94.19 106 ASP B O 1
ATOM 2980 N N . VAL B 1 107 ? -2.43 -37 -13.602 1 92.62 107 VAL B N 1
ATOM 2981 C CA . VAL B 1 107 ? -2.061 -36.688 -14.984 1 92.62 107 VAL B CA 1
ATOM 2982 C C . VAL B 1 107 ? -3.277 -36.875 -15.891 1 92.62 107 VAL B C 1
ATOM 2984 O O . VAL B 1 107 ? -3.512 -36.062 -16.797 1 92.62 107 VAL B O 1
ATOM 2987 N N . SER B 1 108 ? -4 -37.875 -15.648 1 94.94 108 SER B N 1
ATOM 2988 C CA . SER B 1 108 ? -5.219 -38.156 -16.406 1 94.94 108 SER B CA 1
ATOM 2989 C C . SER B 1 108 ? -6.23 -37 -16.219 1 94.94 108 SER B C 1
ATOM 2991 O O . SER B 1 108 ? -6.855 -36.562 -17.188 1 94.94 108 SER B O 1
ATOM 2993 N N . LEU B 1 109 ? -6.371 -36.625 -15.023 1 95.25 109 LEU B N 1
ATOM 2994 C CA . LEU B 1 109 ? -7.301 -35.531 -14.719 1 95.25 109 LEU B CA 1
ATOM 2995 C C . LEU B 1 109 ? -6.926 -34.25 -15.469 1 95.25 109 LEU B C 1
ATOM 2997 O O . LEU B 1 109 ? -7.801 -33.562 -15.977 1 95.25 109 LEU B O 1
ATOM 3001 N N . LEU B 1 110 ? -5.684 -34 -15.5 1 94.25 110 LEU B N 1
ATOM 3002 C CA . LEU B 1 110 ? -5.176 -32.844 -16.219 1 94.25 110 LEU B CA 1
ATOM 3003 C C . LEU B 1 110 ? -5.512 -32.938 -17.703 1 94.25 110 LEU B C 1
ATOM 3005 O O . LEU B 1 110 ? -6.02 -31.984 -18.297 1 94.25 110 LEU B O 1
ATOM 3009 N N . ALA B 1 111 ? -5.277 -34.062 -18.266 1 94.88 111 ALA B N 1
ATOM 3010 C CA . ALA B 1 111 ? -5.492 -34.281 -19.703 1 94.88 111 ALA B CA 1
ATOM 3011 C C . ALA B 1 111 ? -6.977 -34.219 -20.047 1 94.88 111 ALA B C 1
ATOM 3013 O O . ALA B 1 111 ? -7.359 -33.688 -21.078 1 94.88 111 ALA B O 1
ATOM 3014 N N . VAL B 1 112 ? -7.777 -34.75 -19.219 1 95.44 112 VAL B N 1
ATOM 3015 C CA . VAL B 1 112 ? -9.219 -34.781 -19.453 1 95.44 112 VAL B CA 1
ATOM 3016 C C . VAL B 1 112 ? -9.805 -33.406 -19.328 1 95.44 112 VAL B C 1
ATOM 3018 O O . VAL B 1 112 ? -10.719 -33.031 -20.078 1 95.44 112 VAL B O 1
ATOM 3021 N N . THR B 1 113 ? -9.289 -32.625 -18.438 1 95.44 113 THR B N 1
ATOM 3022 C CA . THR B 1 113 ? -9.875 -31.328 -18.125 1 95.44 113 THR B CA 1
ATOM 3023 C C . THR B 1 113 ? -9.367 -30.25 -19.094 1 95.44 113 THR B C 1
ATOM 3025 O O . THR B 1 113 ? -10.141 -29.422 -19.562 1 95.44 113 THR B O 1
ATOM 3028 N N . LEU B 1 114 ? -8.031 -30.281 -19.391 1 95.38 114 LEU B N 1
ATOM 3029 C CA . LEU B 1 114 ? -7.434 -29.188 -20.172 1 95.38 114 LEU B CA 1
ATOM 3030 C C . LEU B 1 114 ? -7.051 -29.656 -21.562 1 95.38 114 LEU B C 1
ATOM 3032 O O . LEU B 1 114 ? -6.789 -28.844 -22.453 1 95.38 114 LEU B O 1
ATOM 3036 N N . GLY B 1 115 ? -7.023 -30.938 -21.719 1 95.38 115 GLY B N 1
ATOM 3037 C CA . GLY B 1 115 ? -6.527 -31.5 -22.969 1 95.38 115 GLY B CA 1
ATOM 3038 C C . GLY B 1 115 ? -5.066 -31.906 -22.906 1 95.38 115 GLY B C 1
ATOM 3039 O O . GLY B 1 115 ? -4.281 -31.297 -22.172 1 95.38 115 GLY B O 1
ATOM 3040 N N . LYS B 1 116 ? -4.707 -32.875 -23.688 1 94.5 116 LYS B N 1
ATOM 3041 C CA . LYS B 1 116 ? -3.355 -33.438 -23.656 1 94.5 116 LYS B CA 1
ATOM 3042 C C . LYS B 1 116 ? -2.332 -32.406 -24.141 1 94.5 116 LYS B C 1
ATOM 3044 O O . LYS B 1 116 ? -1.239 -32.312 -23.578 1 94.5 116 LYS B O 1
ATOM 3049 N N . GLU B 1 117 ? -2.652 -31.578 -25.156 1 95.5 117 GLU B N 1
ATOM 3050 C CA . GLU B 1 117 ? -1.721 -30.594 -25.688 1 95.5 117 GLU B CA 1
ATOM 3051 C C . GLU B 1 117 ? -1.425 -29.5 -24.656 1 95.5 117 GLU B C 1
ATOM 3053 O O . GLU B 1 117 ? -0.263 -29.156 -24.422 1 95.5 117 GLU B O 1
ATOM 3058 N N . THR B 1 118 ? -2.52 -29.047 -24.062 1 94.81 118 THR B N 1
ATOM 3059 C CA . THR B 1 118 ? -2.389 -28 -23.047 1 94.81 118 THR B CA 1
ATOM 3060 C C . THR B 1 118 ? -1.646 -28.516 -21.828 1 94.81 118 THR B C 1
ATOM 3062 O O . THR B 1 118 ? -0.863 -27.781 -21.219 1 94.81 118 THR B O 1
ATOM 3065 N N . SER B 1 119 ? -1.908 -29.734 -21.5 1 94.12 119 SER B N 1
ATOM 3066 C CA . SER B 1 119 ? -1.248 -30.344 -20.344 1 94.12 119 SER B CA 1
ATOM 3067 C C . SER B 1 119 ? 0.262 -30.406 -20.547 1 94.12 119 SER B C 1
ATOM 3069 O O . SER B 1 119 ? 1.027 -30.047 -19.641 1 94.12 119 SER B O 1
ATOM 3071 N N . VAL B 1 120 ? 0.684 -30.797 -21.688 1 94.06 120 VAL B N 1
ATOM 3072 C CA . VAL B 1 120 ? 2.107 -30.891 -21.984 1 94.06 120 VAL B CA 1
ATOM 3073 C C . VAL B 1 120 ? 2.725 -29.5 -22.031 1 94.06 120 VAL B C 1
ATOM 3075 O O . VAL B 1 120 ? 3.846 -29.297 -21.562 1 94.06 120 VAL B O 1
ATOM 3078 N N . GLU B 1 121 ? 1.986 -28.594 -22.531 1 92.5 121 GLU B N 1
ATOM 3079 C CA . G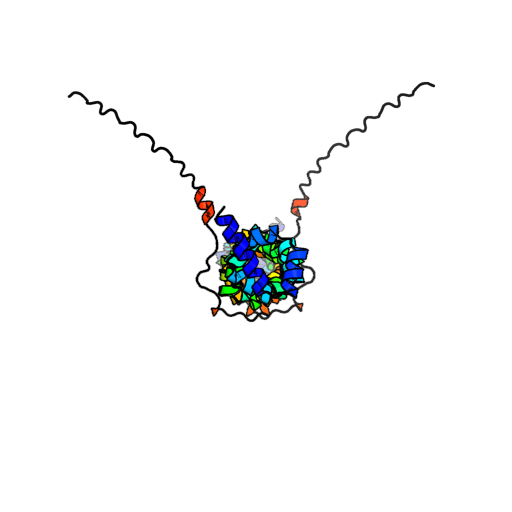LU B 1 121 ? 2.463 -27.203 -22.609 1 92.5 121 GLU B CA 1
ATOM 3080 C C . GLU B 1 121 ? 2.715 -26.641 -21.219 1 92.5 121 GLU B C 1
ATOM 3082 O O . GLU B 1 121 ? 3.703 -25.938 -21 1 92.5 121 GLU B O 1
ATOM 3087 N N . ILE B 1 122 ? 1.843 -26.922 -20.344 1 93 122 ILE B N 1
ATOM 3088 C CA . ILE B 1 122 ? 1.973 -26.438 -18.969 1 93 122 ILE B CA 1
ATOM 3089 C C . ILE B 1 122 ? 3.25 -27 -18.359 1 93 122 ILE B C 1
ATOM 3091 O O . ILE B 1 122 ? 4.047 -26.25 -17.781 1 93 122 ILE B O 1
ATOM 3095 N N . LEU B 1 123 ? 3.486 -28.281 -18.531 1 92.25 123 LEU B N 1
ATOM 3096 C CA . LEU B 1 123 ? 4.656 -28.938 -17.953 1 92.25 123 LEU B CA 1
ATOM 3097 C C . LEU B 1 123 ? 5.941 -28.406 -18.562 1 92.25 123 LEU B C 1
ATOM 3099 O O . LEU B 1 123 ? 6.922 -28.156 -17.859 1 92.25 123 LEU B O 1
ATOM 3103 N N . LYS B 1 124 ? 5.879 -28.188 -19.828 1 91.5 124 LYS B N 1
ATOM 3104 C CA . LYS B 1 124 ? 7.062 -27.688 -20.516 1 91.5 124 LYS B CA 1
ATOM 3105 C C . LYS B 1 124 ? 7.344 -26.234 -20.156 1 91.5 124 LYS B C 1
ATOM 3107 O O . LYS B 1 124 ? 8.5 -25.844 -19.984 1 91.5 124 LYS B O 1
ATOM 3112 N N . SER B 1 125 ? 6.34 -25.453 -20.047 1 92.19 125 SER B N 1
ATOM 3113 C CA . SER B 1 125 ? 6.492 -24.016 -19.797 1 92.19 125 SER B CA 1
ATOM 3114 C C . SER B 1 125 ? 6.957 -23.766 -18.375 1 92.19 125 SER B C 1
ATOM 3116 O O . SER B 1 125 ? 7.797 -22.891 -18.141 1 92.19 125 SER B O 1
ATOM 3118 N N . LEU B 1 126 ? 6.461 -24.422 -17.469 1 92.56 126 LEU B N 1
ATOM 3119 C CA . LEU B 1 126 ? 6.816 -24.234 -16.062 1 92.56 126 LEU B CA 1
ATOM 3120 C C . LEU B 1 126 ? 8.133 -24.938 -15.734 1 92.56 126 LEU B C 1
ATOM 3122 O O . LEU B 1 126 ? 8.867 -24.5 -14.844 1 92.56 126 LEU B O 1
ATOM 3126 N N . GLY B 1 127 ? 8.383 -25.953 -16.484 1 91.62 127 GLY B N 1
ATOM 3127 C CA . GLY B 1 127 ? 9.438 -26.875 -16.094 1 91.62 127 GLY B CA 1
ATOM 3128 C C . GLY B 1 127 ? 8.953 -27.984 -15.188 1 91.62 127 GLY B C 1
ATOM 3129 O O . GLY B 1 127 ? 8.211 -27.734 -14.234 1 91.62 127 GLY B O 1
ATOM 3130 N N . ILE B 1 128 ? 9.422 -29.125 -15.438 1 92.75 128 ILE B N 1
ATOM 3131 C CA . ILE B 1 128 ? 8.922 -30.328 -14.781 1 92.75 128 ILE B CA 1
ATOM 3132 C C . ILE B 1 128 ? 9.258 -30.281 -13.289 1 92.75 128 ILE B C 1
ATOM 3134 O O . ILE B 1 128 ? 8.406 -30.562 -12.445 1 92.75 128 ILE B O 1
ATOM 3138 N N . GLU B 1 129 ? 10.422 -29.891 -12.961 1 93.12 129 GLU B N 1
ATOM 3139 C CA . GLU B 1 129 ? 10.836 -29.828 -11.562 1 93.12 129 GLU B CA 1
ATOM 3140 C C . GLU B 1 129 ? 9.992 -28.844 -10.773 1 93.12 129 GLU B C 1
ATOM 3142 O O . GLU B 1 129 ? 9.578 -29.125 -9.648 1 93.12 129 GLU B O 1
ATOM 3147 N N . LYS B 1 130 ? 9.797 -27.703 -11.406 1 94.31 130 LYS B N 1
ATOM 3148 C CA . LYS B 1 130 ? 8.977 -26.688 -10.758 1 94.31 130 LYS B CA 1
ATOM 3149 C C . LYS B 1 130 ? 7.535 -27.172 -10.586 1 94.31 130 LYS B C 1
ATOM 3151 O O . LYS B 1 130 ? 6.934 -27 -9.531 1 94.31 130 LYS B O 1
ATOM 3156 N N . ALA B 1 131 ? 7.105 -27.781 -11.617 1 92.38 131 ALA B N 1
ATOM 3157 C CA . ALA B 1 131 ? 5.742 -28.312 -11.586 1 92.38 131 ALA B CA 1
ATOM 3158 C C . ALA B 1 131 ? 5.582 -29.344 -10.477 1 92.38 131 ALA B C 1
ATOM 3160 O O . ALA B 1 131 ? 4.621 -29.297 -9.703 1 92.38 131 ALA B O 1
ATOM 3161 N N . ILE B 1 132 ? 6.465 -30.203 -10.359 1 93.12 132 ILE B N 1
ATOM 3162 C CA . ILE B 1 132 ? 6.43 -31.25 -9.352 1 93.12 132 ILE B CA 1
ATOM 3163 C C . ILE B 1 132 ? 6.484 -30.641 -7.957 1 93.12 132 ILE B C 1
ATOM 3165 O O . ILE B 1 132 ? 5.715 -31.031 -7.074 1 93.12 132 ILE B O 1
ATOM 3169 N N . SER B 1 133 ? 7.328 -29.703 -7.805 1 93.62 133 SER B N 1
ATOM 3170 C CA . SER B 1 133 ? 7.492 -29.062 -6.508 1 93.62 133 SER B CA 1
ATOM 3171 C C . SER B 1 133 ? 6.207 -28.375 -6.066 1 93.62 133 SER B C 1
ATOM 3173 O O . SER B 1 133 ? 5.832 -28.438 -4.895 1 93.62 133 SER B O 1
ATOM 3175 N N . LEU B 1 134 ? 5.598 -27.734 -7.004 1 92.38 134 LEU B N 1
ATOM 3176 C CA . LEU B 1 134 ? 4.398 -26.969 -6.68 1 92.38 134 LEU B CA 1
ATOM 3177 C C . LEU B 1 134 ? 3.209 -27.906 -6.457 1 92.38 134 LEU B C 1
ATOM 3179 O O . LEU B 1 134 ? 2.348 -27.625 -5.621 1 92.38 134 LEU B O 1
ATOM 3183 N N . LEU B 1 135 ? 3.223 -29.016 -7.133 1 91.06 135 LEU B N 1
ATOM 3184 C CA . LEU B 1 135 ? 2.123 -29.969 -6.996 1 91.06 135 LEU B CA 1
ATOM 3185 C C . LEU B 1 135 ? 2.238 -30.734 -5.688 1 91.06 135 LEU B C 1
ATOM 3187 O O . LEU B 1 135 ? 1.297 -31.422 -5.285 1 91.06 135 LEU B O 1
ATOM 3191 N N . LYS B 1 136 ? 3.293 -30.562 -5.059 1 89.62 136 LYS B N 1
ATOM 3192 C CA . LYS B 1 136 ? 3.418 -31.109 -3.711 1 89.62 136 LYS B CA 1
ATOM 3193 C C . LYS B 1 136 ? 2.717 -30.219 -2.691 1 89.62 136 LYS B C 1
ATOM 3195 O O . LYS B 1 136 ? 2.373 -30.672 -1.597 1 89.62 136 LYS B O 1
ATOM 3200 N N . GLU B 1 137 ? 2.504 -28.953 -3.076 1 90.88 137 GLU B N 1
ATOM 3201 C CA . GLU B 1 137 ? 1.918 -27.984 -2.158 1 90.88 137 GLU B CA 1
ATOM 3202 C C . GLU B 1 137 ? 0.408 -27.891 -2.354 1 90.88 137 GLU B C 1
ATOM 3204 O O . GLU B 1 137 ? -0.32 -27.531 -1.424 1 90.88 137 GLU B O 1
ATOM 3209 N N . ILE B 1 138 ? 0.032 -28.125 -3.553 1 91.75 138 ILE B N 1
ATOM 3210 C CA . ILE B 1 138 ? -1.394 -28.031 -3.848 1 91.75 138 ILE B CA 1
ATOM 3211 C C . ILE B 1 138 ? -1.842 -29.297 -4.59 1 91.75 138 ILE B C 1
ATOM 3213 O O . ILE B 1 138 ? -1.036 -29.953 -5.254 1 91.75 138 ILE B O 1
ATOM 3217 N N . SER B 1 139 ? -3.102 -29.562 -4.477 1 93 139 SER B N 1
ATOM 3218 C CA . SER B 1 139 ? -3.65 -30.703 -5.199 1 93 139 SER B CA 1
ATOM 3219 C C . SER B 1 139 ? -3.906 -30.359 -6.664 1 93 139 SER B C 1
ATOM 3221 O O . SER B 1 139 ? -3.973 -29.188 -7.031 1 93 139 SER B O 1
ATOM 3223 N N . MET B 1 140 ? -4 -31.453 -7.465 1 94.06 140 MET B N 1
ATOM 3224 C CA . MET B 1 140 ? -4.328 -31.266 -8.875 1 94.06 140 MET B CA 1
ATOM 3225 C C . MET B 1 140 ? -5.688 -30.594 -9.039 1 94.06 140 MET B C 1
ATOM 3227 O O . MET B 1 140 ? -5.859 -29.734 -9.906 1 94.06 140 MET B O 1
ATOM 3231 N N . LYS B 1 141 ? -6.531 -30.859 -8.195 1 94.5 141 LYS B N 1
ATOM 3232 C CA . LYS B 1 141 ? -7.859 -30.266 -8.234 1 94.5 141 LYS B CA 1
ATOM 3233 C C . LYS B 1 141 ? -7.793 -28.766 -7.98 1 94.5 141 LYS B C 1
ATOM 3235 O O . LYS B 1 141 ? -8.5 -27.984 -8.625 1 94.5 141 LYS B O 1
ATOM 3240 N N . GLU B 1 142 ? -6.992 -28.406 -7.051 1 94.56 142 GLU B N 1
ATOM 3241 C CA . GLU B 1 142 ? -6.809 -27 -6.742 1 94.56 142 GLU B CA 1
ATOM 3242 C C . GLU B 1 142 ? -6.172 -26.25 -7.91 1 94.56 142 GLU B C 1
ATOM 3244 O O . GLU B 1 142 ? -6.562 -25.125 -8.227 1 94.56 142 GLU B O 1
ATOM 3249 N N . PHE B 1 143 ? -5.23 -26.922 -8.398 1 94.75 143 PHE B N 1
ATOM 3250 C CA . PHE B 1 143 ? -4.578 -26.328 -9.562 1 94.75 143 PHE B CA 1
ATOM 3251 C C . PHE B 1 143 ? -5.578 -26.109 -10.688 1 94.75 143 PHE B C 1
ATOM 3253 O O . PHE B 1 143 ? -5.625 -25.031 -11.289 1 94.75 143 PHE B O 1
ATOM 3260 N N . LEU B 1 144 ? -6.316 -27.109 -10.992 1 95.62 144 LEU B N 1
ATOM 3261 C CA . LEU B 1 144 ? -7.309 -27.031 -12.055 1 95.62 144 LEU B CA 1
ATOM 3262 C C . LEU B 1 144 ? -8.359 -25.969 -11.742 1 95.62 144 LEU B C 1
ATOM 3264 O O . LEU B 1 144 ? -8.828 -25.281 -12.641 1 95.62 144 LEU B O 1
ATOM 3268 N N . TRP B 1 145 ? -8.742 -25.844 -10.516 1 95.62 145 TRP B N 1
ATOM 3269 C CA . TRP B 1 145 ? -9.656 -24.797 -10.102 1 95.62 145 TRP B CA 1
ATOM 3270 C C . TRP B 1 145 ? -9.078 -23.422 -10.398 1 95.62 145 TRP B C 1
ATOM 3272 O O . TRP B 1 145 ? -9.773 -22.547 -10.922 1 95.62 145 TRP B O 1
ATOM 3282 N N . LEU B 1 146 ? -7.824 -23.266 -10.047 1 94.94 146 LEU B N 1
ATOM 3283 C CA . LEU B 1 146 ? -7.152 -21.984 -10.289 1 94.94 146 LEU B CA 1
ATOM 3284 C C . LEU B 1 146 ? -7.164 -21.641 -11.781 1 94.94 146 LEU B C 1
ATOM 3286 O O . LEU B 1 146 ? -7.422 -20.5 -12.148 1 94.94 146 LEU B O 1
ATOM 3290 N N . VAL B 1 147 ? -6.887 -22.625 -12.562 1 94.25 147 VAL B N 1
ATOM 3291 C CA . VAL B 1 147 ? -6.859 -22.422 -14.008 1 94.25 147 VAL B CA 1
ATOM 3292 C C . VAL B 1 147 ? -8.258 -22.062 -14.508 1 94.25 147 VAL B C 1
ATOM 3294 O O . VAL B 1 147 ? -8.406 -21.219 -15.383 1 94.25 147 VAL B O 1
ATOM 3297 N N . LYS B 1 148 ? -9.203 -22.703 -13.984 1 93.94 148 LYS B N 1
ATOM 3298 C CA . LYS B 1 148 ? -10.586 -22.438 -14.375 1 93.94 148 LYS B CA 1
ATOM 3299 C C . LYS B 1 148 ? -11 -21.016 -14 1 93.94 148 LYS B C 1
ATOM 3301 O O . LYS B 1 148 ? -11.688 -20.328 -14.766 1 93.94 148 LYS B O 1
ATOM 3306 N N . GLU B 1 149 ? -10.562 -20.562 -12.852 1 94 149 GLU B N 1
ATOM 3307 C CA . GLU B 1 149 ? -10.945 -19.25 -12.328 1 94 149 GLU B CA 1
ATOM 3308 C C . GLU B 1 149 ? -10.188 -18.141 -13.047 1 94 149 GLU B C 1
ATOM 3310 O O . GLU B 1 149 ? -10.625 -16.984 -13.031 1 94 149 GLU B O 1
ATOM 3315 N N . THR B 1 150 ? -9.125 -18.438 -13.555 1 93.75 150 THR B N 1
ATOM 3316 C CA . THR B 1 150 ? -8.312 -17.453 -14.258 1 93.75 150 THR B CA 1
ATOM 3317 C C . THR B 1 150 ? -8.18 -17.828 -15.734 1 93.75 150 THR B C 1
ATOM 3319 O O . THR B 1 150 ? -9.117 -17.625 -16.516 1 93.75 150 THR B O 1
ATOM 3322 N N . ASP B 1 151 ? -7.176 -18.359 -16.156 1 93.88 151 ASP B N 1
ATOM 3323 C CA . ASP B 1 151 ? -6.855 -18.938 -17.469 1 93.88 151 ASP B CA 1
ATOM 3324 C C . ASP B 1 151 ? -5.438 -19.516 -17.469 1 93.88 151 ASP B C 1
ATOM 3326 O O . ASP B 1 151 ? -4.586 -19.078 -16.688 1 93.88 151 ASP B O 1
ATOM 3330 N N . VAL B 1 152 ? -5.238 -20.438 -18.312 1 93.44 152 VAL B N 1
ATOM 3331 C CA . VAL B 1 152 ? -4.008 -21.219 -18.344 1 93.44 152 VAL B CA 1
ATOM 3332 C C . VAL B 1 152 ? -2.814 -20.312 -18.609 1 93.44 152 VAL B C 1
ATOM 3334 O O . VAL B 1 152 ? -1.772 -20.438 -17.953 1 93.44 152 VAL B O 1
ATOM 3337 N N . HIS B 1 153 ? -2.984 -19.469 -19.453 1 93.88 153 HIS B N 1
ATOM 3338 C CA . HIS B 1 153 ? -1.882 -18.594 -19.844 1 93.88 153 HIS B CA 1
ATOM 3339 C C . HIS B 1 153 ? -1.44 -17.703 -18.688 1 93.88 153 HIS B C 1
ATOM 3341 O O . HIS B 1 153 ? -0.243 -17.578 -18.422 1 93.88 153 HIS B O 1
ATOM 3347 N N . SER B 1 154 ? -2.41 -17.141 -18.031 1 95 154 SER B N 1
ATOM 3348 C CA . SER B 1 154 ? -2.123 -16.25 -16.906 1 95 154 SER B CA 1
ATOM 3349 C C . SER B 1 154 ? -1.439 -17 -15.766 1 95 154 SER B C 1
ATOM 3351 O O . SER B 1 154 ? -0.509 -16.484 -15.148 1 95 154 SER B O 1
ATOM 3353 N N . VAL B 1 155 ? -1.89 -18.203 -15.523 1 94.31 155 VAL B N 1
ATOM 3354 C CA . VAL B 1 155 ? -1.319 -19 -14.445 1 94.31 155 VAL B CA 1
ATOM 3355 C C . VAL B 1 155 ? 0.117 -19.391 -14.789 1 94.31 155 VAL B C 1
ATOM 3357 O O . VAL B 1 155 ? 1.01 -19.297 -13.938 1 94.31 155 VAL B O 1
ATOM 3360 N N . ILE B 1 156 ? 0.325 -19.766 -15.969 1 93.44 156 ILE B N 1
ATOM 3361 C CA . ILE B 1 156 ? 1.661 -20.156 -16.406 1 93.44 156 ILE B CA 1
ATOM 3362 C C . ILE B 1 156 ? 2.607 -18.969 -16.312 1 93.44 156 ILE B C 1
ATOM 3364 O O . ILE B 1 156 ? 3.727 -19.094 -15.805 1 93.44 156 ILE B O 1
ATOM 3368 N N . LEU B 1 157 ? 2.156 -17.875 -16.75 1 94.56 157 LEU B N 1
ATOM 3369 C CA . LEU B 1 157 ? 2.979 -16.672 -16.734 1 94.56 157 LEU B CA 1
ATOM 3370 C C . LEU B 1 157 ? 3.32 -16.266 -15.297 1 94.56 157 LEU B C 1
ATOM 3372 O O . LEU B 1 157 ? 4.473 -15.945 -14.992 1 94.56 157 LEU B O 1
ATOM 3376 N N . LEU B 1 158 ? 2.359 -16.266 -14.461 1 94.81 158 LEU B N 1
ATOM 3377 C CA . LEU B 1 158 ? 2.559 -15.914 -13.055 1 94.81 158 LEU B CA 1
ATOM 3378 C C . LEU B 1 158 ? 3.562 -16.844 -12.398 1 94.81 158 LEU B C 1
ATOM 3380 O O . LEU B 1 158 ? 4.52 -16.391 -11.766 1 94.81 158 LEU B O 1
ATOM 3384 N N . VAL B 1 159 ? 3.359 -18.125 -12.602 1 93.31 159 VAL B N 1
ATOM 3385 C CA . VAL B 1 159 ? 4.156 -19.141 -11.922 1 93.31 159 VAL B CA 1
ATOM 3386 C C . VAL B 1 159 ? 5.562 -19.188 -12.523 1 93.31 159 VAL B C 1
ATOM 3388 O O . VAL B 1 159 ? 6.539 -19.422 -11.812 1 93.31 159 VAL B O 1
ATOM 3391 N N . SER B 1 160 ? 5.637 -18.953 -13.75 1 91.81 160 SER B N 1
ATOM 3392 C CA . SER B 1 160 ? 6.938 -18.984 -14.406 1 91.81 160 SER B CA 1
ATOM 3393 C C . SER B 1 160 ? 7.844 -17.859 -13.906 1 91.81 160 SER B C 1
ATOM 3395 O O . SER B 1 160 ? 9.055 -18.047 -13.789 1 91.81 160 SER B O 1
ATOM 3397 N N . GLU B 1 161 ? 7.266 -16.734 -13.602 1 90.62 161 GLU B N 1
ATOM 3398 C CA . GLU B 1 161 ? 8.047 -15.562 -13.195 1 90.62 161 GLU B CA 1
ATOM 3399 C C . GLU B 1 161 ? 8.352 -15.602 -11.703 1 90.62 161 GLU B C 1
ATOM 3401 O O . GLU B 1 161 ? 9.328 -15 -11.25 1 90.62 161 GLU B O 1
ATOM 3406 N N . MET B 1 162 ? 7.625 -16.328 -11.008 1 92.81 162 MET B N 1
ATOM 3407 C CA . MET B 1 162 ? 7.832 -16.438 -9.57 1 92.81 162 MET B CA 1
ATOM 3408 C C . MET B 1 162 ? 8.75 -17.609 -9.234 1 92.81 162 MET B C 1
ATOM 3410 O O . MET B 1 162 ? 8.766 -18.609 -9.945 1 92.81 162 MET B O 1
ATOM 3414 N N . THR B 1 163 ? 9.484 -17.469 -8.18 1 93.88 163 THR B N 1
ATOM 3415 C CA . THR B 1 163 ? 10.273 -18.594 -7.707 1 93.88 163 THR B CA 1
ATOM 3416 C C . THR B 1 163 ? 9.398 -19.609 -6.977 1 93.88 163 THR B C 1
ATOM 3418 O O . THR B 1 163 ? 8.305 -19.266 -6.508 1 93.88 163 THR B O 1
ATOM 3421 N N . VAL B 1 164 ? 9.891 -20.844 -6.895 1 94.38 164 VAL B N 1
ATOM 3422 C CA . VAL B 1 164 ? 9.172 -21.891 -6.188 1 94.38 164 VAL B CA 1
ATOM 3423 C C . VAL B 1 164 ? 8.977 -21.5 -4.727 1 94.38 164 VAL B C 1
ATOM 3425 O O . VAL B 1 164 ? 7.906 -21.703 -4.156 1 94.38 164 VAL B O 1
ATOM 3428 N N . ALA B 1 165 ? 9.977 -20.922 -4.23 1 95.19 165 ALA B N 1
ATOM 3429 C CA . ALA B 1 165 ? 9.922 -20.5 -2.834 1 95.19 165 ALA B CA 1
ATOM 3430 C C . ALA B 1 165 ? 8.828 -19.453 -2.615 1 95.19 165 ALA B C 1
ATOM 3432 O O . ALA B 1 165 ? 8.094 -19.516 -1.632 1 95.19 165 ALA B O 1
ATOM 3433 N N . ASP B 1 166 ? 8.742 -18.547 -3.51 1 95.5 166 ASP B N 1
ATOM 3434 C CA . ASP B 1 166 ? 7.727 -17.5 -3.414 1 95.5 166 ASP B CA 1
ATOM 3435 C C . ASP B 1 166 ? 6.324 -18.078 -3.559 1 95.5 166 ASP B C 1
ATOM 3437 O O . ASP B 1 166 ? 5.406 -17.688 -2.832 1 95.5 166 ASP B O 1
ATOM 3441 N N . CYS B 1 167 ? 6.23 -18.984 -4.477 1 95.19 167 CYS B N 1
ATOM 3442 C CA . CYS B 1 167 ? 4.941 -19.641 -4.656 1 95.19 167 CYS B CA 1
ATOM 3443 C C . CYS B 1 167 ? 4.523 -20.375 -3.391 1 95.19 167 CYS B C 1
ATOM 3445 O O . CYS B 1 167 ? 3.381 -20.25 -2.943 1 95.19 167 CYS B O 1
ATOM 3447 N N . LYS B 1 168 ? 5.418 -21.094 -2.861 1 94.75 168 LYS B N 1
ATOM 3448 C CA . LYS B 1 168 ? 5.141 -21.844 -1.643 1 94.75 168 LYS B CA 1
ATOM 3449 C C . LYS B 1 168 ? 4.766 -20.906 -0.494 1 94.75 168 LYS B C 1
ATOM 3451 O O . LYS B 1 168 ? 3.832 -21.188 0.263 1 94.75 168 LYS B O 1
ATOM 3456 N N . ARG B 1 169 ? 5.438 -19.875 -0.457 1 94.75 169 ARG B N 1
ATOM 3457 C CA . ARG B 1 169 ? 5.168 -18.906 0.591 1 94.75 169 ARG B CA 1
ATOM 3458 C C . ARG B 1 169 ? 3.76 -18.328 0.456 1 94.75 169 ARG B C 1
ATOM 3460 O O . ARG B 1 169 ? 3.045 -18.188 1.449 1 94.75 169 ARG B O 1
ATOM 3467 N N . TRP B 1 170 ? 3.443 -17.984 -0.694 1 94.62 170 TRP B N 1
ATOM 3468 C CA . TRP B 1 170 ? 2.104 -17.453 -0.936 1 94.62 170 TRP B CA 1
ATOM 3469 C C . TRP B 1 170 ? 1.038 -18.469 -0.545 1 94.62 170 TRP B C 1
ATOM 3471 O O . TRP B 1 170 ? 0.103 -18.156 0.192 1 94.62 170 TRP B O 1
ATOM 3481 N N . ILE B 1 171 ? 1.177 -19.625 -1.012 1 93.62 171 ILE B N 1
ATOM 3482 C CA . ILE B 1 171 ? 0.191 -20.688 -0.802 1 93.62 171 ILE B CA 1
ATOM 3483 C C . ILE B 1 171 ? 0.03 -20.953 0.693 1 93.62 171 ILE B C 1
ATOM 3485 O O . ILE B 1 171 ? -1.092 -21.094 1.188 1 93.62 171 ILE B O 1
ATOM 3489 N N . LYS B 1 172 ? 1.094 -21 1.34 1 91.94 172 LYS B N 1
ATOM 3490 C CA . LYS B 1 172 ? 1.07 -21.297 2.77 1 91.94 172 LYS B CA 1
ATOM 3491 C C . LYS B 1 172 ? 0.444 -20.141 3.561 1 91.94 172 LYS B C 1
ATOM 3493 O O . LYS B 1 172 ? -0.252 -20.375 4.551 1 91.94 172 LYS B O 1
ATOM 3498 N N . THR B 1 173 ? 0.614 -18.969 3.102 1 92.62 173 THR B N 1
ATOM 3499 C CA . THR B 1 173 ? 0.21 -17.797 3.875 1 92.62 173 THR B CA 1
ATOM 3500 C C . THR B 1 173 ? -1.203 -17.359 3.498 1 92.62 173 THR B C 1
ATOM 3502 O O . THR B 1 173 ? -1.996 -16.984 4.367 1 92.62 173 THR B O 1
ATOM 3505 N N . ARG B 1 174 ? -1.477 -17.391 2.221 1 91.88 174 ARG B N 1
ATOM 3506 C CA . ARG B 1 174 ? -2.715 -16.766 1.769 1 91.88 174 ARG B CA 1
ATOM 3507 C C . ARG B 1 174 ? -3.646 -17.797 1.134 1 91.88 174 ARG B C 1
ATOM 3509 O O . ARG B 1 174 ? -4.848 -17.547 0.999 1 91.88 174 ARG B O 1
ATOM 3516 N N . GLY B 1 175 ? -3.059 -18.891 0.764 1 90.62 175 GLY B N 1
ATOM 3517 C CA . GLY B 1 175 ? -3.857 -19.844 0.01 1 90.62 175 GLY B CA 1
ATOM 3518 C C . GLY B 1 175 ? -4.043 -19.453 -1.443 1 90.62 175 GLY B C 1
ATOM 3519 O O . GLY B 1 175 ? -3.311 -18.609 -1.96 1 90.62 175 GLY B O 1
ATOM 3520 N N . LEU B 1 176 ? -5.02 -20.109 -2.156 1 93.31 176 LEU B N 1
ATOM 3521 C CA . LEU B 1 176 ? -5.16 -19.906 -3.596 1 93.31 176 LEU B CA 1
ATOM 3522 C C . LEU B 1 176 ? -6.359 -19.031 -3.912 1 93.31 176 LEU B C 1
ATOM 3524 O O . LEU B 1 176 ? -6.469 -18.5 -5.02 1 93.31 176 LEU B O 1
ATOM 3528 N N . GLU B 1 177 ? -7.188 -18.766 -3.008 1 91.38 177 GLU B N 1
ATOM 3529 C CA . GLU B 1 177 ? -8.516 -18.203 -3.252 1 91.38 177 GLU B CA 1
ATOM 3530 C C . GLU B 1 177 ? -8.422 -16.75 -3.695 1 91.38 177 GLU B C 1
ATOM 3532 O O . GLU B 1 177 ? -9.25 -16.281 -4.484 1 91.38 177 GLU B O 1
ATOM 3537 N N . GLU B 1 178 ? -7.418 -16.109 -3.242 1 92.88 178 GLU B N 1
ATOM 3538 C CA . GLU B 1 178 ? -7.332 -14.68 -3.506 1 92.88 178 GLU B CA 1
ATOM 3539 C C . GLU B 1 178 ? -6.609 -14.398 -4.82 1 92.88 178 GLU B C 1
ATOM 3541 O O . GLU B 1 178 ? -6.715 -13.305 -5.375 1 92.88 178 GLU B O 1
ATOM 3546 N N . LEU B 1 179 ? -5.926 -15.344 -5.281 1 93.62 179 LEU B N 1
ATOM 3547 C CA . LEU B 1 179 ? -5.078 -15.141 -6.449 1 93.62 179 LEU B CA 1
ATOM 3548 C C . LEU B 1 179 ? -5.91 -14.781 -7.676 1 93.62 179 LEU B C 1
ATOM 3550 O O . LEU B 1 179 ? -5.582 -13.844 -8.398 1 93.62 179 LEU B O 1
ATOM 3554 N N . PRO B 1 180 ? -6.961 -15.492 -7.902 1 94.62 180 PRO B N 1
ATOM 3555 C CA . PRO B 1 180 ? -7.785 -15.125 -9.055 1 94.62 180 PRO B CA 1
ATOM 3556 C C . PRO B 1 180 ? -8.344 -13.711 -8.953 1 94.62 180 PRO B C 1
ATOM 3558 O O . PRO B 1 180 ? -8.453 -13.008 -9.961 1 94.62 180 PRO B O 1
ATOM 3561 N N . VAL B 1 181 ? -8.68 -13.305 -7.824 1 95 181 VAL B N 1
ATOM 3562 C CA . VAL B 1 181 ? -9.227 -11.969 -7.605 1 95 181 VAL B CA 1
ATOM 3563 C C . VAL B 1 181 ? -8.18 -10.922 -7.969 1 95 181 VAL B C 1
ATOM 3565 O O . VAL B 1 181 ? -8.477 -9.961 -8.68 1 95 181 VAL B O 1
ATOM 3568 N N . ILE B 1 182 ? -7.035 -11.141 -7.523 1 96 182 ILE B N 1
ATOM 3569 C CA . ILE B 1 182 ? -5.938 -10.211 -7.754 1 96 182 ILE B CA 1
ATOM 3570 C C . ILE B 1 182 ? -5.598 -10.172 -9.242 1 96 182 ILE B C 1
ATOM 3572 O O . ILE B 1 182 ? -5.457 -9.094 -9.828 1 96 182 ILE B O 1
ATOM 3576 N N . MET B 1 183 ? -5.562 -11.297 -9.828 1 95.25 183 MET B N 1
ATOM 3577 C CA . MET B 1 183 ? -5.18 -11.383 -11.234 1 95.25 183 MET B CA 1
ATOM 3578 C C . MET B 1 183 ? -6.262 -10.797 -12.125 1 95.25 183 MET B C 1
ATOM 3580 O O . MET B 1 183 ? -5.961 -10.211 -13.172 1 95.25 183 MET B O 1
ATOM 3584 N N . LYS B 1 184 ? -7.457 -10.922 -11.766 1 94.81 184 LYS B N 1
ATOM 3585 C CA . LYS B 1 184 ? -8.555 -10.359 -12.547 1 94.81 184 LYS B CA 1
ATOM 3586 C C . LYS B 1 184 ? -8.586 -8.836 -12.438 1 94.81 184 LYS B C 1
ATOM 3588 O O . LYS B 1 184 ? -8.906 -8.141 -13.398 1 94.81 184 LYS B O 1
ATOM 3593 N N . PHE B 1 185 ? -8.242 -8.375 -11.336 1 96.88 185 PHE B N 1
ATOM 3594 C CA . PHE B 1 185 ? -8.281 -6.934 -11.086 1 96.88 185 PHE B CA 1
ATOM 3595 C C . PHE B 1 185 ? -7.098 -6.238 -11.742 1 96.88 185 PHE B C 1
ATOM 3597 O O . PHE B 1 185 ? -7.27 -5.266 -12.477 1 96.88 185 PHE B O 1
ATOM 3604 N N . PHE B 1 186 ? -5.895 -6.746 -11.523 1 97.38 186 PHE B N 1
ATOM 3605 C CA . PHE B 1 186 ? -4.68 -6.082 -11.977 1 97.38 186 PHE B CA 1
ATOM 3606 C C . PHE B 1 186 ? -4.297 -6.551 -13.375 1 97.38 186 PHE B C 1
ATOM 3608 O O . PHE B 1 186 ? -3.67 -5.809 -14.133 1 97.38 186 PHE B O 1
ATOM 3615 N N . GLY B 1 187 ? -4.656 -7.766 -13.672 1 96 187 GLY B N 1
ATOM 3616 C CA . GLY B 1 187 ? -4 -8.461 -14.766 1 96 187 GLY B CA 1
ATOM 3617 C C . GLY B 1 187 ? -2.686 -9.102 -14.367 1 96 187 GLY B C 1
ATOM 3618 O O . GLY B 1 187 ? -2.062 -8.688 -13.383 1 96 187 GLY B O 1
ATOM 3619 N N . VAL B 1 188 ? -2.279 -10.086 -15.086 1 95.75 188 VAL B N 1
ATOM 3620 C CA . VAL B 1 188 ? -1.116 -10.875 -14.695 1 95.75 188 VAL B CA 1
ATOM 3621 C C . VAL B 1 188 ? 0.148 -10.023 -14.812 1 95.75 188 VAL B C 1
ATOM 3623 O O . VAL B 1 188 ? 1.027 -10.086 -13.953 1 95.75 188 VAL B O 1
ATOM 3626 N N . GLU B 1 189 ? 0.242 -9.227 -15.812 1 95.38 189 GLU B N 1
ATOM 3627 C CA . GLU B 1 189 ? 1.437 -8.414 -16.016 1 95.38 189 GLU B CA 1
ATOM 3628 C C . GLU B 1 189 ? 1.605 -7.383 -14.906 1 95.38 189 GLU B C 1
ATOM 3630 O O . GLU B 1 189 ? 2.709 -7.195 -14.391 1 95.38 189 GLU B O 1
ATOM 3635 N N . ASN B 1 190 ? 0.51 -6.754 -14.609 1 96.62 190 ASN B N 1
ATOM 3636 C CA . ASN B 1 190 ? 0.55 -5.77 -13.531 1 96.62 190 ASN B CA 1
ATOM 3637 C C . ASN B 1 190 ? 0.83 -6.43 -12.18 1 96.62 190 ASN B C 1
ATOM 3639 O O . ASN B 1 190 ? 1.561 -5.879 -11.359 1 96.62 190 ASN B O 1
ATOM 3643 N N . THR B 1 191 ? 0.244 -7.559 -11.984 1 96.62 191 THR B N 1
ATOM 3644 C CA . THR B 1 191 ? 0.501 -8.312 -10.758 1 96.62 191 THR B CA 1
ATOM 3645 C C . THR B 1 191 ? 1.987 -8.625 -10.625 1 96.62 191 THR B C 1
ATOM 3647 O O . THR B 1 191 ? 2.574 -8.422 -9.555 1 96.62 191 THR B O 1
ATOM 3650 N N . LEU B 1 192 ? 2.521 -9.055 -11.672 1 95.75 192 LEU B N 1
ATOM 3651 C CA . LEU B 1 192 ? 3.939 -9.398 -11.664 1 95.75 192 LEU B CA 1
ATOM 3652 C C . LEU B 1 192 ? 4.797 -8.148 -11.445 1 95.75 192 LEU B C 1
ATOM 3654 O O . LEU B 1 192 ? 5.82 -8.211 -10.766 1 95.75 192 LEU B O 1
ATOM 3658 N N . SER B 1 193 ? 4.379 -7.09 -12.023 1 95.31 193 SER B N 1
ATOM 3659 C CA . SER B 1 193 ? 5.094 -5.836 -11.836 1 95.31 193 SER B CA 1
ATOM 3660 C C . SER B 1 193 ? 5.09 -5.414 -10.367 1 95.31 193 SER B C 1
ATOM 3662 O O . SER B 1 193 ? 6.117 -4.973 -9.844 1 95.31 193 SER B O 1
ATOM 3664 N N . ILE B 1 194 ? 3.992 -5.551 -9.734 1 96 194 ILE B N 1
ATOM 3665 C CA . ILE B 1 194 ? 3.863 -5.199 -8.328 1 96 194 ILE B CA 1
ATOM 3666 C C . ILE B 1 194 ? 4.727 -6.137 -7.48 1 96 194 ILE B C 1
ATOM 3668 O O . ILE B 1 194 ? 5.469 -5.684 -6.605 1 96 194 ILE B O 1
ATOM 3672 N N . PHE B 1 195 ? 4.66 -7.406 -7.785 1 94.81 195 PHE B N 1
ATOM 3673 C CA . PHE B 1 195 ? 5.457 -8.383 -7.047 1 94.81 195 PHE B CA 1
ATOM 3674 C C . PHE B 1 195 ? 6.945 -8.141 -7.273 1 94.81 195 PHE B C 1
ATOM 3676 O O . PHE B 1 195 ? 7.75 -8.32 -6.359 1 94.81 195 PHE B O 1
ATOM 3683 N N . GLY B 1 196 ? 7.227 -7.816 -8.477 1 93.06 196 GLY B N 1
ATOM 3684 C CA . GLY B 1 196 ? 8.617 -7.523 -8.789 1 93.06 196 GLY B CA 1
ATOM 3685 C C . GLY B 1 196 ? 9.148 -6.309 -8.047 1 93.06 196 GLY B C 1
ATOM 3686 O O . GLY B 1 196 ? 10.297 -6.309 -7.59 1 93.06 196 GLY B O 1
ATOM 3687 N N . LYS B 1 197 ? 8.359 -5.363 -7.867 1 92.88 197 LYS B N 1
ATOM 3688 C CA . LYS B 1 197 ? 8.766 -4.125 -7.211 1 92.88 197 LYS B CA 1
ATOM 3689 C C . LYS B 1 197 ? 8.852 -4.309 -5.699 1 92.88 197 LYS B C 1
ATOM 3691 O O . LYS B 1 197 ? 9.797 -3.824 -5.062 1 92.88 197 LYS B O 1
ATOM 3696 N N . LEU B 1 198 ? 7.93 -4.957 -5.121 1 94.06 198 LEU B N 1
ATOM 3697 C CA . LEU B 1 198 ? 7.816 -5.074 -3.67 1 94.06 198 LEU B CA 1
ATOM 3698 C C . LEU B 1 198 ? 8.633 -6.258 -3.156 1 94.06 198 LEU B C 1
ATOM 3700 O O . LEU B 1 198 ? 9.219 -6.191 -2.074 1 94.06 198 LEU B O 1
ATOM 3704 N N . GLY B 1 199 ? 8.68 -7.273 -3.971 1 92.81 199 GLY B N 1
ATOM 3705 C CA . GLY B 1 199 ? 9.086 -8.57 -3.449 1 92.81 199 GLY B CA 1
ATOM 3706 C C . GLY B 1 199 ? 7.969 -9.312 -2.746 1 92.81 199 GLY B C 1
ATOM 3707 O O . GLY B 1 199 ? 7.043 -8.695 -2.213 1 92.81 199 GLY B O 1
ATOM 3708 N N . MET B 1 200 ? 8.094 -10.602 -2.631 1 93.5 200 MET B N 1
ATOM 3709 C CA . MET B 1 200 ? 7.008 -11.445 -2.148 1 93.5 200 MET B CA 1
ATOM 3710 C C . MET B 1 200 ? 6.777 -11.234 -0.656 1 93.5 200 MET B C 1
ATOM 3712 O O . MET B 1 200 ? 5.633 -11.172 -0.206 1 93.5 200 MET B O 1
ATOM 3716 N N . VAL B 1 201 ? 7.785 -11.109 0.015 1 93.69 201 VAL B N 1
ATOM 3717 C CA . VAL B 1 201 ? 7.656 -10.977 1.462 1 93.69 201 VAL B CA 1
ATOM 3718 C C . VAL B 1 201 ? 6.895 -9.695 1.795 1 93.69 201 VAL B C 1
ATOM 3720 O O . VAL B 1 201 ? 5.902 -9.727 2.527 1 93.69 201 VAL B O 1
ATOM 3723 N N . LYS B 1 202 ? 7.266 -8.617 1.219 1 94.69 202 LYS B N 1
ATOM 3724 C CA . LYS B 1 202 ? 6.605 -7.34 1.476 1 94.69 202 LYS B CA 1
ATOM 3725 C C . LYS B 1 202 ? 5.184 -7.336 0.922 1 94.69 202 LYS B C 1
ATOM 3727 O O . LYS B 1 202 ? 4.285 -6.723 1.504 1 94.69 202 LYS B O 1
ATOM 3732 N N . ALA B 1 203 ? 5.094 -7.965 -0.184 1 95.19 203 ALA B N 1
ATOM 3733 C CA . ALA B 1 203 ? 3.758 -8.055 -0.766 1 95.19 203 ALA B CA 1
ATOM 3734 C C . ALA B 1 203 ? 2.797 -8.773 0.179 1 95.19 203 ALA B C 1
ATOM 3736 O O . ALA B 1 203 ? 1.661 -8.336 0.373 1 95.19 203 ALA B O 1
ATOM 3737 N N . LEU B 1 204 ? 3.26 -9.828 0.754 1 95.19 204 LEU B N 1
ATOM 3738 C CA . LEU B 1 204 ? 2.432 -10.602 1.676 1 95.19 204 LEU B CA 1
ATOM 3739 C C . LEU B 1 204 ? 2.146 -9.805 2.945 1 95.19 204 LEU B C 1
ATOM 3741 O O . LEU B 1 204 ? 1.032 -9.844 3.473 1 95.19 204 LEU B O 1
ATOM 3745 N N . GLU B 1 205 ? 3.102 -9.117 3.385 1 95.69 205 GLU B N 1
ATOM 3746 C CA . GLU B 1 205 ? 2.908 -8.281 4.562 1 95.69 205 GLU B CA 1
ATOM 3747 C C . GLU B 1 205 ? 1.91 -7.16 4.285 1 95.69 205 GLU B C 1
ATOM 3749 O O . GLU B 1 205 ? 1.094 -6.82 5.145 1 95.69 205 GLU B O 1
ATOM 3754 N N . LEU B 1 206 ? 2.051 -6.609 3.158 1 95.56 206 LEU B N 1
ATOM 3755 C CA . LEU B 1 206 ? 1.119 -5.566 2.75 1 95.56 206 LEU B CA 1
ATOM 3756 C C . LEU B 1 206 ? -0.309 -6.098 2.703 1 95.56 206 LEU B C 1
ATOM 3758 O O . LEU B 1 206 ? -1.238 -5.441 3.178 1 95.56 206 LEU B O 1
ATOM 3762 N N . LEU B 1 207 ? -0.4 -7.223 2.156 1 94.12 207 LEU B N 1
ATOM 3763 C CA . LEU B 1 207 ? -1.714 -7.848 2.07 1 94.12 207 LEU B CA 1
ATOM 3764 C C . LEU B 1 207 ? -2.252 -8.18 3.457 1 94.12 207 LEU B C 1
ATOM 3766 O O . LEU B 1 207 ? -3.461 -8.117 3.691 1 94.12 207 LEU B O 1
ATOM 3770 N N . HIS B 1 208 ? -1.389 -8.586 4.254 1 94 208 HIS B N 1
ATOM 3771 C CA . HIS B 1 208 ? -1.788 -8.875 5.629 1 94 208 HIS B CA 1
ATOM 3772 C C . HIS B 1 208 ? -2.266 -7.613 6.34 1 94 208 HIS B C 1
ATOM 3774 O O . HIS B 1 208 ? -3.262 -7.645 7.066 1 94 208 HIS B O 1
ATOM 3780 N N . LEU B 1 209 ? -1.622 -6.59 6.051 1 94.88 209 LEU B N 1
ATOM 3781 C CA . LEU B 1 209 ? -1.917 -5.316 6.699 1 94.88 209 LEU B CA 1
ATOM 3782 C C . LEU B 1 209 ? -3.225 -4.73 6.18 1 94.88 209 LEU B C 1
ATOM 3784 O O . LEU B 1 209 ? -4.082 -4.32 6.969 1 94.88 209 LEU B O 1
ATOM 3788 N N . LEU B 1 210 ? -3.418 -4.668 4.922 1 94.19 210 LEU B N 1
ATOM 3789 C CA . LEU B 1 210 ? -4.539 -3.957 4.316 1 94.19 210 LEU B CA 1
ATOM 3790 C C . LEU B 1 210 ? -5.715 -4.898 4.078 1 94.19 210 LEU B C 1
ATOM 3792 O O . LEU B 1 210 ? -6.871 -4.477 4.113 1 94.19 210 LEU B O 1
ATOM 3796 N N . GLY B 1 211 ? -5.379 -6.129 3.854 1 92.62 211 GLY B N 1
ATOM 3797 C CA . GLY B 1 211 ? -6.383 -7.012 3.275 1 92.62 211 GLY B CA 1
ATOM 3798 C C . GLY B 1 211 ? -6.52 -6.852 1.772 1 92.62 211 GLY B C 1
ATOM 3799 O O . GLY B 1 211 ? -6.16 -5.812 1.217 1 92.62 211 GLY B O 1
ATOM 3800 N N . THR B 1 212 ? -7.102 -7.816 1.188 1 94.38 212 THR B N 1
ATOM 3801 C CA . THR B 1 212 ? -7.156 -7.84 -0.269 1 94.38 212 THR B CA 1
ATOM 3802 C C . THR B 1 212 ? -8.133 -6.785 -0.79 1 94.38 212 THR B C 1
ATOM 3804 O O . THR B 1 212 ? -7.805 -6.039 -1.717 1 94.38 212 THR B O 1
ATOM 3807 N N . LYS B 1 213 ? -9.258 -6.715 -0.229 1 94.44 213 LYS B N 1
ATOM 3808 C CA . LYS B 1 213 ? -10.266 -5.777 -0.715 1 94.44 213 LYS B CA 1
ATOM 3809 C C . LYS B 1 213 ? -9.773 -4.336 -0.61 1 94.44 213 LYS B C 1
ATOM 3811 O O . LYS B 1 213 ? -9.852 -3.574 -1.577 1 94.44 213 LYS B O 1
ATOM 3816 N N . GLU B 1 214 ? -9.266 -3.986 0.482 1 94.69 214 GLU B N 1
ATOM 3817 C CA . GLU B 1 214 ? -8.766 -2.633 0.707 1 94.69 214 GLU B CA 1
ATOM 3818 C C . GLU B 1 214 ? -7.582 -2.324 -0.204 1 94.69 214 GLU B C 1
ATOM 3820 O O . GLU B 1 214 ? -7.43 -1.192 -0.669 1 94.69 214 GLU B O 1
ATOM 3825 N N . MET B 1 215 ? -6.77 -3.301 -0.373 1 95.75 215 MET B N 1
ATOM 3826 C CA . MET B 1 215 ? -5.637 -3.127 -1.275 1 95.75 215 MET B CA 1
ATOM 3827 C C . MET B 1 215 ? -6.109 -2.828 -2.693 1 95.75 215 MET B C 1
ATOM 3829 O O . MET B 1 215 ? -5.566 -1.946 -3.361 1 95.75 215 MET B O 1
ATOM 3833 N N . LEU B 1 216 ? -7.129 -3.504 -3.105 1 96.75 216 LEU B N 1
ATOM 3834 C CA . LEU B 1 216 ? -7.66 -3.279 -4.445 1 96.75 216 LEU B CA 1
ATOM 3835 C C . LEU B 1 216 ? -8.289 -1.896 -4.555 1 96.75 216 LEU B C 1
ATOM 3837 O O . LEU B 1 216 ? -8.055 -1.181 -5.535 1 96.75 216 LEU B O 1
ATOM 3841 N N . GLU B 1 217 ? -9 -1.551 -3.582 1 96.38 217 GLU B N 1
ATOM 3842 C CA . GLU B 1 217 ? -9.648 -0.245 -3.584 1 96.38 217 GLU B CA 1
ATOM 3843 C C . GLU B 1 217 ? -8.625 0.885 -3.584 1 96.38 217 GLU B C 1
ATOM 3845 O O . GLU B 1 217 ? -8.781 1.871 -4.309 1 96.38 217 GLU B O 1
ATOM 3850 N N . LEU B 1 218 ? -7.684 0.755 -2.73 1 96.88 218 LEU B N 1
ATOM 3851 C CA . LEU B 1 218 ? -6.621 1.755 -2.682 1 96.88 218 LEU B CA 1
ATOM 3852 C C . LEU B 1 218 ? -5.895 1.841 -4.02 1 96.88 218 LEU B C 1
ATOM 3854 O O . LEU B 1 218 ? -5.574 2.936 -4.488 1 96.88 218 LEU B O 1
ATOM 3858 N N . SER B 1 219 ? -5.625 0.686 -4.605 1 97.31 219 SER B N 1
ATOM 3859 C CA . SER B 1 219 ? -4.949 0.66 -5.898 1 97.31 219 SER B CA 1
ATOM 3860 C C . SER B 1 219 ? -5.781 1.359 -6.969 1 97.31 219 SER B C 1
ATOM 3862 O O . SER B 1 219 ? -5.234 2.045 -7.836 1 97.31 219 SER B O 1
ATOM 3864 N N . PHE B 1 220 ? -7.047 1.174 -6.871 1 97.31 220 PHE B N 1
ATOM 3865 C CA . PHE B 1 220 ? -7.93 1.833 -7.828 1 97.31 220 PHE B CA 1
ATOM 3866 C C . PHE B 1 220 ? -7.844 3.348 -7.688 1 97.31 220 PHE B C 1
ATOM 3868 O O . PHE B 1 220 ? -7.742 4.062 -8.688 1 97.31 220 PHE B O 1
ATOM 3875 N N . VAL B 1 221 ? -7.836 3.814 -6.488 1 97 221 VAL B N 1
ATOM 3876 C CA . VAL B 1 221 ? -7.75 5.246 -6.219 1 97 221 VAL B CA 1
ATOM 3877 C C . VAL B 1 221 ? -6.43 5.793 -6.758 1 97 221 VAL B C 1
ATOM 3879 O O . VAL B 1 221 ? -6.402 6.828 -7.426 1 97 221 VAL B O 1
ATOM 3882 N N . ILE B 1 222 ? -5.406 5.121 -6.523 1 97.38 222 ILE B N 1
ATOM 3883 C CA . ILE B 1 222 ? -4.074 5.559 -6.922 1 97.38 222 ILE B CA 1
ATOM 3884 C C . ILE B 1 222 ? -3.957 5.539 -8.445 1 97.38 222 ILE B C 1
ATOM 3886 O O . ILE B 1 222 ? -3.307 6.402 -9.039 1 97.38 222 ILE B O 1
ATOM 3890 N N . SER B 1 223 ? -4.594 4.57 -9.039 1 96.81 223 SER B N 1
ATOM 3891 C CA . SER B 1 223 ? -4.5 4.418 -10.484 1 96.81 223 SER B CA 1
ATOM 3892 C C . SER B 1 223 ? -5.133 5.605 -11.203 1 96.81 223 SER B C 1
ATOM 3894 O O . SER B 1 223 ? -4.852 5.848 -12.383 1 96.81 223 SER B O 1
ATOM 3896 N N . LYS B 1 224 ? -5.961 6.387 -10.57 1 96.25 224 LYS B N 1
ATOM 3897 C CA . LYS B 1 224 ? -6.625 7.543 -11.156 1 96.25 224 LYS B CA 1
ATOM 3898 C C . LYS B 1 224 ? -5.793 8.805 -10.984 1 96.25 224 LYS B C 1
ATOM 3900 O O . LYS B 1 224 ? -6.117 9.859 -11.539 1 96.25 224 LYS B O 1
ATOM 3905 N N . MET B 1 225 ? -4.758 8.688 -10.266 1 96.69 225 MET B N 1
ATOM 3906 C CA . MET B 1 225 ? -3.926 9.852 -9.977 1 96.69 225 MET B CA 1
ATOM 3907 C C . MET B 1 225 ? -2.9 10.086 -11.078 1 96.69 225 MET B C 1
ATOM 3909 O O . MET B 1 225 ? -2.451 9.133 -11.719 1 96.69 225 MET B O 1
ATOM 3913 N N . GLU B 1 226 ? -2.633 11.359 -11.25 1 95.25 226 GLU B N 1
ATOM 3914 C CA . GLU B 1 226 ? -1.563 11.719 -12.172 1 95.25 226 GLU B CA 1
ATOM 3915 C C . GLU B 1 226 ? -0.249 11.953 -11.438 1 95.25 226 GLU B C 1
ATOM 3917 O O . GLU B 1 226 ? -0 13.055 -10.938 1 95.25 226 GLU B O 1
ATOM 3922 N N . LEU B 1 227 ? 0.555 10.891 -11.469 1 96.88 227 LEU B N 1
ATOM 3923 C CA . LEU B 1 227 ? 1.806 10.961 -10.719 1 96.88 227 LEU B CA 1
ATOM 3924 C C . LEU B 1 227 ? 3.002 11.008 -11.664 1 96.88 227 LEU B C 1
ATOM 3926 O O . LEU B 1 227 ? 2.922 10.523 -12.797 1 96.88 227 LEU B O 1
ATOM 3930 N N . SER B 1 228 ? 4.07 11.68 -11.172 1 95.19 228 SER B N 1
ATOM 3931 C CA . SER B 1 228 ? 5.285 11.805 -11.977 1 95.19 228 SER B CA 1
ATOM 3932 C C . SER B 1 228 ? 6.492 11.227 -11.25 1 95.19 228 SER B C 1
ATOM 3934 O O . SER B 1 228 ? 6.734 11.547 -10.078 1 95.19 228 SER B O 1
ATOM 3936 N N . GLN B 1 229 ? 7.266 10.469 -12.039 1 93.38 229 GLN B N 1
ATOM 3937 C CA . GLN B 1 229 ? 8.453 9.828 -11.477 1 93.38 229 GLN B CA 1
ATOM 3938 C C . GLN B 1 229 ? 9.5 10.867 -11.094 1 93.38 229 GLN B C 1
ATOM 3940 O O . GLN B 1 229 ? 10.297 10.648 -10.18 1 93.38 229 GLN B O 1
ATOM 3945 N N . LYS B 1 230 ? 9.5 11.969 -11.648 1 93.25 230 LYS B N 1
ATOM 3946 C CA . LYS B 1 230 ? 10.484 13.023 -11.43 1 93.25 230 LYS B CA 1
ATOM 3947 C C . LYS B 1 230 ? 10.344 13.617 -10.031 1 93.25 230 LYS B C 1
ATOM 3949 O O . LYS B 1 230 ? 11.281 14.219 -9.508 1 93.25 230 LYS B O 1
ATOM 3954 N N . LYS B 1 231 ? 9.211 13.453 -9.484 1 93.44 231 LYS B N 1
ATOM 3955 C CA . LYS B 1 231 ? 8.938 14.055 -8.18 1 93.44 231 LYS B CA 1
ATOM 3956 C C . LYS B 1 231 ? 9.391 13.141 -7.047 1 93.44 231 LYS B C 1
ATOM 3958 O O . LYS B 1 231 ? 9.281 13.5 -5.875 1 93.44 231 LYS B O 1
ATOM 3963 N N . ILE B 1 232 ? 9.906 11.969 -7.41 1 94.25 232 ILE B N 1
ATOM 3964 C CA . ILE B 1 232 ? 10.43 11.055 -6.398 1 94.25 232 ILE B CA 1
ATOM 3965 C C . ILE B 1 232 ? 11.883 11.406 -6.094 1 94.25 232 ILE B C 1
ATOM 3967 O O . ILE B 1 232 ? 12.758 11.242 -6.945 1 94.25 232 ILE B O 1
ATOM 3971 N N . PRO B 1 233 ? 12.07 11.836 -4.891 1 91.38 233 PRO B N 1
ATOM 3972 C CA . PRO B 1 233 ? 13.453 12.195 -4.566 1 91.38 233 PRO B CA 1
ATOM 3973 C C . PRO B 1 233 ? 14.359 10.977 -4.43 1 91.38 233 PRO B C 1
ATOM 3975 O O . PRO B 1 233 ? 13.891 9.875 -4.117 1 91.38 233 PRO B O 1
ATOM 3978 N N . GLU B 1 234 ? 15.609 11.242 -4.59 1 85.81 234 GLU B N 1
ATOM 3979 C CA . GLU B 1 234 ? 16.594 10.172 -4.461 1 85.81 234 GLU B CA 1
ATOM 3980 C C . GLU B 1 234 ? 16.812 9.797 -2.996 1 85.81 234 GLU B C 1
ATOM 3982 O O . GLU B 1 234 ? 16.922 8.617 -2.658 1 85.81 234 GLU B O 1
ATOM 3987 N N . VAL B 1 235 ? 16.859 10.883 -2.191 1 83.31 235 VAL B N 1
ATOM 3988 C CA . VAL B 1 235 ? 17.078 10.672 -0.766 1 83.31 235 VAL B CA 1
ATOM 3989 C C . VAL B 1 235 ? 15.953 11.32 0.041 1 83.31 235 VAL B C 1
ATOM 3991 O O . VAL B 1 235 ? 15.57 12.461 -0.224 1 83.31 235 VAL B O 1
ATOM 3994 N N . ILE B 1 236 ? 15.43 10.422 0.863 1 83.56 236 ILE B N 1
ATOM 3995 C CA . ILE B 1 236 ? 14.383 10.945 1.736 1 83.56 236 ILE B CA 1
ATOM 3996 C C . ILE B 1 236 ? 14.883 10.961 3.18 1 83.56 236 ILE B C 1
ATOM 3998 O O . ILE B 1 236 ? 15.281 9.93 3.719 1 83.56 236 ILE B O 1
ATOM 4002 N N . HIS B 1 237 ? 14.914 12.172 3.738 1 74.81 237 HIS B N 1
ATOM 4003 C CA . HIS B 1 237 ? 15.367 12.32 5.117 1 74.81 237 HIS B CA 1
ATOM 4004 C C . HIS B 1 237 ? 14.242 12.023 6.102 1 74.81 237 HIS B C 1
ATOM 4006 O O . HIS B 1 237 ? 13.117 12.508 5.941 1 74.81 237 HIS B O 1
ATOM 4012 N N . THR B 1 238 ? 14.445 10.914 6.809 1 69.06 238 THR B N 1
ATOM 4013 C CA . THR B 1 238 ? 13.438 10.547 7.793 1 69.06 238 THR B CA 1
ATOM 4014 C C . THR B 1 238 ? 13.875 10.961 9.195 1 69.06 238 THR B C 1
ATOM 4016 O O . THR B 1 238 ? 15.062 11.125 9.461 1 69.06 238 THR B O 1
ATOM 4019 N N . LYS B 1 239 ? 13.266 11.594 10.156 1 59 239 LYS B N 1
ATOM 4020 C CA . LYS B 1 239 ? 13.594 11.789 11.562 1 59 239 LYS B CA 1
ATOM 4021 C C . LYS B 1 239 ? 14.07 10.484 12.203 1 59 239 LYS B C 1
ATOM 4023 O O . LYS B 1 239 ? 13.258 9.648 12.602 1 59 239 LYS B O 1
ATOM 4028 N N . ARG B 1 240 ? 14.844 9.586 11.695 1 44.66 240 ARG B N 1
ATOM 4029 C CA . ARG B 1 240 ? 15.172 8.484 12.602 1 44.66 240 ARG B CA 1
ATOM 4030 C C . ARG B 1 240 ? 15.547 9.008 13.977 1 44.66 240 ARG B C 1
ATOM 4032 O O . ARG B 1 240 ? 15.016 8.547 14.992 1 44.66 240 ARG B O 1
ATOM 4039 N N . ALA B 1 241 ? 17.016 9.078 14.297 1 40.38 241 ALA B N 1
ATOM 4040 C CA . ALA B 1 241 ? 18 8.562 15.242 1 40.38 241 ALA B CA 1
ATOM 4041 C C . ALA B 1 241 ? 18.25 9.547 16.375 1 40.38 241 ALA B C 1
ATOM 4043 O O . ALA B 1 241 ? 19.219 9.406 17.141 1 40.38 241 ALA B O 1
ATOM 4044 N N . GLY B 1 242 ? 17.766 10.797 16.484 1 34.16 242 GLY B N 1
ATOM 4045 C CA . GLY B 1 242 ? 18.484 11.258 17.656 1 34.16 242 GLY B CA 1
ATOM 4046 C C . GLY B 1 242 ? 18.328 10.336 18.859 1 34.16 242 GLY B C 1
ATOM 4047 O O . GLY B 1 242 ? 19.25 10.172 19.641 1 34.16 242 GLY B O 1
ATOM 4048 N N . ALA B 1 243 ? 17 10.18 19.359 1 35.28 243 ALA B N 1
ATOM 4049 C CA . ALA B 1 243 ? 17.109 9.797 20.766 1 35.28 243 ALA B CA 1
ATOM 4050 C C . ALA B 1 243 ? 17.688 8.398 20.906 1 35.28 243 ALA B C 1
ATOM 4052 O O . ALA B 1 243 ? 17.828 7.883 22.016 1 35.28 243 ALA B O 1
ATOM 4053 N N . SER B 1 244 ? 17.625 7.527 19.984 1 31.69 244 SER B N 1
ATOM 4054 C CA . SER B 1 244 ? 18.25 6.328 20.531 1 31.69 244 SER B CA 1
ATOM 4055 C C . SER B 1 244 ? 19.766 6.473 20.609 1 31.69 244 SER B C 1
ATOM 4057 O O . SER B 1 244 ? 20.469 5.484 20.812 1 31.69 244 SER B O 1
ATOM 4059 N N . SER B 1 245 ? 20.234 7.668 20.141 1 32.38 245 SER B N 1
ATOM 4060 C CA . SER B 1 245 ? 21.656 7.555 20.453 1 32.38 245 SER B CA 1
ATOM 4061 C C . SER B 1 245 ? 21.875 7.395 21.953 1 32.38 245 SER B C 1
ATOM 4063 O O . SER B 1 245 ? 23.016 7.402 22.422 1 32.38 245 SER B O 1
ATOM 4065 N N . LEU B 1 246 ? 20.891 7.926 22.828 1 29.36 246 LEU B N 1
ATOM 4066 C CA . LEU B 1 246 ? 21.484 7.855 24.156 1 29.36 246 LEU B CA 1
ATOM 4067 C C . LEU B 1 246 ? 21.828 6.414 24.531 1 29.36 246 LEU B C 1
ATOM 4069 O O . LEU B 1 246 ? 22.516 6.172 25.516 1 29.36 246 LEU B O 1
ATOM 4073 N N . ALA B 1 247 ? 20.844 5.504 24.266 1 28.19 247 ALA B N 1
ATOM 4074 C CA . ALA B 1 247 ? 21.188 4.434 25.203 1 28.19 247 ALA B CA 1
ATOM 4075 C C . ALA B 1 247 ? 22.469 3.73 24.781 1 28.19 247 ALA B C 1
ATOM 4077 O O . ALA B 1 247 ? 22.453 2.547 24.438 1 28.19 247 ALA B O 1
ATOM 4078 N N . LYS B 1 248 ? 23.062 4.09 23.688 1 31.34 248 LYS B N 1
ATOM 4079 C CA . LYS B 1 248 ? 24.219 3.225 23.844 1 31.34 248 LYS B CA 1
ATOM 4080 C C . LYS B 1 248 ? 24.938 3.504 25.156 1 31.34 248 LYS B C 1
ATOM 4082 O O . LYS B 1 248 ? 25.562 4.562 25.328 1 31.34 248 LYS B O 1
ATOM 4087 N N . ASN B 1 249 ? 24.266 3.236 26.297 1 22.2 249 ASN B N 1
ATOM 4088 C CA . ASN B 1 249 ? 25.094 2.996 27.484 1 22.2 249 ASN B CA 1
ATOM 4089 C C . ASN B 1 249 ? 26.344 2.199 27.125 1 22.2 249 ASN B C 1
ATOM 4091 O O . ASN B 1 249 ? 26.25 1.053 26.688 1 22.2 249 ASN B O 1
ATOM 4095 N N . LYS B 1 250 ? 27.172 2.811 26.422 1 29.16 250 LYS B N 1
ATOM 4096 C CA . LYS B 1 250 ? 28.531 2.271 26.422 1 29.16 250 LYS B CA 1
ATOM 4097 C C . LYS B 1 250 ? 28.875 1.662 27.781 1 29.16 250 LYS B C 1
ATOM 4099 O O . LYS B 1 250 ? 28.859 2.354 28.797 1 29.16 250 LYS B O 1
ATOM 4104 N N . SER B 1 251 ? 28.203 0.451 27.984 1 26.33 251 SER B N 1
ATOM 4105 C CA . SER B 1 251 ? 28.828 -0.321 29.062 1 26.33 251 SER B CA 1
ATOM 4106 C C . SER B 1 251 ? 30.344 -0.157 29.047 1 26.33 251 SER B C 1
ATOM 4108 O O . SER B 1 251 ? 30.984 -0.385 28.016 1 26.33 251 SER B O 1
ATOM 4110 N N . LYS B 1 252 ? 30.75 0.941 29.562 1 33.34 252 LYS B N 1
ATOM 4111 C CA . LYS B 1 252 ? 32.156 1.052 29.984 1 33.34 252 LYS B CA 1
ATOM 4112 C C . LYS B 1 252 ? 32.688 -0.286 30.5 1 33.34 252 LYS B C 1
ATOM 4114 O O . LYS B 1 252 ? 32.312 -0.719 31.594 1 33.34 252 LYS B O 1
ATOM 4119 N N . THR B 1 253 ? 32.375 -1.351 29.641 1 27.7 253 THR B N 1
ATOM 4120 C CA . THR B 1 253 ? 33.188 -2.488 30.109 1 27.7 253 THR B CA 1
ATOM 4121 C C . THR B 1 253 ? 34.625 -2.064 30.391 1 27.7 253 THR B C 1
ATOM 4123 O O . THR B 1 253 ? 35.281 -1.465 29.547 1 27.7 253 THR B O 1
ATOM 4126 N N . LYS B 1 254 ? 34.75 -1.654 31.641 1 32.5 254 LYS B N 1
ATOM 4127 C CA . LYS B 1 254 ? 36.062 -1.432 32.281 1 32.5 254 LYS B CA 1
ATOM 4128 C C . LYS B 1 254 ? 37.125 -2.371 31.703 1 32.5 254 LYS B C 1
ATOM 4130 O O . LYS B 1 254 ? 36.906 -3.578 31.594 1 32.5 254 LYS B O 1
ATOM 4135 N N . PRO B 1 255 ? 37.844 -1.812 30.766 1 34.94 255 PRO B N 1
ATOM 4136 C CA . PRO B 1 255 ? 38.906 -2.682 30.234 1 34.94 255 PRO B CA 1
ATOM 4137 C C . PRO B 1 255 ? 39.562 -3.531 31.328 1 34.94 255 PRO B C 1
ATOM 4139 O O . PRO B 1 255 ? 39.656 -3.102 32.469 1 34.94 255 PRO B O 1
ATOM 4142 N N . PRO B 1 256 ? 39.25 -4.812 31.328 1 32.94 256 PRO B N 1
ATOM 4143 C CA . PRO B 1 256 ? 39.875 -5.578 32.406 1 32.94 256 PRO B CA 1
ATOM 4144 C C . PRO B 1 256 ? 41.312 -5.117 32.719 1 32.94 256 PRO B C 1
ATOM 4146 O O . PRO B 1 256 ? 42 -4.594 31.828 1 32.94 256 PRO B O 1
ATOM 4149 N N . MET B 1 257 ? 41.406 -4.445 33.844 1 29.75 257 MET B N 1
ATOM 4150 C CA . MET B 1 257 ? 42.719 -4.074 34.375 1 29.75 257 MET B CA 1
ATOM 4151 C C . MET B 1 257 ? 43.75 -5.148 34.062 1 29.75 257 MET B C 1
ATOM 4153 O O . MET B 1 257 ? 43.531 -6.328 34.344 1 29.75 257 MET B O 1
ATOM 4157 N N . LYS B 1 258 ? 44.281 -4.98 32.844 1 30.95 258 LYS B N 1
ATOM 4158 C CA . LYS B 1 258 ? 45.406 -5.859 32.594 1 30.95 258 LYS B CA 1
ATOM 4159 C C . LYS B 1 258 ? 46.25 -6.086 33.844 1 30.95 258 LYS B C 1
ATOM 4161 O O . LYS B 1 258 ? 46.594 -5.129 34.562 1 30.95 258 LYS B O 1
ATOM 4166 N N . LYS B 1 259 ? 45.875 -7.215 34.5 1 31.16 259 LYS B N 1
ATOM 4167 C CA . LYS B 1 259 ? 46.75 -7.629 35.594 1 31.16 259 LYS B CA 1
ATOM 4168 C C . LYS B 1 259 ? 48.219 -7.352 35.281 1 31.16 259 LYS B C 1
ATOM 4170 O O . LYS B 1 259 ? 48.688 -7.707 34.188 1 31.16 259 LYS B O 1
ATOM 4175 N N . LYS B 1 260 ? 48.656 -6.129 35.719 1 28.56 260 LYS B N 1
ATOM 4176 C CA . LYS B 1 260 ? 50.125 -5.898 35.688 1 28.56 260 LYS B CA 1
ATOM 4177 C C . LYS B 1 260 ? 50.875 -7.172 36.031 1 28.56 260 LYS B C 1
ATOM 4179 O O . LYS B 1 260 ? 50.656 -7.762 37.094 1 28.56 260 LYS B O 1
ATOM 4184 N N . ALA B 1 261 ? 50.938 -8.07 34.906 1 27.12 261 ALA B N 1
ATOM 4185 C CA . ALA B 1 261 ? 51.812 -9.195 35.188 1 27.12 261 ALA B CA 1
ATOM 4186 C C . ALA B 1 261 ? 53.062 -8.742 35.938 1 27.12 261 ALA B C 1
ATOM 4188 O O . ALA B 1 261 ? 53.656 -7.707 35.625 1 27.12 261 ALA B O 1
ATOM 4189 N N . LYS B 1 262 ? 52.938 -8.875 37.281 1 30 262 LYS B N 1
ATOM 4190 C CA . LYS B 1 262 ? 54.094 -8.742 38.156 1 30 262 LYS B CA 1
ATOM 4191 C C . LYS B 1 262 ? 55.375 -9.242 37.469 1 30 262 LYS B C 1
ATOM 4193 O O . LYS B 1 262 ? 55.375 -10.359 36.938 1 30 262 LYS B O 1
ATOM 4198 N N . LYS B 1 263 ? 55.969 -8.242 36.75 1 30.05 263 LYS B N 1
ATOM 4199 C CA . LYS B 1 263 ? 57.312 -8.453 36.25 1 30.05 263 LYS B CA 1
ATOM 4200 C C . LYS B 1 263 ? 58.156 -9.234 37.281 1 30.05 263 LYS B C 1
ATOM 4202 O O . LYS B 1 263 ? 58.375 -8.758 38.406 1 30.05 263 LYS B O 1
ATOM 4207 N N . THR B 1 264 ? 57.594 -10.492 37.594 1 26.97 264 THR B N 1
ATOM 4208 C CA . THR B 1 264 ? 58.5 -11.211 38.438 1 26.97 264 THR B CA 1
ATOM 4209 C C . THR B 1 264 ? 59.938 -11.094 37.938 1 26.97 264 THR B C 1
ATOM 4211 O O . THR B 1 264 ? 60.219 -11.391 36.75 1 26.97 264 THR B O 1
ATOM 4214 N N . SER B 1 265 ? 60.438 -9.898 38.312 1 28.08 265 SER B N 1
ATOM 4215 C CA . SER B 1 265 ? 61.906 -9.758 38.188 1 28.08 265 SER B CA 1
ATOM 4216 C C . SER B 1 265 ? 62.625 -11.07 38.5 1 28.08 265 SER B C 1
ATOM 4218 O O . SER B 1 265 ? 62.531 -11.57 39.625 1 28.08 265 SER B O 1
ATOM 4220 N N . LYS B 1 266 ? 62.344 -12.023 37.594 1 23.2 266 LYS B N 1
ATOM 4221 C CA . LYS B 1 266 ? 63.281 -13.086 37.938 1 23.2 266 LYS B CA 1
ATOM 4222 C C . LYS B 1 266 ? 64.688 -12.539 38.125 1 23.2 266 LYS B C 1
ATOM 4224 O O . LYS B 1 266 ? 65.188 -11.812 37.25 1 23.2 266 LYS B O 1
ATOM 4229 N N . LYS B 1 267 ? 65.062 -12.398 39.281 1 24.44 267 LYS B N 1
ATOM 4230 C CA . LYS B 1 267 ? 66.438 -12.391 39.781 1 24.44 267 LYS B CA 1
ATOM 4231 C C . LYS B 1 267 ? 67.312 -13.375 39 1 24.44 267 LYS B C 1
ATOM 4233 O O . LYS B 1 267 ? 67.062 -14.586 39.031 1 24.44 267 LYS B O 1
ATOM 4238 N N . LYS B 1 268 ? 67.562 -12.992 37.656 1 20.36 268 LYS B N 1
ATOM 4239 C CA . LYS B 1 268 ? 68.938 -13.438 37.562 1 20.36 268 LYS B CA 1
ATOM 4240 C C . LYS B 1 268 ? 69.812 -12.578 38.438 1 20.36 268 LYS B C 1
ATOM 4242 O O . LYS B 1 268 ? 69.688 -11.352 38.469 1 20.36 268 LYS B O 1
#

Sequence (536 aa):
MKEVLVTIQNVYQYLEKLGPKKSFQILKSLGYEKLLSLTGKVPKERLIELTRKLSEDTVVELVNQIPERILVEMIRENADEDLVYFIHSLPMTELALVSRSIPPADVSLLAVTLGKETSVEILKSLGIEKAISLLKEISMKEFLWLVKETDVHSVILLVSEMTVADCKRWIKTRGLEELPVIMKFFGVENTLSIFGKLGMVKALELLHLLGTKEMLELSFVISKMELSQKKIPEVIHTKRAGASSLAKNKSKTKPPMKKKAKKTSKKKMKEVLVTIQNVYQYLEKLGPKKSFQILKSLGYEKLLSLTGKVPKERLIELTRKLSEDTVVELVNQIPERILVEMIRENADEDLVYFIHSLPMTELALVSRSIPPADVSLLAVTLGKETSVEILKSLGIEKAISLLKEISMKEFLWLVKETDVHSVILLVSEMTVADCKRWIKTRGLEELPVIMKFFGVENTLSIFGKLGMVKALELLHLLGTKEMLELSFVISKMELSQKKIPEVIHTKRAGASSLAKNKSKTKPPMKKKAKKTSKKK

Solvent-accessible surface area (backbone atoms only — not comparable to full-atom values): 30453 Å² total; per-residue (Å²): 109,67,68,54,49,53,31,51,50,47,41,49,52,49,36,60,74,63,33,68,72,55,30,48,53,48,43,68,72,60,31,67,66,54,47,40,55,49,51,62,73,37,63,58,70,58,52,45,54,50,54,69,75,39,54,70,70,55,53,52,47,48,63,72,64,31,57,63,73,53,49,50,43,37,58,71,50,32,54,64,71,48,50,51,50,50,60,73,71,37,57,66,72,56,46,40,49,47,59,76,71,42,58,40,58,52,54,28,49,42,29,72,73,63,28,53,69,53,42,50,47,51,40,63,68,53,29,59,68,54,46,54,58,50,52,72,77,39,53,66,66,54,51,51,49,51,34,68,66,58,33,62,66,52,51,50,52,52,55,55,74,44,51,70,67,52,51,51,50,43,43,74,72,49,39,69,60,48,52,44,54,50,37,66,36,57,28,54,68,49,46,49,51,50,40,66,71,56,31,61,69,51,45,50,51,49,37,68,70,54,30,67,67,50,46,52,52,51,45,46,58,42,23,73,42,88,63,57,78,86,54,57,69,93,73,80,64,59,70,74,74,60,73,66,64,59,71,63,70,70,71,74,68,68,72,74,74,73,71,74,73,72,75,71,72,72,80,124,107,66,69,54,50,53,29,52,50,47,42,51,54,47,37,60,72,61,33,68,72,56,28,49,52,48,42,68,72,58,31,67,66,54,47,40,55,49,51,63,74,38,62,56,71,59,52,45,55,49,54,69,77,39,54,67,70,56,53,52,48,46,64,71,64,33,56,64,73,54,49,51,44,35,58,71,50,33,55,65,72,48,50,52,51,50,59,74,72,37,58,66,70,56,46,41,49,46,57,73,71,41,57,43,59,53,54,29,49,42,29,72,74,64,28,53,70,53,43,51,47,52,41,63,68,54,29,60,69,54,45,54,58,51,52,72,78,40,52,67,65,56,51,52,48,51,34,68,68,59,34,62,66,51,52,49,53,53,55,55,74,42,52,70,67,52,51,50,50,43,43,73,72,50,38,69,61,48,51,45,54,49,35,68,37,57,28,53,68,50,45,48,51,51,41,67,72,60,30,62,69,52,45,50,50,49,39,67,70,55,30,66,67,51,46,51,52,50,46,47,56,42,22,72,40,89,64,56,76,83,55,57,68,92,74,80,64,63,72,76,62,70,75,66,59,61,68,61,65,67,71,73,66,66,69,73,73,69,70,72,70,70,73,67,70,68,80,120